Protein AF-A0A0V7ZLR7-F1 (afdb_monomer_lite)

Organism: NCBI:txid371196

Sequence (462 aa):
MISLLIEILEILDFVHQHKIIHRDIKPSNIIRRKKDNKLVLIDFGAAKLIGTQTSTPKSTVMIGTPGYIPPEQEQGNPDFSSDIYAVGIIGIQALTGLNPKELEKDENTGDIIWRNKAQVSPGLAQILDIMVCCNFNQRYSSAKVALQALKKLQQATGLTLVVSPGNKQKVISSGDRRLYTPSSEYTPSSDNRNENIFIGLFIIVSLLVGALITGEIYKLAQRIHFHERAVSLYEQGNVHHASNRKDKAIANYKEAIKFKPDFFDARNAMAKIFDEQNNNQAALEIYDKVLEKDQNNQDAWKGRAKILRKQGRYHDSTISLTQALKVAENQPDIWNAIGENFSSLNSDSQALPYYKRATELDKNFGLAWFNKGKTLRNLHSYEDAVKALKKATDLKPGNATAWYYLGDSLHQQKKYRQAIRAFEQAIKIKPDYQQAKNSHNKAQKDLNACGIWCNVDPYHWL

Radius of gyration: 34.79 Å; chains: 1; bounding box: 93×57×103 Å

InterPro domains:
  IPR000719 Protein kinase domain [PF00069] (4-145)
  IPR000719 Protein kinase domain [PS50011] (1-153)
  IPR000719 Protein kinase domain [SM00220] (1-151)
  IPR011009 Protein kinase-like domain superfamily [SSF56112] (3-151)
  IPR011990 Tetratricopeptide-like helical domain superfamily [G3DSA:1.25.40.10] (222-321)
  IPR011990 Tetratricopeptide-like helical domain superfamily [G3DSA:1.25.40.10] (322-451)
  IPR011990 Tetratricopeptide-like helical domain superfamily [SSF48452] (225-447)
  IPR019734 Tetratricopeptide repeat [PS50005] (230-263)
  IPR019734 Tetratricopeptide repeat [PS50005] (332-365)
  IPR019734 Tetratricopeptide repeat [PS50005] (366-399)
  IPR019734 Tetratricopeptide repeat [PS50005] (400-433)
  IPR019734 Tetratricopeptide repeat [SM00028] (230-263)
  IPR019734 Tetratricopeptide repeat [SM00028] (264-297)
  IPR019734 Tetratricopeptide repeat [SM00028] (298-331)
  IPR019734 Tetratricopeptide repeat [SM00028] (332-365)
  IPR019734 Tetratricopeptide repeat [SM00028] (366-399)
  IPR019734 Tetratricopeptide repeat [SM00028] (400-433)
  IPR051685 Ycf3/AcsC/BcsC/TPR Multifunctional [PTHR44943] (316-436)

Secondary structure (DSSP, 8-state):
-HHHHHHHHHHHHHHHHTTEE----SGGGEEE-TTT--EEE---TT-EETT------S-----S-TTT--HHHHTT---HHHHHHHHHHHHHHHHH---GGG--B-TTT--B--TTSS---HHHHHHHHHHT-SSTTTS-SSHHHHHHHHHHHHHHHHHTT------------------------------TTHHHHHHHHHHHHHHHHHHHHHHHHHHHHHHHHHHHHHHHHHHHHHHHHHTT-HHHHHHHHHHHHHH-TT-HHHHHHHHHHHHHTT-HHHHHHHHHHHHHH-TT-HHHHHHHHHHHHHTT-HHHHHHHHHHHHHH-S--HHHHHHHHHHHHHTT-HHHHHHHHHHHHHH-TT-HHHHHHHHHHHHHTT-HHHHHHHHHHHHHH-TT-HHHHHHHHHHHHHTT-HHHHHHHHHHHHHH-TT-HHHHHHHHHHHHHHHHTGGGG---TT---

pLDDT: mean 83.56, std 20.7, range [24.14, 98.81]

Foldseek 3Di:
DLVVLLLVLVQLQVCVVQQKDQQADDPVQWDQDPPPRGIDGHDSVLMDHPPDPPPDPDQLPLDYDPLLAAPCSVVSHDAQLSNLLSSLSNVLCVFQVDRSVPFDADPPQRFTDRPVRGDDDPQVVVLSSLSNGNPSVSHDRHSVRSSVSSVVVVVVVVVVPDDDDDDDDDDDDDDDDDDDDDDDDDDDDDDPPPVCVVVVVVVVVVVVVVVVVVVVVVVVVLLVVLLVQLVVLQVVLVVCVVVVVLVSSLVSLVVSCVSPVLPLVSLLSNLVSCVVVVVLVSSLVSLVVNCVPPLLPLSSLQSNLVSCVVVLVLVSSLVSLVSSCVNPVLDLVSLQSNLVSCVSVVNLVVSQVSLVSSCVSPVLPLSSLLSNLLSCVVVVVLVVSLVSLVSSCVSPVLPLVSLQSNLVSCVSVVVLVSSLVSLVSSCVSPVPPVSSVVSNVVSVVSVVVVPPVSPDDVPPDD

Structure (mmCIF, N/CA/C/O backbone):
data_AF-A0A0V7ZLR7-F1
#
_entry.id   AF-A0A0V7ZLR7-F1
#
loop_
_atom_site.group_PDB
_atom_site.id
_atom_site.type_symbol
_atom_site.label_atom_id
_atom_site.label_alt_id
_atom_site.label_comp_id
_atom_site.label_asym_id
_atom_site.label_entity_id
_atom_site.label_seq_id
_atom_site.pdbx_PDB_ins_code
_atom_site.Cartn_x
_atom_site.Cartn_y
_atom_site.Cartn_z
_atom_site.occupancy
_atom_site.B_iso_or_equiv
_atom_site.auth_seq_id
_atom_site.auth_comp_id
_atom_site.auth_asym_id
_atom_site.auth_atom_id
_atom_site.pdbx_PDB_model_num
ATOM 1 N N . MET A 1 1 ? 11.423 -12.661 37.281 1.00 84.12 1 MET A N 1
ATOM 2 C CA . MET A 1 1 ? 11.309 -12.404 35.828 1.00 84.12 1 MET A CA 1
ATOM 3 C C . MET A 1 1 ? 10.135 -11.493 35.479 1.00 84.12 1 MET A C 1
ATOM 5 O O . MET A 1 1 ? 10.381 -10.385 35.036 1.00 84.12 1 MET A O 1
ATOM 9 N N . ILE A 1 2 ? 8.878 -11.901 35.714 1.00 87.56 2 ILE A N 1
ATOM 10 C CA . ILE A 1 2 ? 7.685 -11.119 35.315 1.00 87.56 2 ILE A CA 1
ATOM 11 C C . ILE A 1 2 ? 7.727 -9.672 35.840 1.00 87.56 2 ILE A C 1
ATOM 13 O O . ILE A 1 2 ? 7.524 -8.746 35.062 1.00 87.56 2 ILE A O 1
ATOM 17 N N . SER A 1 3 ? 8.084 -9.462 37.113 1.00 90.12 3 SER A N 1
ATOM 18 C CA . SER A 1 3 ? 8.197 -8.115 37.696 1.00 90.12 3 SER A CA 1
ATOM 19 C C . SER A 1 3 ? 9.235 -7.232 36.994 1.00 90.12 3 SER A C 1
ATOM 21 O O . SER A 1 3 ? 8.971 -6.058 36.779 1.00 90.12 3 SER A O 1
ATOM 23 N N . LEU A 1 4 ? 10.374 -7.799 36.573 1.00 92.56 4 LEU A N 1
ATOM 24 C CA . LEU A 1 4 ? 11.415 -7.068 35.839 1.00 92.56 4 LEU A CA 1
ATOM 25 C C . LEU A 1 4 ? 10.870 -6.546 34.504 1.00 92.56 4 LEU A C 1
ATOM 27 O O . LEU A 1 4 ? 11.035 -5.373 34.189 1.00 92.56 4 LEU A O 1
ATOM 31 N N . LEU A 1 5 ? 10.194 -7.408 33.739 1.00 95.81 5 LEU A N 1
ATOM 32 C CA . LEU A 1 5 ? 9.609 -7.036 32.449 1.00 95.81 5 LEU A CA 1
ATOM 33 C C . LEU A 1 5 ? 8.497 -5.992 32.612 1.00 95.81 5 LEU A C 1
ATOM 35 O O . LEU A 1 5 ? 8.426 -5.057 31.820 1.00 95.81 5 LEU A O 1
ATOM 39 N N . ILE A 1 6 ? 7.667 -6.120 33.654 1.00 95.94 6 ILE A N 1
ATOM 40 C CA . ILE A 1 6 ? 6.628 -5.138 33.995 1.00 95.94 6 ILE A CA 1
ATOM 41 C C . ILE A 1 6 ? 7.250 -3.770 34.292 1.00 95.94 6 ILE A C 1
ATOM 43 O O . ILE A 1 6 ? 6.833 -2.792 33.680 1.00 95.94 6 ILE A O 1
ATOM 47 N N . GLU A 1 7 ? 8.265 -3.697 35.161 1.00 96.50 7 GLU A N 1
ATOM 48 C CA . GLU A 1 7 ? 8.929 -2.429 35.503 1.00 96.50 7 GLU A CA 1
ATOM 49 C C . GLU A 1 7 ? 9.543 -1.753 34.260 1.00 96.50 7 GLU A C 1
ATOM 51 O O . GLU A 1 7 ? 9.407 -0.544 34.081 1.00 96.50 7 GLU A O 1
ATOM 56 N N . ILE A 1 8 ? 10.186 -2.521 33.368 1.00 97.31 8 ILE A N 1
ATOM 57 C CA . ILE A 1 8 ? 10.767 -1.978 32.127 1.00 97.31 8 ILE A CA 1
ATOM 58 C C . ILE A 1 8 ? 9.667 -1.475 31.180 1.00 97.31 8 ILE A C 1
ATOM 60 O O . ILE A 1 8 ? 9.783 -0.386 30.615 1.00 97.31 8 ILE A O 1
ATOM 64 N N . LEU A 1 9 ? 8.586 -2.240 31.010 1.00 97.44 9 LEU A N 1
ATOM 65 C CA . LEU A 1 9 ? 7.482 -1.864 30.123 1.00 97.44 9 LEU A CA 1
ATOM 66 C C . LEU A 1 9 ? 6.664 -0.681 30.652 1.00 97.44 9 LEU A C 1
ATOM 68 O O . LEU A 1 9 ? 6.115 0.059 29.845 1.00 97.44 9 LEU A O 1
ATOM 72 N N . GLU A 1 10 ? 6.599 -0.463 31.967 1.00 97.12 10 GLU A N 1
ATOM 73 C CA . GLU A 1 10 ? 6.000 0.748 32.549 1.00 97.12 10 GLU A CA 1
ATOM 74 C C . GLU A 1 10 ? 6.793 2.006 32.181 1.00 97.12 10 GLU A C 1
ATOM 76 O O . GLU A 1 10 ? 6.202 3.025 31.816 1.00 97.12 10 GLU A O 1
ATOM 81 N N . ILE A 1 11 ? 8.128 1.923 32.204 1.00 95.81 11 ILE A N 1
ATOM 82 C CA . ILE A 1 11 ? 8.996 3.012 31.738 1.00 95.81 11 ILE A CA 1
ATOM 83 C C . ILE A 1 11 ? 8.781 3.243 30.239 1.00 95.81 11 ILE A C 1
ATOM 85 O O . ILE A 1 11 ? 8.614 4.383 29.807 1.00 95.81 11 ILE A O 1
ATOM 89 N N . LEU A 1 12 ? 8.753 2.173 29.441 1.00 96.44 12 LEU A N 1
ATOM 90 C CA . LEU A 1 12 ? 8.564 2.291 27.996 1.00 96.44 12 LEU A CA 1
ATOM 91 C C . LEU A 1 12 ? 7.175 2.792 27.604 1.00 96.44 12 LEU A C 1
ATOM 93 O O . LEU A 1 12 ? 7.086 3.579 26.672 1.00 96.44 12 LEU A O 1
ATOM 97 N N . ASP A 1 13 ? 6.105 2.409 28.304 1.00 96.81 13 ASP A N 1
ATOM 98 C CA . ASP A 1 13 ? 4.764 2.956 28.054 1.00 96.81 13 ASP A CA 1
ATOM 99 C C . ASP A 1 13 ? 4.768 4.481 28.225 1.00 96.81 13 ASP A C 1
ATOM 101 O O . ASP A 1 13 ? 4.288 5.208 27.355 1.00 96.81 13 ASP A O 1
ATOM 105 N N . PHE A 1 14 ? 5.419 4.985 29.278 1.00 94.56 14 PHE A N 1
ATOM 106 C CA . PHE A 1 14 ? 5.607 6.423 29.461 1.00 94.56 14 PHE A CA 1
ATOM 107 C C . PHE A 1 14 ? 6.412 7.064 28.313 1.00 94.56 14 PHE A C 1
ATOM 109 O O . PHE A 1 14 ? 6.004 8.095 27.775 1.00 94.56 14 PHE A O 1
ATOM 116 N N . VAL A 1 15 ? 7.528 6.459 27.893 1.00 91.81 15 VAL A N 1
ATOM 117 C CA . VAL A 1 15 ? 8.357 6.959 26.775 1.00 91.81 15 VAL A CA 1
ATOM 118 C C . VAL A 1 15 ? 7.572 6.967 25.452 1.00 91.81 15 VAL A C 1
ATOM 120 O O . VAL A 1 15 ? 7.584 7.956 24.714 1.00 91.81 15 VAL A O 1
ATOM 123 N N . HIS A 1 16 ? 6.822 5.900 25.170 1.00 92.94 16 HIS A N 1
ATOM 124 C CA . HIS A 1 16 ? 6.026 5.735 23.950 1.00 92.94 16 HIS A CA 1
ATOM 125 C C . HIS A 1 16 ? 4.830 6.697 23.903 1.00 92.94 16 HIS A C 1
ATOM 127 O O . HIS A 1 16 ? 4.477 7.185 22.824 1.00 92.94 16 HIS A O 1
ATOM 133 N N . GLN A 1 17 ? 4.238 7.051 25.051 1.00 91.62 17 GLN A N 1
ATOM 134 C CA . GLN A 1 17 ? 3.209 8.102 25.143 1.00 91.62 17 GLN A CA 1
ATOM 135 C C . GLN A 1 17 ? 3.732 9.470 24.682 1.00 91.62 17 GLN A C 1
ATOM 137 O O . GLN A 1 17 ? 2.988 10.226 24.056 1.00 91.62 17 GLN A O 1
ATOM 142 N N . HIS A 1 18 ? 5.026 9.736 24.879 1.00 89.12 18 HIS A N 1
ATOM 143 C CA . HIS A 1 18 ? 5.718 10.926 24.373 1.00 89.12 18 HIS A CA 1
ATOM 144 C C . HIS A 1 18 ? 6.206 10.775 22.925 1.00 89.12 18 HIS A C 1
ATOM 146 O O . HIS A 1 18 ? 6.966 11.607 22.437 1.00 89.12 18 HIS A O 1
ATOM 152 N N . LYS A 1 19 ? 5.759 9.728 22.220 1.00 89.19 19 LYS A N 1
ATOM 153 C CA . LYS A 1 19 ? 6.111 9.436 20.824 1.00 89.19 19 LYS A CA 1
ATOM 154 C C . LYS A 1 19 ? 7.605 9.201 20.598 1.00 89.19 19 LYS A C 1
ATOM 156 O O . LYS A 1 19 ? 8.094 9.415 19.495 1.00 89.19 19 LYS A O 1
ATOM 161 N N . ILE A 1 20 ? 8.331 8.742 21.613 1.00 89.31 20 ILE A N 1
ATOM 162 C CA . ILE A 1 20 ? 9.762 8.441 21.517 1.00 89.31 20 ILE A CA 1
ATOM 163 C C . ILE A 1 20 ? 9.949 6.930 21.347 1.00 89.31 20 ILE A C 1
ATOM 165 O O . ILE A 1 20 ? 9.337 6.153 22.074 1.00 89.31 20 ILE A O 1
ATOM 169 N N . ILE A 1 21 ? 10.807 6.519 20.412 1.00 91.69 21 ILE A N 1
ATOM 170 C CA . ILE A 1 21 ? 11.342 5.153 20.316 1.00 91.69 21 ILE A CA 1
ATOM 171 C C . ILE A 1 21 ? 12.761 5.186 20.869 1.00 91.69 21 ILE A C 1
ATOM 173 O O . ILE A 1 21 ? 13.570 5.999 20.415 1.00 91.69 21 ILE A O 1
ATOM 177 N N . HIS A 1 22 ? 13.083 4.328 21.830 1.00 93.69 22 HIS A N 1
ATOM 178 C CA . HIS A 1 22 ? 14.377 4.371 22.505 1.00 93.69 22 HIS A CA 1
ATOM 179 C C . HIS A 1 22 ? 15.521 3.808 21.651 1.00 93.69 22 HIS A C 1
ATOM 181 O O . HIS A 1 22 ? 16.610 4.380 21.631 1.00 93.69 22 HIS A O 1
ATOM 187 N N . ARG A 1 23 ? 15.278 2.710 20.922 1.00 92.81 23 ARG A N 1
ATOM 188 C CA . ARG A 1 23 ? 16.197 2.055 19.967 1.00 92.81 23 ARG A CA 1
ATOM 189 C C . ARG A 1 23 ? 17.448 1.392 20.554 1.00 92.81 23 ARG A C 1
ATOM 191 O O . ARG A 1 23 ? 18.033 0.550 19.883 1.00 92.81 23 ARG A O 1
ATOM 198 N N . ASP A 1 24 ? 17.864 1.704 21.778 1.00 94.38 24 ASP A N 1
ATOM 199 C CA . ASP A 1 24 ? 18.997 1.019 22.435 1.00 94.38 24 ASP A CA 1
ATOM 200 C C . ASP A 1 24 ? 18.628 0.454 23.816 1.00 94.38 24 ASP A C 1
ATOM 202 O O . ASP A 1 24 ? 19.264 0.738 24.830 1.00 94.38 24 ASP A O 1
ATOM 206 N N . ILE A 1 25 ? 17.531 -0.305 23.880 1.00 96.12 25 ILE A N 1
ATOM 207 C CA . ILE A 1 25 ? 17.117 -0.999 25.106 1.00 96.12 25 ILE A CA 1
ATOM 208 C C . ILE A 1 25 ? 18.013 -2.221 25.331 1.00 96.12 25 ILE A C 1
ATOM 210 O O . ILE A 1 25 ? 18.065 -3.133 24.511 1.00 96.12 25 ILE A O 1
ATOM 214 N N . LYS A 1 26 ? 18.730 -2.230 26.457 1.00 94.75 26 LYS A N 1
ATOM 215 C CA . LYS A 1 26 ? 19.646 -3.299 26.884 1.00 94.75 26 LYS A CA 1
ATOM 216 C C . LYS A 1 26 ? 19.916 -3.191 28.388 1.00 94.75 26 LYS A C 1
ATOM 218 O O . LYS A 1 26 ? 19.716 -2.111 28.952 1.00 94.75 26 LYS A O 1
ATOM 223 N N . PRO A 1 27 ? 20.446 -4.241 29.041 1.00 94.38 27 PRO A N 1
ATOM 224 C CA . PRO A 1 27 ? 20.703 -4.221 30.479 1.00 94.38 27 PRO A CA 1
ATOM 225 C C . PRO A 1 27 ? 21.591 -3.059 30.946 1.00 94.38 27 PRO A C 1
ATOM 227 O O . PRO A 1 27 ? 21.303 -2.462 31.974 1.00 94.38 27 PRO A O 1
ATOM 230 N N . SER A 1 28 ? 22.624 -2.674 30.184 1.00 92.25 28 SER A N 1
ATOM 231 C CA . SER A 1 28 ? 23.531 -1.582 30.579 1.00 92.25 28 SER A CA 1
ATOM 232 C C . SER A 1 28 ? 22.875 -0.197 30.597 1.00 92.25 28 SER A C 1
ATOM 234 O O . SER A 1 28 ? 23.401 0.705 31.239 1.00 92.25 28 SER A O 1
ATOM 236 N N . ASN A 1 29 ? 21.742 -0.026 29.907 1.00 94.00 29 ASN A N 1
ATOM 237 C CA . ASN A 1 29 ? 21.016 1.245 29.835 1.00 94.00 29 ASN A CA 1
ATOM 238 C C . ASN A 1 29 ? 19.882 1.322 30.870 1.00 94.00 29 ASN A C 1
ATOM 240 O O . ASN A 1 29 ? 19.182 2.331 30.938 1.00 94.00 29 ASN A O 1
ATOM 244 N N . ILE A 1 30 ? 19.705 0.279 31.688 1.00 93.81 30 ILE A N 1
ATOM 245 C CA . ILE A 1 30 ? 18.673 0.192 32.721 1.00 93.81 30 ILE A CA 1
ATOM 246 C C . ILE A 1 30 ? 19.366 0.062 34.076 1.00 93.81 30 ILE A C 1
ATOM 248 O O . ILE A 1 30 ? 20.019 -0.939 34.362 1.00 93.81 30 ILE A O 1
ATOM 252 N N . ILE A 1 31 ? 19.194 1.057 34.943 1.00 90.81 31 ILE A N 1
ATOM 253 C CA . ILE A 1 31 ? 19.755 1.036 36.299 1.00 90.81 31 ILE A CA 1
ATOM 254 C C . ILE A 1 31 ? 18.649 0.926 37.338 1.00 90.81 31 ILE A C 1
ATOM 256 O O . ILE A 1 31 ? 17.555 1.457 37.159 1.00 90.81 31 ILE A O 1
ATOM 260 N N . ARG A 1 32 ? 18.946 0.287 38.470 1.00 90.88 32 ARG A N 1
ATOM 261 C CA . ARG A 1 32 ? 18.066 0.307 39.641 1.00 90.88 32 ARG A CA 1
ATOM 262 C C . ARG A 1 32 ? 18.527 1.405 40.596 1.00 90.88 32 ARG A C 1
ATOM 264 O O . ARG A 1 32 ? 19.631 1.351 41.140 1.00 90.88 32 ARG A O 1
ATOM 271 N N . ARG A 1 33 ? 17.698 2.430 40.784 1.00 89.88 33 ARG A N 1
ATOM 272 C CA . ARG A 1 33 ? 18.004 3.568 41.656 1.00 89.88 33 ARG A CA 1
ATOM 273 C C . ARG A 1 33 ? 18.026 3.114 43.117 1.00 89.88 33 ARG A C 1
ATOM 275 O O . ARG A 1 33 ? 17.025 2.631 43.631 1.00 89.88 33 ARG A O 1
ATOM 282 N N . LYS A 1 34 ? 19.145 3.336 43.817 1.00 93.38 34 LYS A N 1
ATOM 283 C CA . LYS A 1 34 ? 19.332 2.885 45.214 1.00 93.38 34 LYS A CA 1
ATOM 284 C C . LYS A 1 34 ? 18.320 3.471 46.210 1.00 93.38 34 LYS A C 1
ATOM 286 O O . LYS A 1 34 ? 18.001 2.819 47.191 1.00 93.38 34 LYS A O 1
ATOM 291 N N . LYS A 1 35 ? 17.825 4.693 45.967 1.00 92.88 35 LYS A N 1
ATOM 292 C CA . LYS A 1 35 ? 16.947 5.425 46.900 1.00 92.88 35 LYS A CA 1
ATOM 293 C C . LYS A 1 35 ? 15.571 4.774 47.082 1.00 92.88 35 LYS A C 1
ATOM 295 O O . LYS A 1 35 ? 15.042 4.791 48.184 1.00 92.88 35 LYS A O 1
ATOM 300 N N . ASP A 1 36 ? 14.975 4.273 46.006 1.00 90.19 36 ASP A N 1
ATOM 301 C CA . ASP A 1 36 ? 13.591 3.775 45.993 1.00 90.19 36 ASP A CA 1
ATOM 302 C C . ASP A 1 36 ? 13.435 2.443 45.255 1.00 90.19 36 ASP A C 1
ATOM 304 O O . ASP A 1 36 ? 12.321 1.995 44.995 1.00 90.19 36 ASP A O 1
ATOM 308 N N . ASN A 1 37 ? 14.560 1.817 44.914 1.00 88.25 37 ASN A N 1
ATOM 309 C CA . ASN A 1 37 ? 14.644 0.534 44.237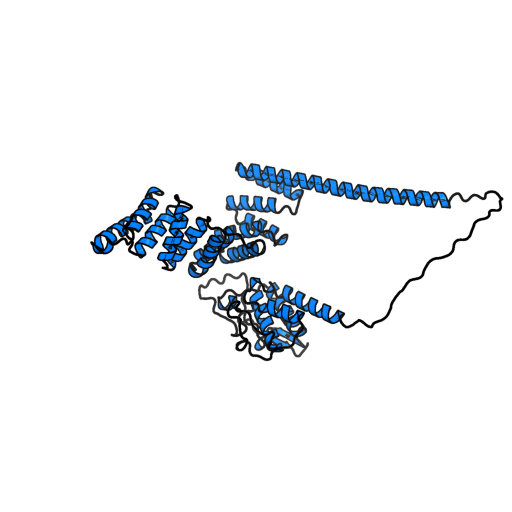 1.00 88.25 37 ASN A CA 1
ATOM 310 C C . ASN A 1 37 ? 13.931 0.482 42.874 1.00 88.25 37 ASN A C 1
ATOM 312 O O . ASN A 1 37 ? 13.693 -0.613 42.374 1.00 88.25 37 ASN A O 1
ATOM 316 N N . LYS A 1 38 ? 13.603 1.622 42.251 1.00 89.19 38 LYS A N 1
ATOM 317 C CA . LYS A 1 38 ? 12.932 1.663 40.942 1.00 89.19 38 LYS A CA 1
ATOM 318 C C . LYS A 1 38 ? 13.925 1.557 39.792 1.00 89.19 38 LYS A C 1
ATOM 320 O O . LYS A 1 38 ? 15.044 2.069 39.882 1.00 89.19 38 LYS A O 1
ATOM 325 N N . LEU A 1 39 ? 13.504 0.924 38.701 1.00 92.12 39 LEU A N 1
ATOM 326 C CA . LEU A 1 39 ? 14.249 0.965 37.446 1.00 92.12 39 LEU A CA 1
ATOM 327 C C . LEU A 1 39 ? 14.179 2.356 36.807 1.00 92.12 39 LEU A C 1
ATOM 329 O O . LEU A 1 39 ? 13.170 3.055 36.900 1.00 92.12 39 LEU A O 1
ATOM 333 N N . VAL A 1 40 ? 15.273 2.747 36.161 1.00 88.94 40 VAL A N 1
ATOM 334 C CA . VAL A 1 40 ? 15.412 3.997 35.415 1.00 88.94 40 VAL A CA 1
ATOM 335 C C . VAL A 1 40 ? 16.181 3.709 34.131 1.00 88.94 40 VAL A C 1
ATOM 337 O O . VAL A 1 40 ? 17.171 2.977 34.145 1.00 88.94 40 VAL A O 1
ATOM 340 N N . LEU A 1 41 ? 15.724 4.300 33.032 1.00 91.69 41 LEU A N 1
ATOM 341 C CA . LEU A 1 41 ? 16.376 4.257 31.728 1.00 91.69 41 LEU A CA 1
ATOM 342 C C . LEU A 1 41 ? 17.305 5.471 31.600 1.00 91.69 41 LEU A C 1
ATOM 344 O O . LEU A 1 41 ? 16.860 6.594 31.837 1.00 91.69 41 LEU A O 1
ATOM 348 N N . ILE A 1 42 ? 18.589 5.251 31.305 1.00 84.00 42 ILE A N 1
ATOM 349 C CA . ILE A 1 42 ? 19.633 6.285 31.476 1.00 84.00 42 ILE A CA 1
ATOM 350 C C . ILE A 1 42 ? 20.265 6.815 30.190 1.00 84.00 42 ILE A C 1
ATOM 352 O O . ILE A 1 42 ? 20.980 7.809 30.259 1.00 84.00 42 ILE A O 1
ATOM 356 N N . ASP A 1 43 ? 20.012 6.200 29.036 1.00 84.06 43 ASP A N 1
ATOM 357 C CA . ASP A 1 43 ? 20.698 6.559 27.792 1.00 84.06 43 ASP A CA 1
ATOM 358 C C . ASP A 1 43 ? 19.736 6.701 26.612 1.00 84.06 43 ASP A C 1
ATOM 360 O O . ASP A 1 43 ? 19.432 5.741 25.914 1.00 84.06 43 ASP A O 1
ATOM 364 N N . PHE A 1 44 ? 19.312 7.938 26.355 1.00 86.62 44 PHE A N 1
ATOM 365 C CA . PHE A 1 44 ? 18.470 8.294 25.212 1.00 86.62 44 PHE A CA 1
ATOM 366 C C . PHE A 1 44 ? 19.282 8.759 23.991 1.00 86.62 44 PHE A C 1
ATOM 368 O O . PHE A 1 44 ? 18.704 9.324 23.062 1.00 86.62 44 PHE A O 1
ATOM 375 N N . GLY A 1 45 ? 20.602 8.533 23.944 1.00 74.56 45 GLY A N 1
ATOM 376 C CA . GLY A 1 45 ? 21.451 8.972 22.826 1.00 74.56 45 GLY A CA 1
ATOM 377 C C . GLY A 1 45 ? 21.065 8.360 21.472 1.00 74.56 45 GLY A C 1
ATOM 378 O O . GLY A 1 45 ? 21.339 8.934 20.419 1.00 74.56 45 GLY A O 1
ATOM 379 N N . ALA A 1 46 ? 20.376 7.217 21.500 1.00 76.56 46 ALA A N 1
ATOM 380 C CA . ALA A 1 46 ? 19.843 6.519 20.334 1.00 76.56 46 ALA A CA 1
ATOM 381 C C . ALA A 1 46 ? 18.380 6.859 19.999 1.00 76.56 46 ALA A C 1
ATOM 383 O O . ALA A 1 46 ? 17.868 6.405 18.967 1.00 76.56 46 ALA A O 1
ATOM 384 N N . ALA A 1 47 ? 17.703 7.618 20.862 1.00 78.25 47 ALA A N 1
ATOM 385 C CA . ALA A 1 47 ? 16.261 7.777 20.816 1.00 78.25 47 ALA A CA 1
ATOM 386 C C . ALA A 1 47 ? 15.800 8.579 19.590 1.00 78.25 47 ALA A C 1
ATOM 388 O O . ALA A 1 47 ? 16.461 9.508 19.122 1.00 78.25 47 ALA A O 1
ATOM 389 N N . LYS A 1 48 ? 14.632 8.218 19.060 1.00 78.00 48 LYS A N 1
ATOM 390 C CA . LYS A 1 48 ? 14.012 8.851 17.893 1.00 78.00 48 LYS A CA 1
ATOM 391 C C . LYS A 1 48 ? 12.613 9.334 18.253 1.00 78.00 48 LYS A C 1
ATOM 393 O O . LYS A 1 48 ? 11.775 8.534 18.660 1.00 78.00 48 LYS A O 1
ATOM 398 N N . LEU A 1 49 ? 12.347 10.624 18.059 1.00 78.75 49 LEU A N 1
ATOM 399 C CA . LEU A 1 49 ? 11.004 11.186 18.181 1.00 78.75 49 LEU A CA 1
ATOM 400 C C . LEU A 1 49 ? 10.208 10.906 16.897 1.00 78.75 49 LEU A C 1
ATOM 402 O O . LEU A 1 49 ? 10.637 11.241 15.790 1.00 78.75 49 LEU A O 1
ATOM 406 N N . ILE A 1 50 ? 9.043 10.282 17.034 1.00 66.56 50 ILE A N 1
ATOM 407 C CA . ILE A 1 50 ? 8.103 10.073 15.935 1.00 66.56 50 ILE A CA 1
ATOM 408 C C . ILE A 1 50 ? 7.380 11.399 15.676 1.00 66.56 50 ILE A C 1
ATOM 410 O O . ILE A 1 50 ? 6.609 11.864 16.511 1.00 66.56 50 ILE A O 1
ATOM 414 N N . GLY A 1 51 ? 7.622 12.004 14.509 1.00 53.44 51 GLY A N 1
ATOM 415 C CA . GLY A 1 51 ? 6.940 13.225 14.056 1.00 53.44 51 GLY A CA 1
ATOM 416 C C . GLY A 1 51 ? 7.853 14.418 13.752 1.00 53.44 51 GLY A C 1
ATOM 417 O O . GLY A 1 51 ? 7.410 15.354 13.093 1.00 53.44 51 GLY A O 1
ATOM 418 N N . THR A 1 52 ? 9.131 14.392 14.143 1.00 41.09 52 THR A N 1
ATOM 419 C CA . THR A 1 52 ? 10.099 15.412 13.707 1.00 41.09 52 THR A CA 1
ATOM 420 C C . THR A 1 52 ? 10.668 15.063 12.339 1.00 41.09 52 THR A C 1
ATOM 422 O O . THR A 1 52 ? 11.453 14.124 12.203 1.00 41.09 52 THR A O 1
ATOM 425 N N . GLN A 1 53 ? 10.304 15.850 11.324 1.00 38.00 53 GLN A N 1
ATOM 426 C CA . GLN A 1 53 ? 11.094 15.968 10.102 1.00 38.00 53 GLN A CA 1
ATOM 427 C C . GLN A 1 53 ? 12.427 16.637 10.456 1.00 38.00 53 GLN A C 1
ATOM 429 O O . GLN A 1 53 ? 12.549 17.858 10.407 1.00 38.00 53 GLN A O 1
ATOM 434 N N . THR A 1 54 ? 13.445 15.864 10.827 1.00 32.81 54 THR A N 1
ATOM 435 C CA . THR A 1 54 ? 14.817 16.358 10.698 1.00 32.81 54 THR A CA 1
ATOM 436 C C . THR A 1 54 ? 15.206 16.232 9.236 1.00 32.81 54 THR A C 1
ATOM 438 O O . THR A 1 54 ? 15.519 15.158 8.725 1.00 32.81 54 THR A O 1
ATOM 441 N N . SER A 1 55 ? 15.113 17.366 8.553 1.00 31.88 55 SER A N 1
ATOM 442 C CA . SER A 1 55 ? 15.622 17.642 7.219 1.00 31.88 55 SER A CA 1
ATOM 443 C C . SER A 1 55 ? 17.146 17.494 7.176 1.00 31.88 55 SER A C 1
ATOM 445 O O . SER A 1 55 ? 17.869 18.484 7.158 1.00 31.88 55 SER A O 1
ATOM 447 N N . THR A 1 56 ? 17.643 16.258 7.155 1.00 28.08 56 THR A N 1
ATOM 448 C CA . THR A 1 56 ? 18.972 15.917 6.634 1.00 28.08 56 THR A CA 1
ATOM 449 C C . THR A 1 56 ? 18.930 14.527 5.983 1.00 28.08 56 THR A C 1
ATOM 451 O O . THR A 1 56 ? 18.621 13.537 6.644 1.00 28.08 56 THR A O 1
ATOM 454 N N . PRO A 1 57 ? 19.247 14.411 4.679 1.00 38.72 57 PRO A N 1
ATOM 455 C CA . PRO A 1 57 ? 19.374 13.132 4.001 1.00 38.72 57 PRO A CA 1
ATOM 456 C C . PRO A 1 57 ? 20.769 12.571 4.284 1.00 38.72 57 PRO A C 1
ATOM 458 O O . PRO A 1 57 ? 21.714 12.800 3.534 1.00 38.72 57 PRO A O 1
ATOM 461 N N . LYS A 1 58 ? 20.920 11.851 5.391 1.00 33.31 58 LYS A N 1
ATOM 462 C CA . LYS A 1 58 ? 22.021 10.903 5.587 1.00 33.31 58 LYS A CA 1
ATOM 463 C C . LYS A 1 58 ? 21.423 9.682 6.261 1.00 33.31 58 LYS A C 1
ATOM 465 O O . LYS A 1 58 ? 20.682 9.848 7.222 1.00 33.31 58 LYS A O 1
ATOM 470 N N . SER A 1 59 ? 21.687 8.507 5.688 1.00 36.72 59 SER A N 1
ATOM 471 C CA . SER A 1 59 ? 21.280 7.171 6.133 1.00 36.72 59 SER A CA 1
ATOM 472 C C . SER A 1 59 ? 20.845 7.130 7.593 1.00 36.72 59 SER A C 1
ATOM 474 O O . SER A 1 59 ? 21.618 7.554 8.449 1.00 36.72 59 SER A O 1
ATOM 476 N N . THR A 1 60 ? 19.652 6.601 7.891 1.00 51.56 60 THR A N 1
ATOM 477 C CA . THR A 1 60 ? 19.261 6.270 9.266 1.00 51.56 60 THR A CA 1
ATOM 478 C C . THR A 1 60 ? 20.327 5.323 9.806 1.00 51.56 60 THR A C 1
ATOM 480 O O . THR A 1 60 ? 20.301 4.132 9.511 1.00 51.56 60 THR A O 1
ATOM 483 N N . VAL A 1 61 ? 21.340 5.862 10.489 1.00 52.75 61 VAL A N 1
ATOM 484 C CA . VAL A 1 61 ? 22.470 5.076 10.974 1.00 52.75 61 VAL A CA 1
ATOM 485 C C . VAL A 1 61 ? 21.868 3.974 11.834 1.00 52.75 61 VAL A C 1
ATOM 487 O O . VAL A 1 61 ? 20.976 4.237 12.656 1.00 52.75 61 VAL A O 1
ATOM 490 N N . MET A 1 62 ? 22.293 2.736 11.581 1.00 61.22 62 MET A N 1
ATOM 491 C CA . MET A 1 62 ? 21.961 1.610 12.439 1.00 61.22 62 MET A CA 1
ATOM 492 C C . MET A 1 62 ? 22.507 1.949 13.825 1.00 61.22 62 MET A C 1
ATOM 494 O O . MET A 1 62 ? 23.713 1.964 14.047 1.00 61.22 62 MET A O 1
ATOM 498 N N . ILE A 1 63 ? 21.602 2.315 14.726 1.00 66.50 63 ILE A N 1
ATOM 499 C CA . ILE A 1 63 ? 21.891 2.653 16.115 1.00 66.50 63 ILE A CA 1
ATOM 500 C C . ILE A 1 63 ? 21.141 1.628 16.954 1.00 66.50 63 ILE A C 1
ATOM 502 O O . ILE A 1 63 ? 19.960 1.372 16.702 1.00 66.50 63 ILE A O 1
ATOM 506 N N . GLY A 1 64 ? 21.850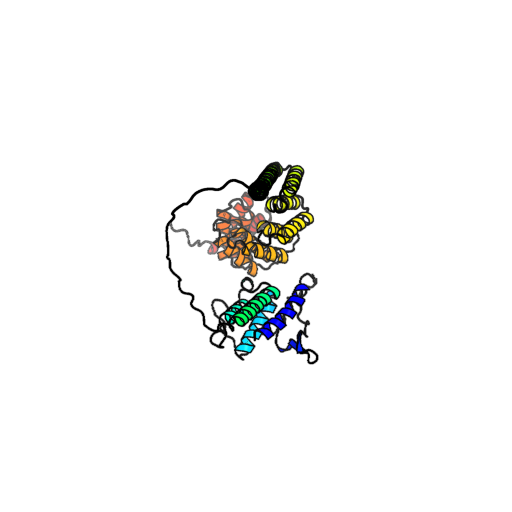 1.027 17.901 1.00 78.06 64 GLY A N 1
ATOM 507 C CA . GLY A 1 64 ? 21.385 -0.060 18.750 1.00 78.06 64 GLY A CA 1
ATOM 508 C C . GLY A 1 64 ? 22.529 -1.028 19.044 1.00 78.06 64 GLY A C 1
ATOM 509 O O . GLY A 1 64 ? 23.577 -0.992 18.396 1.00 78.06 64 GLY A O 1
ATOM 510 N N . THR A 1 65 ? 22.335 -1.901 20.024 1.00 83.69 65 THR A N 1
ATOM 511 C CA . THR A 1 65 ? 23.362 -2.857 20.450 1.00 83.69 65 THR A CA 1
ATOM 512 C C . THR A 1 65 ? 23.133 -4.232 19.830 1.00 83.69 65 THR A C 1
ATOM 514 O O . THR A 1 65 ? 22.087 -4.831 20.095 1.00 83.69 65 THR A O 1
ATOM 517 N N . PRO A 1 66 ? 24.093 -4.775 19.048 1.00 86.06 66 PRO A N 1
ATOM 518 C CA . PRO A 1 66 ? 23.943 -6.065 18.376 1.00 86.06 66 PRO A CA 1
ATOM 519 C C . PRO A 1 66 ? 23.497 -7.181 19.327 1.00 86.06 66 PRO A C 1
ATOM 521 O O . PRO A 1 66 ? 24.089 -7.361 20.393 1.00 86.06 66 PRO A O 1
ATOM 524 N N . GLY A 1 67 ? 22.467 -7.926 18.925 1.00 89.69 67 GLY A N 1
ATOM 525 C CA . GLY A 1 67 ? 21.790 -8.939 19.744 1.00 89.69 67 GLY A CA 1
ATOM 526 C C . GLY A 1 67 ? 20.440 -8.478 20.308 1.00 89.69 67 GLY A C 1
ATOM 527 O O . GLY A 1 67 ? 19.532 -9.292 20.419 1.00 89.69 67 GLY A O 1
ATOM 528 N N . TYR A 1 68 ? 20.268 -7.181 20.586 1.00 95.25 68 TYR A N 1
ATOM 529 C CA . TYR A 1 68 ? 18.978 -6.598 21.002 1.00 95.25 68 TYR A CA 1
ATOM 530 C C . TYR A 1 68 ? 18.253 -5.883 19.857 1.00 95.25 68 TYR A C 1
ATOM 532 O O . TYR A 1 68 ? 17.087 -5.526 20.001 1.00 95.25 68 TYR A O 1
ATOM 540 N N . ILE A 1 69 ? 18.940 -5.656 18.731 1.00 93.25 69 ILE A N 1
ATOM 541 C CA . ILE A 1 69 ? 18.383 -4.975 17.560 1.00 93.25 69 ILE A CA 1
ATOM 542 C C . ILE A 1 69 ? 17.409 -5.923 16.843 1.00 93.25 69 ILE A C 1
ATOM 544 O O . ILE A 1 69 ? 17.812 -7.028 16.477 1.00 93.25 69 ILE A O 1
ATOM 548 N N . PRO A 1 70 ? 16.148 -5.518 16.632 1.00 94.56 70 PRO A N 1
ATOM 549 C CA . PRO A 1 70 ? 15.210 -6.284 15.825 1.00 94.56 70 PRO A CA 1
ATOM 550 C C . PRO A 1 70 ? 15.405 -6.043 14.314 1.00 94.56 70 PRO A C 1
ATOM 552 O O . PRO A 1 70 ? 15.911 -4.982 13.927 1.00 94.56 70 PRO A O 1
ATOM 555 N N . PRO A 1 71 ? 14.941 -6.962 13.443 1.00 90.94 71 PRO A N 1
ATOM 556 C CA . PRO A 1 71 ? 15.172 -6.892 11.995 1.00 90.94 71 PRO A CA 1
ATOM 557 C C . PRO A 1 71 ? 14.717 -5.583 11.330 1.00 90.94 71 PRO A C 1
ATOM 559 O O . PRO A 1 71 ? 15.416 -5.034 10.480 1.00 90.94 71 PRO A O 1
ATOM 562 N N . GLU A 1 72 ? 13.569 -5.028 11.722 1.00 90.62 72 GLU A N 1
ATOM 563 C CA . GLU A 1 72 ? 13.062 -3.768 11.165 1.00 90.62 72 GLU A CA 1
ATOM 564 C C . GLU A 1 72 ? 13.933 -2.562 11.542 1.00 90.62 72 GLU A C 1
ATOM 566 O O . GLU A 1 72 ? 14.051 -1.613 10.765 1.00 90.62 72 GLU A O 1
ATOM 571 N N . GLN A 1 73 ? 14.600 -2.604 12.699 1.00 91.56 73 GLN A N 1
ATOM 572 C CA . GLN A 1 73 ? 15.528 -1.556 13.114 1.00 91.56 73 GLN A CA 1
ATOM 573 C C . GLN A 1 73 ? 16.893 -1.704 12.431 1.00 91.56 73 GLN A C 1
ATOM 575 O O . GLN A 1 73 ? 17.495 -0.684 12.088 1.00 91.56 73 GLN A O 1
ATOM 580 N N . GLU A 1 74 ? 17.354 -2.933 12.173 1.00 85.94 74 GLU A N 1
ATOM 581 C CA . GLU A 1 74 ? 18.525 -3.192 11.314 1.00 85.94 74 GLU A CA 1
ATOM 582 C C . GLU A 1 74 ? 18.297 -2.634 9.900 1.00 85.94 74 GLU A C 1
ATOM 584 O O . GLU A 1 74 ? 19.201 -2.064 9.291 1.00 85.94 74 GLU A O 1
ATOM 589 N N . GLN A 1 75 ? 17.053 -2.697 9.417 1.00 82.75 75 GLN A N 1
ATOM 590 C CA . GLN A 1 75 ? 16.614 -2.119 8.142 1.00 82.75 75 GLN A CA 1
ATOM 591 C C . GLN A 1 75 ? 16.351 -0.599 8.204 1.00 82.75 75 GLN A C 1
ATOM 593 O O . GLN A 1 75 ? 15.919 -0.004 7.215 1.00 82.75 75 GLN A O 1
ATOM 598 N N . GLY A 1 76 ? 16.601 0.047 9.349 1.00 81.38 76 GLY A N 1
ATOM 599 C CA . GLY A 1 76 ? 16.475 1.497 9.527 1.00 81.38 76 GLY A CA 1
ATOM 600 C C . GLY A 1 76 ? 15.055 2.008 9.804 1.00 81.38 76 GLY A C 1
ATOM 601 O O . GLY A 1 76 ? 14.848 3.226 9.809 1.00 81.38 76 GLY A O 1
ATOM 602 N N . ASN A 1 77 ? 14.096 1.118 10.076 1.00 85.38 77 ASN A N 1
ATOM 603 C CA . ASN A 1 77 ? 12.679 1.421 10.305 1.00 85.38 77 ASN A CA 1
ATOM 604 C C . ASN A 1 77 ? 12.211 0.986 11.711 1.00 85.38 77 ASN A C 1
ATOM 606 O O . ASN A 1 77 ? 11.336 0.130 11.821 1.00 85.38 77 ASN A O 1
ATOM 610 N N . PRO A 1 78 ? 12.776 1.553 12.795 1.00 88.69 78 PRO A N 1
ATOM 611 C CA . PRO A 1 78 ? 12.327 1.228 14.143 1.00 88.69 78 PRO A CA 1
ATOM 612 C C . PRO A 1 78 ? 10.882 1.694 14.380 1.00 88.69 78 PRO A C 1
ATOM 614 O O . PRO A 1 78 ? 10.500 2.780 13.931 1.00 88.69 78 PRO A O 1
ATOM 617 N N . ASP A 1 79 ? 10.129 0.904 15.141 1.00 90.75 79 ASP A N 1
ATOM 618 C CA . ASP A 1 79 ? 8.777 1.188 15.639 1.00 90.75 79 ASP A CA 1
ATOM 619 C C . ASP A 1 79 ? 8.744 1.017 17.174 1.00 90.75 79 ASP A C 1
ATOM 621 O O . ASP A 1 79 ? 9.707 0.546 17.781 1.00 90.75 79 ASP A O 1
ATOM 625 N N . PHE A 1 80 ? 7.644 1.361 17.842 1.00 93.31 80 PHE A N 1
ATOM 626 C CA . PHE A 1 80 ? 7.476 1.089 19.275 1.00 93.31 80 PHE A CA 1
ATOM 627 C C . PHE A 1 80 ? 7.636 -0.402 19.602 1.00 93.31 80 PHE A C 1
ATOM 629 O O . PHE A 1 80 ? 8.157 -0.755 20.662 1.00 93.31 80 PHE A O 1
ATOM 636 N N . SER A 1 81 ? 7.231 -1.283 18.681 1.00 95.38 81 SER A N 1
ATOM 637 C CA . SER A 1 81 ? 7.432 -2.728 18.807 1.00 95.38 81 SER A CA 1
ATOM 638 C C . SER A 1 81 ? 8.910 -3.131 18.790 1.00 95.38 81 SER A C 1
ATOM 640 O O . SER A 1 81 ? 9.244 -4.202 19.304 1.00 95.38 81 SER A O 1
ATOM 642 N N . SER A 1 82 ? 9.806 -2.289 18.265 1.00 95.62 82 SER A N 1
ATOM 643 C CA . SER A 1 82 ? 11.249 -2.538 18.266 1.00 95.62 82 SER A CA 1
ATOM 644 C C . SER A 1 82 ? 11.826 -2.518 19.679 1.00 95.62 82 SER A C 1
ATOM 646 O O . SER A 1 82 ? 12.579 -3.416 20.050 1.00 95.62 82 SER A O 1
ATOM 648 N N . ASP A 1 83 ? 11.397 -1.563 20.509 1.00 97.50 83 ASP A N 1
ATOM 649 C CA . ASP A 1 83 ? 11.786 -1.534 21.923 1.00 97.50 83 ASP A CA 1
ATOM 650 C C . ASP A 1 83 ? 11.235 -2.761 22.671 1.00 97.50 83 ASP A C 1
ATOM 652 O O . ASP A 1 83 ? 11.911 -3.320 23.530 1.00 97.50 83 ASP A O 1
ATOM 656 N N . ILE A 1 84 ? 10.030 -3.227 22.321 1.00 98.00 84 ILE A N 1
ATOM 657 C CA . ILE A 1 84 ? 9.406 -4.414 22.934 1.00 98.00 84 ILE A CA 1
ATOM 658 C C . ILE A 1 84 ? 10.204 -5.682 22.629 1.00 98.00 84 ILE A C 1
ATOM 660 O O . ILE A 1 84 ? 10.379 -6.508 23.526 1.00 98.00 84 ILE A O 1
ATOM 664 N N . TYR A 1 85 ? 10.721 -5.820 21.405 1.00 98.00 85 TYR A N 1
ATOM 665 C CA . TYR A 1 85 ? 11.610 -6.924 21.050 1.00 98.00 85 TYR A CA 1
ATOM 666 C C . TYR A 1 85 ? 12.836 -6.944 21.946 1.00 98.00 85 TYR A C 1
ATOM 668 O O . TYR A 1 85 ? 13.115 -7.962 22.572 1.00 98.00 85 TYR A O 1
ATOM 676 N N . ALA A 1 86 ? 13.508 -5.804 22.103 1.00 97.94 86 ALA A N 1
ATOM 677 C CA . ALA A 1 86 ? 14.667 -5.704 22.975 1.00 97.94 86 ALA A CA 1
ATOM 678 C C . ALA A 1 86 ? 14.337 -6.068 24.439 1.00 97.94 86 ALA A C 1
ATOM 680 O O . ALA A 1 86 ? 15.120 -6.763 25.087 1.00 97.94 86 ALA A O 1
ATOM 681 N N . VAL A 1 87 ? 13.155 -5.698 24.952 1.00 98.38 87 VAL A N 1
ATOM 682 C CA . V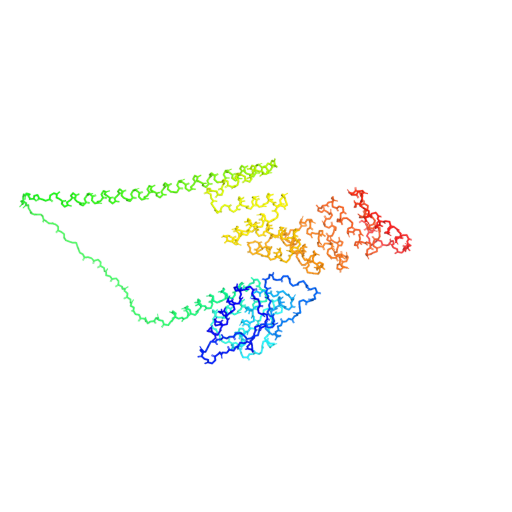AL A 1 87 ? 12.690 -6.160 26.277 1.00 98.38 87 VAL A CA 1
ATOM 683 C C . VAL A 1 87 ? 12.463 -7.675 26.311 1.00 98.38 87 VAL A C 1
ATOM 685 O O . VAL A 1 87 ? 12.817 -8.322 27.297 1.00 98.38 87 VAL A O 1
ATOM 688 N N . GLY A 1 88 ? 11.908 -8.257 25.247 1.00 97.88 88 GLY A N 1
ATOM 689 C CA . GLY A 1 88 ? 11.756 -9.706 25.110 1.00 97.88 88 GLY A CA 1
ATOM 690 C C . GLY A 1 88 ? 13.106 -10.427 25.144 1.00 97.88 88 GLY A C 1
ATOM 691 O O . GLY A 1 88 ? 13.265 -11.388 25.896 1.00 97.88 88 GLY A O 1
ATOM 692 N N . ILE A 1 89 ? 14.107 -9.898 24.432 1.00 98.19 89 ILE A N 1
ATOM 693 C CA . ILE A 1 89 ? 15.490 -10.394 24.458 1.00 98.19 89 ILE A CA 1
ATOM 694 C C . ILE A 1 89 ? 16.084 -10.319 25.864 1.00 98.19 89 ILE A C 1
ATOM 696 O O . ILE A 1 89 ? 16.676 -11.295 26.314 1.00 98.19 89 ILE A O 1
ATOM 700 N N . ILE A 1 90 ? 15.893 -9.210 26.589 1.00 97.81 90 ILE A N 1
ATOM 701 C CA . ILE A 1 90 ? 16.325 -9.093 27.994 1.00 97.81 90 ILE A CA 1
ATOM 702 C C . ILE A 1 90 ? 15.671 -10.186 28.850 1.00 97.81 90 ILE A C 1
ATOM 704 O O . ILE A 1 90 ? 16.340 -10.806 29.677 1.00 97.81 90 ILE A O 1
ATOM 708 N N . GLY A 1 91 ? 14.377 -10.447 28.645 1.00 96.88 91 GLY A N 1
ATOM 709 C CA . GLY A 1 91 ? 13.656 -11.516 29.332 1.00 96.88 91 GLY A CA 1
ATOM 710 C C . GLY A 1 91 ? 14.245 -12.897 29.054 1.00 96.88 91 GLY A C 1
ATOM 711 O O . GLY A 1 91 ? 14.522 -13.641 29.994 1.00 96.88 91 GLY A O 1
ATOM 712 N N . ILE A 1 92 ? 14.485 -13.222 27.783 1.00 96.81 92 ILE A N 1
ATOM 713 C CA . ILE A 1 92 ? 15.069 -14.504 27.363 1.00 96.81 92 ILE A CA 1
ATOM 714 C C . ILE A 1 92 ? 16.500 -14.651 27.881 1.00 96.81 92 ILE A C 1
ATOM 716 O O . ILE A 1 92 ? 16.840 -15.695 28.438 1.00 96.81 92 ILE A O 1
ATOM 720 N N . GLN A 1 93 ? 17.328 -13.612 27.773 1.00 97.12 93 GLN A N 1
ATOM 721 C CA . GLN A 1 93 ? 18.682 -13.605 28.327 1.00 97.12 93 GLN A CA 1
ATOM 722 C C . GLN A 1 93 ? 18.654 -13.874 29.833 1.00 97.12 93 GLN A C 1
ATOM 724 O O . GLN A 1 93 ? 19.392 -14.720 30.324 1.00 97.12 93 GLN A O 1
ATOM 729 N N . ALA A 1 94 ? 17.789 -13.191 30.581 1.00 94.75 94 ALA A N 1
ATOM 730 C CA . ALA A 1 94 ? 17.728 -13.360 32.027 1.00 94.75 94 ALA A CA 1
ATOM 731 C C . ALA A 1 94 ? 17.135 -14.722 32.456 1.00 94.75 94 ALA A C 1
ATOM 733 O O . ALA A 1 94 ? 17.303 -15.116 33.608 1.00 94.75 94 ALA A O 1
ATOM 734 N N . LEU A 1 95 ? 16.444 -15.437 31.559 1.00 94.62 95 LEU A N 1
ATOM 735 C CA . LEU A 1 95 ? 15.936 -16.797 31.788 1.00 94.62 95 LEU A CA 1
ATOM 736 C C . LEU A 1 95 ? 16.948 -17.885 31.421 1.00 94.62 95 LEU A C 1
ATOM 738 O O . LEU A 1 95 ? 17.027 -18.898 32.108 1.00 94.62 95 LEU A O 1
ATOM 742 N N . THR A 1 96 ? 17.675 -17.692 30.323 1.00 94.94 96 THR A N 1
ATOM 743 C CA . THR A 1 96 ? 18.594 -18.691 29.750 1.00 94.94 96 THR A CA 1
ATOM 744 C C . THR A 1 96 ? 20.033 -18.516 30.231 1.00 94.94 96 THR A C 1
ATOM 746 O O . THR A 1 96 ? 20.808 -19.464 30.196 1.00 94.94 96 THR A O 1
ATOM 749 N N . GLY A 1 97 ? 20.410 -17.308 30.658 1.00 94.12 97 GLY A N 1
ATOM 750 C CA . GLY A 1 97 ? 21.793 -16.929 30.948 1.00 94.12 97 GLY A CA 1
ATOM 751 C C . GLY A 1 97 ? 22.664 -16.715 29.704 1.00 94.12 97 GLY A C 1
ATOM 752 O O . GLY A 1 97 ? 23.826 -16.341 29.848 1.00 94.12 97 GLY A O 1
ATOM 753 N N . LEU A 1 98 ? 22.124 -16.923 28.499 1.00 92.62 98 LEU A N 1
ATOM 754 C CA . LEU A 1 98 ? 22.870 -16.849 27.242 1.00 92.62 98 LEU A CA 1
ATOM 755 C C . LEU A 1 98 ? 23.023 -15.407 26.761 1.00 92.62 98 LEU A C 1
ATOM 757 O O . LEU A 1 98 ? 22.125 -14.574 26.930 1.00 92.62 98 LEU A O 1
ATOM 761 N N . ASN A 1 99 ? 24.145 -15.103 26.111 1.00 93.88 99 ASN A N 1
ATOM 762 C CA . ASN A 1 99 ? 24.286 -13.832 25.414 1.00 93.88 99 ASN A CA 1
ATOM 763 C C . ASN A 1 99 ? 23.296 -13.793 24.233 1.00 93.88 99 ASN A C 1
ATOM 765 O O . ASN A 1 99 ? 23.205 -14.774 23.500 1.00 93.88 99 ASN A O 1
ATOM 769 N N . PRO A 1 100 ? 22.593 -12.67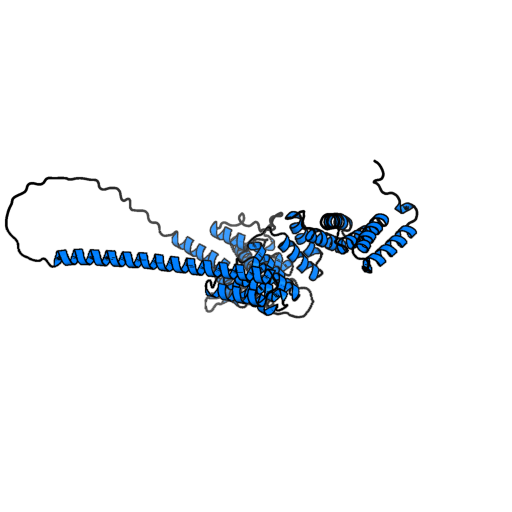6 23.964 1.00 94.06 100 PRO A N 1
ATOM 770 C CA . PRO A 1 100 ? 21.659 -12.602 22.839 1.00 94.06 100 PRO A CA 1
ATOM 771 C C . PRO A 1 100 ? 22.247 -12.965 21.470 1.00 94.06 100 PRO A C 1
ATOM 773 O O . PRO A 1 100 ? 21.510 -13.381 20.584 1.00 94.06 100 PRO A O 1
ATOM 776 N N . LYS A 1 101 ? 23.565 -12.824 21.283 1.00 91.88 101 LYS A N 1
ATOM 777 C CA . LYS A 1 101 ? 24.258 -13.236 20.051 1.00 91.88 101 LYS A CA 1
ATOM 778 C C . LYS A 1 101 ? 24.403 -14.754 19.893 1.00 91.88 101 LYS A C 1
ATOM 780 O O . LYS A 1 101 ? 24.681 -15.211 18.793 1.00 91.88 101 LYS A O 1
ATOM 785 N N . GLU A 1 102 ? 24.255 -15.507 20.978 1.00 92.19 102 GLU A N 1
ATOM 786 C CA . GLU A 1 102 ? 24.349 -16.973 21.022 1.00 92.19 102 GLU A CA 1
ATOM 787 C C . GLU A 1 102 ? 22.983 -17.643 20.819 1.00 92.19 102 GLU A C 1
ATOM 789 O O . GLU A 1 102 ? 22.901 -18.864 20.708 1.00 92.19 102 GLU A O 1
ATOM 794 N N . LEU A 1 103 ? 21.900 -16.859 20.791 1.00 91.88 103 LEU A N 1
ATOM 795 C CA . LEU A 1 103 ? 20.555 -17.368 20.568 1.00 91.88 103 LEU A CA 1
ATOM 796 C C . LEU A 1 103 ? 20.381 -17.755 19.095 1.00 91.88 103 LEU A C 1
ATOM 798 O O . LEU A 1 103 ? 20.443 -16.910 18.200 1.00 91.88 103 LEU A O 1
ATOM 802 N N . GLU A 1 104 ? 20.147 -19.044 18.863 1.00 92.75 104 GLU A N 1
ATOM 803 C CA . GLU A 1 104 ? 19.862 -19.607 17.544 1.00 92.75 104 GLU A CA 1
ATOM 804 C C . GLU A 1 104 ? 18.551 -19.031 16.980 1.00 92.75 104 GLU A C 1
ATOM 806 O O . GLU A 1 104 ? 17.604 -18.750 17.724 1.00 92.75 104 GLU A O 1
ATOM 811 N N . LYS A 1 105 ? 18.489 -18.865 15.655 1.00 90.94 105 LYS A N 1
ATOM 812 C CA . LYS A 1 105 ? 17.295 -18.407 14.935 1.00 90.94 105 LYS A CA 1
ATOM 813 C C . LYS A 1 105 ? 16.812 -19.494 13.985 1.00 90.94 105 LYS A C 1
ATOM 815 O O . LYS A 1 105 ? 17.630 -20.175 13.372 1.00 90.94 105 LYS A O 1
ATOM 820 N N . ASP A 1 106 ? 15.500 -19.623 13.849 1.00 88.12 106 ASP A N 1
ATOM 821 C CA . ASP A 1 106 ? 14.883 -20.477 12.839 1.00 88.12 106 ASP A CA 1
ATOM 822 C C . ASP A 1 106 ? 15.203 -19.942 11.435 1.00 88.12 106 ASP A C 1
ATOM 824 O O . ASP A 1 106 ? 15.037 -18.752 11.165 1.00 88.12 106 ASP A O 1
ATOM 828 N N . GLU A 1 107 ? 15.672 -20.805 10.535 1.00 83.94 107 GLU A N 1
ATOM 829 C CA . GLU A 1 107 ? 16.096 -20.398 9.189 1.00 83.94 107 GLU A CA 1
ATOM 830 C C . GLU A 1 107 ? 14.934 -19.927 8.304 1.00 83.94 107 GLU A C 1
ATOM 832 O O . GLU A 1 107 ? 15.138 -19.122 7.393 1.00 83.94 107 GLU A O 1
ATOM 837 N N . ASN A 1 108 ? 13.714 -20.401 8.566 1.00 77.69 108 ASN A N 1
ATOM 838 C CA . ASN A 1 108 ? 12.540 -20.088 7.757 1.00 77.69 108 ASN A CA 1
ATOM 839 C C . ASN A 1 108 ? 11.805 -18.852 8.279 1.00 77.69 108 ASN A C 1
ATOM 841 O O . ASN A 1 108 ? 11.333 -18.040 7.481 1.00 77.69 108 ASN A O 1
ATOM 845 N N . THR A 1 109 ? 11.679 -18.711 9.602 1.00 79.06 109 THR A N 1
ATOM 846 C CA . THR A 1 109 ? 10.910 -17.606 10.206 1.00 79.06 109 THR A CA 1
ATOM 847 C C . THR A 1 109 ? 11.788 -16.466 10.719 1.00 79.06 109 THR A C 1
ATOM 849 O O . THR A 1 109 ? 11.329 -15.326 10.819 1.00 79.06 109 THR A O 1
ATOM 852 N N . GLY A 1 110 ? 13.056 -16.742 11.026 1.00 86.81 110 GLY A N 1
ATOM 853 C CA . GLY A 1 110 ? 13.961 -15.810 11.698 1.00 86.81 110 GLY A CA 1
ATOM 854 C C . GLY A 1 110 ? 13.657 -15.614 13.187 1.00 86.81 110 GLY A C 1
ATOM 855 O O . GLY A 1 110 ? 14.296 -14.769 13.820 1.00 86.81 110 GLY A O 1
ATOM 856 N N . ASP A 1 111 ? 12.694 -16.354 13.747 1.00 88.12 111 ASP A N 1
ATOM 857 C CA . ASP A 1 111 ? 12.355 -16.290 15.169 1.00 88.12 111 ASP A CA 1
ATOM 858 C C . ASP A 1 111 ? 13.431 -16.957 16.024 1.00 88.12 111 ASP A C 1
ATOM 860 O O . ASP A 1 111 ? 14.125 -17.879 15.598 1.00 88.12 111 ASP A O 1
ATOM 864 N N . ILE A 1 112 ? 13.560 -16.502 17.265 1.00 91.62 112 ILE A N 1
ATOM 865 C CA . ILE A 1 112 ? 14.550 -17.036 18.197 1.00 91.62 112 ILE A CA 1
ATOM 866 C C . ILE A 1 112 ? 14.095 -18.380 18.766 1.00 91.62 112 ILE A C 1
ATOM 868 O O . ILE A 1 112 ? 13.004 -18.505 19.327 1.00 91.62 112 ILE A O 1
ATOM 872 N N . ILE A 1 113 ? 14.994 -19.359 18.736 1.00 92.00 113 ILE A N 1
ATOM 873 C CA . ILE A 1 113 ? 14.796 -20.681 19.327 1.00 92.00 113 ILE A CA 1
ATOM 874 C C . ILE A 1 113 ? 15.377 -20.675 20.748 1.00 92.00 113 ILE A C 1
ATOM 876 O O . ILE A 1 113 ? 16.577 -20.845 20.953 1.00 92.00 113 ILE A O 1
ATOM 880 N N . TRP A 1 114 ? 14.521 -20.468 21.754 1.00 95.38 114 TRP A N 1
ATOM 881 C CA . TRP A 1 114 ? 14.956 -20.361 23.159 1.00 95.38 114 TRP A CA 1
ATOM 882 C C . TRP A 1 114 ? 14.216 -21.280 24.140 1.00 95.38 114 TRP A C 1
ATOM 884 O O . TRP A 1 114 ? 14.721 -21.545 25.232 1.00 95.38 114 TRP A O 1
ATOM 894 N N . ARG A 1 115 ? 13.027 -21.787 23.783 1.00 93.00 115 ARG A N 1
ATOM 895 C CA . ARG A 1 115 ? 12.162 -22.567 24.694 1.00 93.00 115 ARG A CA 1
ATOM 896 C C . ARG A 1 115 ? 12.806 -23.853 25.221 1.00 93.00 115 ARG A C 1
ATOM 898 O O . ARG A 1 115 ? 12.437 -24.318 26.292 1.00 93.00 115 ARG A O 1
ATOM 905 N N . ASN A 1 116 ? 13.762 -24.424 24.491 1.00 91.44 116 ASN A N 1
ATOM 906 C CA . ASN A 1 116 ? 14.536 -25.597 24.908 1.00 91.44 116 ASN A CA 1
ATOM 907 C C . ASN A 1 116 ? 15.730 -25.255 25.821 1.00 91.44 116 ASN A C 1
ATOM 909 O O . ASN A 1 116 ? 16.387 -26.169 26.313 1.00 91.44 116 ASN A O 1
ATOM 913 N N . LYS A 1 117 ? 16.026 -23.968 26.048 1.00 92.75 117 LYS A N 1
ATOM 914 C CA . LYS A 1 117 ? 17.184 -23.500 26.827 1.00 92.75 117 LYS A CA 1
ATOM 915 C C . LYS A 1 117 ? 16.822 -23.031 28.248 1.00 92.75 117 LYS A C 1
ATOM 917 O O . LYS A 1 117 ? 17.723 -22.742 29.026 1.00 92.75 117 LYS A O 1
ATOM 922 N N . ALA A 1 118 ? 15.536 -22.939 28.609 1.00 92.00 118 ALA A N 1
ATOM 923 C CA . ALA A 1 118 ? 15.090 -22.549 29.954 1.00 92.00 118 ALA A CA 1
ATOM 924 C C . ALA A 1 118 ? 13.733 -23.167 30.328 1.00 92.00 118 ALA A C 1
ATOM 926 O O . ALA A 1 118 ? 12.857 -23.325 29.482 1.00 92.00 118 ALA A O 1
ATOM 927 N N . GLN A 1 119 ? 13.526 -23.454 31.617 1.00 90.12 119 GLN A N 1
ATOM 928 C CA . GLN A 1 119 ? 12.216 -23.856 32.140 1.00 90.12 119 GLN A CA 1
ATOM 929 C C . GLN A 1 119 ? 11.393 -22.624 32.524 1.00 90.12 119 GLN A C 1
ATOM 931 O O . GLN A 1 119 ? 11.801 -21.819 33.360 1.00 90.12 119 GLN A O 1
ATOM 936 N N . VAL A 1 120 ? 10.213 -22.483 31.925 1.00 91.50 120 VAL A N 1
ATOM 937 C CA . VAL A 1 120 ? 9.317 -21.335 32.111 1.00 91.50 120 VAL A CA 1
ATOM 938 C C . VAL A 1 120 ? 7.858 -21.753 32.014 1.00 91.50 120 VAL A C 1
ATOM 940 O O . VAL A 1 120 ? 7.526 -22.751 31.376 1.00 91.50 120 VAL A O 1
ATOM 943 N N . SER A 1 121 ? 6.961 -20.971 32.620 1.00 90.19 121 SER A N 1
ATOM 944 C CA . SER A 1 121 ? 5.527 -21.225 32.483 1.00 90.19 121 SER A CA 1
ATOM 945 C C . SER A 1 121 ? 5.072 -21.026 31.027 1.00 90.19 121 SER A C 1
ATOM 947 O O . SER A 1 121 ? 5.551 -20.100 30.362 1.00 90.19 121 SER A O 1
ATOM 949 N N . PRO A 1 122 ? 4.110 -21.828 30.526 1.00 85.81 122 PRO A N 1
ATOM 950 C CA . PRO A 1 122 ? 3.633 -21.711 29.146 1.00 85.81 122 PRO A CA 1
ATOM 951 C C . PRO A 1 122 ? 3.139 -20.306 28.788 1.00 85.81 122 PRO A C 1
ATOM 953 O O . PRO A 1 122 ? 3.420 -19.814 27.698 1.00 85.81 122 PRO A O 1
ATOM 956 N N . GLY A 1 123 ? 2.458 -19.639 29.727 1.00 87.75 123 GLY A N 1
ATOM 957 C CA . GLY A 1 123 ? 1.960 -18.278 29.536 1.00 87.75 123 GLY A CA 1
ATOM 958 C C . GLY A 1 123 ? 3.078 -17.243 29.402 1.00 87.75 123 GLY A C 1
ATOM 959 O O . GLY A 1 123 ? 3.017 -16.398 28.515 1.00 87.75 123 GLY A O 1
ATOM 960 N N . LEU A 1 124 ? 4.131 -17.321 30.228 1.00 90.75 124 LEU A N 1
ATOM 961 C CA . LEU A 1 124 ? 5.268 -16.403 30.101 1.00 90.75 124 LEU A CA 1
ATOM 962 C C . LEU A 1 124 ? 6.045 -16.668 28.809 1.00 90.75 124 LEU A C 1
ATOM 964 O O . LEU A 1 124 ? 6.441 -15.722 28.135 1.00 90.75 124 LEU A O 1
ATOM 968 N N . ALA A 1 125 ? 6.217 -17.941 28.449 1.00 91.00 125 ALA A N 1
ATOM 969 C CA . ALA A 1 125 ? 6.876 -18.324 27.209 1.00 91.00 125 ALA A CA 1
ATOM 970 C C . ALA A 1 125 ? 6.136 -17.786 25.980 1.00 91.00 125 ALA A C 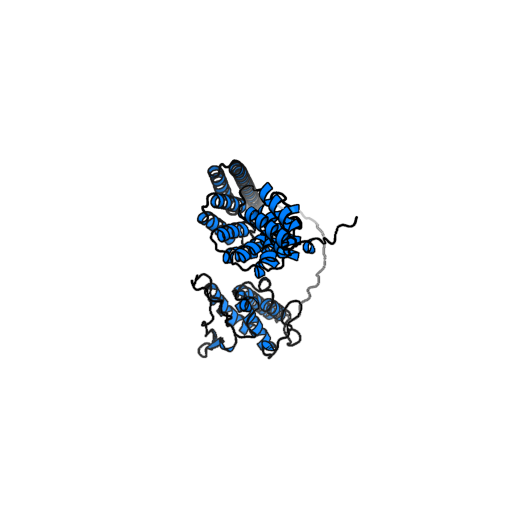1
ATOM 972 O O . ALA A 1 125 ? 6.754 -17.203 25.099 1.00 91.00 125 ALA A O 1
ATOM 973 N N . GLN A 1 126 ? 4.805 -17.896 25.956 1.00 89.62 126 GLN A N 1
ATOM 974 C CA . GLN A 1 126 ? 3.998 -17.360 24.861 1.00 89.62 126 GLN A CA 1
ATOM 975 C C . GLN A 1 126 ? 4.109 -15.836 24.753 1.00 89.62 126 GLN A C 1
ATOM 977 O O . GLN A 1 126 ? 4.212 -15.303 23.652 1.00 89.62 126 GLN A O 1
ATOM 982 N N . ILE A 1 127 ? 4.113 -15.123 25.883 1.00 91.94 127 ILE A N 1
ATOM 983 C CA . ILE A 1 127 ? 4.305 -13.669 25.873 1.00 91.94 127 ILE A CA 1
ATOM 984 C C . ILE A 1 127 ? 5.679 -13.312 25.305 1.00 91.94 127 ILE A C 1
ATOM 986 O O . ILE A 1 127 ? 5.758 -12.412 24.473 1.00 91.94 127 ILE A O 1
ATOM 990 N N . LEU A 1 128 ? 6.739 -14.002 25.731 1.00 94.50 128 LEU A N 1
ATOM 991 C CA . LEU A 1 128 ? 8.093 -13.738 25.250 1.00 94.50 128 LEU A CA 1
ATOM 992 C C . LEU A 1 128 ? 8.248 -14.051 23.760 1.00 94.50 128 LEU A C 1
ATOM 994 O O . LEU A 1 128 ? 8.825 -13.224 23.064 1.00 94.50 128 LEU A O 1
ATOM 998 N N . ASP A 1 129 ? 7.661 -15.139 23.253 1.00 93.06 129 ASP A N 1
ATOM 999 C CA . ASP A 1 129 ? 7.648 -15.437 21.811 1.00 93.06 129 ASP A CA 1
ATOM 1000 C C . ASP A 1 129 ? 7.005 -14.306 21.005 1.00 93.06 129 ASP A C 1
ATOM 1002 O O . ASP A 1 129 ? 7.558 -13.856 20.006 1.00 93.06 129 ASP A O 1
ATOM 1006 N N . ILE A 1 130 ? 5.861 -13.790 21.471 1.00 87.19 130 ILE A N 1
ATOM 1007 C CA . ILE A 1 130 ? 5.197 -12.652 20.827 1.00 87.19 130 ILE A CA 1
ATOM 1008 C C . ILE A 1 130 ? 6.080 -11.403 20.908 1.00 87.19 130 ILE A C 1
ATOM 1010 O O . ILE A 1 130 ? 6.135 -10.638 19.953 1.00 87.19 130 ILE A O 1
ATOM 1014 N N . MET A 1 131 ? 6.774 -11.165 22.026 1.00 97.38 131 MET A N 1
ATOM 1015 C CA . MET A 1 131 ? 7.671 -10.012 22.155 1.00 97.38 131 MET A CA 1
ATOM 1016 C C . MET A 1 131 ? 8.861 -10.099 21.196 1.00 97.38 131 MET A C 1
ATOM 1018 O O . MET A 1 131 ? 9.235 -9.068 20.650 1.00 97.38 131 MET A O 1
ATOM 1022 N N . VAL A 1 132 ? 9.434 -11.286 20.968 1.00 97.12 132 VAL A N 1
ATOM 1023 C CA . VAL A 1 132 ? 10.630 -11.464 20.120 1.00 97.12 132 VAL A CA 1
ATOM 1024 C C . VAL A 1 132 ? 10.338 -11.956 18.703 1.00 97.12 132 VAL A C 1
ATOM 1026 O O . VAL A 1 132 ? 11.263 -12.316 17.981 1.00 97.12 132 VAL A O 1
ATOM 1029 N N . CYS A 1 133 ? 9.073 -11.955 18.280 1.00 92.62 133 CYS A N 1
ATOM 1030 C CA . CYS A 1 133 ? 8.705 -12.378 16.934 1.00 92.62 133 CYS A CA 1
ATOM 1031 C C . CYS A 1 133 ? 9.414 -11.521 15.870 1.00 92.62 133 CYS A C 1
ATOM 1033 O O . CYS A 1 133 ? 9.390 -10.281 15.919 1.00 92.62 133 CYS A O 1
ATOM 1035 N N . CYS A 1 134 ? 10.035 -12.190 14.898 1.00 88.62 134 CYS A N 1
ATOM 1036 C CA . CYS A 1 134 ? 10.754 -11.581 13.783 1.00 88.62 134 CYS A CA 1
ATOM 1037 C C . CYS A 1 134 ? 9.824 -10.674 12.962 1.00 88.62 134 CYS A C 1
ATOM 1039 O O . CYS A 1 134 ? 10.167 -9.531 12.647 1.00 88.62 134 CYS A O 1
ATOM 1041 N N . ASN A 1 135 ? 8.592 -11.132 12.711 1.00 86.69 135 ASN A N 1
ATOM 1042 C CA . ASN A 1 135 ? 7.555 -10.312 12.098 1.00 86.69 135 ASN A CA 1
ATOM 1043 C C . ASN A 1 135 ? 7.006 -9.294 13.110 1.00 86.69 135 ASN A C 1
ATOM 1045 O O . ASN A 1 135 ? 6.104 -9.585 13.897 1.00 86.69 135 ASN A O 1
ATOM 1049 N N . PHE A 1 136 ? 7.509 -8.061 13.051 1.00 89.06 136 PHE A N 1
ATOM 1050 C CA . PHE A 1 136 ? 7.132 -6.984 13.972 1.00 89.06 136 PHE A CA 1
ATOM 1051 C C . PHE A 1 136 ? 5.623 -6.666 14.007 1.00 89.06 136 PHE A C 1
ATOM 1053 O O . PHE A 1 136 ? 5.155 -6.121 15.005 1.00 89.06 136 PHE A O 1
ATOM 1060 N N . ASN A 1 137 ? 4.848 -7.035 12.974 1.00 79.38 137 ASN A N 1
ATOM 1061 C CA . ASN A 1 137 ? 3.385 -6.878 12.957 1.00 79.38 137 ASN A CA 1
ATOM 1062 C C . ASN A 1 137 ? 2.644 -7.897 13.835 1.00 79.38 137 ASN A C 1
ATOM 1064 O O . ASN A 1 137 ? 1.486 -7.667 14.178 1.00 79.38 137 ASN A O 1
ATOM 1068 N N . GLN A 1 138 ? 3.291 -9.016 14.168 1.00 83.00 138 GLN A N 1
ATOM 1069 C CA . GLN A 1 138 ? 2.754 -10.055 15.048 1.00 83.00 138 GLN A CA 1
ATOM 1070 C C . GLN A 1 138 ? 3.155 -9.842 16.513 1.00 83.00 138 GLN A C 1
ATOM 1072 O O . GLN A 1 138 ? 2.623 -10.518 17.393 1.00 83.00 138 GLN A O 1
ATOM 1077 N N . ARG A 1 139 ? 4.047 -8.881 16.799 1.00 93.81 139 ARG A N 1
ATOM 1078 C CA . ARG A 1 139 ? 4.363 -8.478 18.173 1.00 93.81 139 ARG A CA 1
ATOM 1079 C C . ARG A 1 139 ? 3.240 -7.654 18.787 1.00 93.81 139 ARG A C 1
ATOM 1081 O O . ARG A 1 139 ? 2.377 -7.103 18.104 1.00 93.81 139 ARG A O 1
ATOM 1088 N N . TYR A 1 140 ? 3.319 -7.470 20.103 1.00 89.50 140 TYR A N 1
ATOM 1089 C CA . TYR A 1 140 ? 2.542 -6.437 20.777 1.00 89.50 140 TYR A CA 1
ATOM 1090 C C . TYR A 1 140 ? 2.793 -5.072 20.129 1.00 89.50 140 TYR A C 1
ATOM 1092 O O . TYR A 1 140 ? 3.932 -4.661 19.930 1.00 89.50 140 TYR A O 1
ATOM 1100 N N . SER A 1 141 ? 1.719 -4.353 19.817 1.00 85.88 141 SER A N 1
ATOM 1101 C CA . SER A 1 141 ? 1.791 -3.087 19.082 1.00 85.88 141 SER A CA 1
ATOM 1102 C C . SER A 1 141 ? 2.320 -1.910 19.908 1.00 85.88 141 SER A C 1
ATOM 1104 O O . SER A 1 141 ? 2.617 -0.857 19.354 1.00 85.88 141 SER A O 1
ATOM 1106 N N . SER A 1 142 ? 2.378 -2.039 21.236 1.00 91.50 142 SER A N 1
ATOM 1107 C CA . SER A 1 142 ? 2.941 -1.028 22.135 1.00 91.50 142 SER A CA 1
ATOM 1108 C C . SER A 1 142 ? 3.328 -1.630 23.484 1.00 91.50 142 SER A C 1
ATOM 1110 O O . SER A 1 142 ? 2.812 -2.685 23.878 1.00 91.50 142 SER A O 1
ATOM 1112 N N . ALA A 1 143 ? 4.203 -0.933 24.218 1.00 94.69 143 ALA A N 1
ATOM 1113 C CA . ALA A 1 143 ? 4.602 -1.338 25.564 1.00 94.69 143 ALA A CA 1
ATOM 1114 C C . ALA A 1 143 ? 3.388 -1.512 26.493 1.00 94.69 143 ALA A C 1
ATOM 1116 O O . ALA A 1 143 ? 3.340 -2.467 27.263 1.00 94.69 143 ALA A O 1
ATOM 1117 N N . LYS A 1 144 ? 2.350 -0.675 26.337 1.00 95.50 144 LYS A N 1
ATOM 1118 C CA . LYS A 1 144 ? 1.074 -0.792 27.059 1.00 95.50 144 LYS A CA 1
ATOM 1119 C C . LYS A 1 144 ? 0.394 -2.147 26.864 1.00 95.50 144 LYS A C 1
ATOM 1121 O O . LYS A 1 144 ? -0.096 -2.725 27.833 1.00 95.50 144 LYS A O 1
ATOM 1126 N N . VAL A 1 145 ? 0.346 -2.660 25.632 1.00 90.06 145 VAL A N 1
ATOM 1127 C CA . VAL A 1 145 ? -0.319 -3.942 25.337 1.00 90.06 145 VAL A CA 1
ATOM 1128 C C . VAL A 1 145 ? 0.490 -5.108 25.912 1.00 90.06 145 VAL A C 1
ATOM 1130 O O . VAL A 1 145 ? -0.079 -5.974 26.577 1.00 90.06 145 VAL A O 1
ATOM 1133 N N . ALA A 1 146 ? 1.817 -5.094 25.745 1.00 92.81 146 ALA A N 1
ATOM 1134 C CA . ALA A 1 146 ? 2.702 -6.099 26.342 1.00 92.81 146 ALA A CA 1
ATOM 1135 C C . ALA A 1 146 ? 2.617 -6.094 27.882 1.00 92.81 146 ALA A C 1
ATOM 1137 O O . ALA A 1 146 ? 2.512 -7.144 28.520 1.00 92.81 146 ALA A O 1
ATOM 1138 N N . LEU A 1 147 ? 2.577 -4.901 28.484 1.00 95.81 147 LEU A N 1
ATOM 1139 C CA . LEU A 1 147 ? 2.411 -4.701 29.922 1.00 95.81 147 LEU A CA 1
ATOM 1140 C C . LEU A 1 147 ? 1.086 -5.284 30.426 1.00 95.81 147 LEU A C 1
ATOM 1142 O O . LEU A 1 147 ? 1.057 -5.958 31.455 1.00 95.81 147 LEU A O 1
ATOM 1146 N N . GLN A 1 148 ? -0.013 -5.055 29.702 1.00 93.00 148 GLN A N 1
ATOM 1147 C CA . GLN A 1 148 ? -1.318 -5.628 30.038 1.00 93.00 148 GLN A CA 1
ATOM 1148 C C . GLN A 1 148 ? -1.308 -7.159 29.974 1.00 93.00 148 GLN A C 1
ATOM 1150 O O . GLN A 1 148 ? -1.895 -7.795 30.851 1.00 93.00 148 GLN A O 1
ATOM 1155 N N . ALA A 1 149 ? -0.632 -7.758 28.989 1.00 88.94 149 ALA A N 1
ATOM 1156 C CA . ALA A 1 149 ? -0.496 -9.212 28.891 1.00 88.94 149 ALA A CA 1
ATOM 1157 C C . ALA A 1 149 ? 0.252 -9.796 30.104 1.00 88.94 149 ALA A C 1
ATOM 1159 O O . ALA A 1 149 ? -0.229 -10.743 30.730 1.00 88.94 149 ALA A O 1
ATOM 1160 N N . LEU A 1 150 ? 1.372 -9.184 30.504 1.00 90.31 150 LEU A N 1
ATOM 1161 C CA . LEU A 1 150 ? 2.138 -9.614 31.681 1.00 90.31 150 LEU A CA 1
ATOM 1162 C C . LEU A 1 150 ? 1.378 -9.403 32.995 1.00 90.31 150 LEU A C 1
ATOM 1164 O O . LEU A 1 150 ? 1.402 -10.284 33.853 1.00 90.31 150 LEU A O 1
ATOM 1168 N N . LYS A 1 151 ? 0.660 -8.282 33.150 1.00 92.50 151 LYS A N 1
ATOM 1169 C CA . LYS A 1 151 ? -0.181 -8.026 34.335 1.00 92.50 151 LYS A CA 1
ATOM 1170 C C . LYS A 1 151 ? -1.317 -9.044 34.452 1.00 92.50 151 LYS A C 1
ATOM 1172 O O . LYS A 1 151 ? -1.555 -9.554 35.545 1.00 92.50 151 LYS A O 1
ATOM 1177 N N . LYS A 1 152 ? -1.971 -9.397 33.338 1.00 90.94 152 LYS A N 1
ATOM 1178 C CA . LYS A 1 152 ? -2.982 -10.470 33.306 1.00 90.94 152 LYS A CA 1
ATOM 1179 C C . LYS A 1 152 ? -2.385 -11.818 33.707 1.00 90.94 152 LYS A C 1
ATOM 1181 O O . LYS A 1 152 ? -2.982 -12.519 34.518 1.00 90.94 152 LYS A O 1
ATOM 1186 N N . LEU A 1 153 ? -1.201 -12.160 33.192 1.00 88.56 153 LEU A N 1
ATOM 1187 C CA . LEU A 1 153 ? -0.513 -13.396 33.570 1.00 88.56 153 LEU A CA 1
ATOM 1188 C C . LEU A 1 153 ? -0.184 -13.420 35.069 1.00 88.56 153 LEU A C 1
ATOM 1190 O O . LEU A 1 153 ? -0.453 -14.420 35.727 1.00 88.56 153 LEU A O 1
ATOM 1194 N N . GLN A 1 154 ? 0.329 -12.313 35.616 1.00 87.62 154 GLN A N 1
ATOM 1195 C CA . GLN A 1 154 ? 0.653 -12.185 37.038 1.00 87.62 154 GLN A CA 1
ATOM 1196 C C . GLN A 1 154 ? -0.586 -12.367 37.930 1.00 87.62 154 GLN A C 1
ATOM 1198 O O . GLN A 1 154 ? -0.524 -13.077 38.936 1.00 87.62 154 GLN A O 1
ATOM 1203 N N . GLN A 1 155 ? -1.721 -11.777 37.537 1.00 84.19 155 GLN A N 1
ATOM 1204 C CA . GLN A 1 155 ? -3.007 -11.940 38.225 1.00 84.19 155 GLN A CA 1
ATOM 1205 C C . GLN A 1 155 ? -3.509 -13.388 38.163 1.00 84.19 155 GLN A C 1
ATOM 1207 O O . GLN A 1 155 ? -3.924 -13.934 39.184 1.00 84.19 155 GLN A O 1
ATOM 1212 N N . ALA A 1 156 ? -3.411 -14.037 36.999 1.00 77.75 156 ALA A N 1
ATOM 1213 C CA . ALA A 1 156 ? -3.812 -15.432 36.828 1.00 77.75 156 ALA A CA 1
ATOM 1214 C C . ALA A 1 156 ? -2.975 -16.388 37.696 1.00 77.75 156 ALA A C 1
ATOM 1216 O O . ALA A 1 156 ? -3.539 -17.283 38.322 1.00 77.75 156 ALA A O 1
ATOM 1217 N N . THR A 1 157 ? -1.659 -16.160 37.803 1.00 68.44 157 THR A N 1
ATOM 1218 C CA . THR A 1 157 ? -0.775 -16.930 38.699 1.00 68.44 157 THR A CA 1
ATOM 1219 C C . THR A 1 157 ? -1.014 -16.648 40.185 1.00 68.44 157 THR A C 1
ATOM 1221 O O . THR A 1 157 ? -0.767 -17.518 41.013 1.00 68.44 157 THR A O 1
ATOM 1224 N N . GLY A 1 158 ? -1.513 -15.458 40.539 1.00 59.81 158 GLY A N 1
ATOM 1225 C CA . GLY A 1 158 ? -1.897 -15.124 41.916 1.00 59.81 158 GLY A CA 1
ATOM 1226 C C . GLY A 1 158 ? -3.202 -15.795 42.360 1.00 59.81 158 GLY A C 1
ATOM 1227 O O . GLY A 1 158 ? -3.345 -16.148 43.527 1.00 59.81 158 GLY A O 1
ATOM 1228 N N . LEU A 1 159 ? -4.128 -16.032 41.425 1.00 48.12 159 LEU A N 1
ATOM 1229 C CA . LEU A 1 159 ? -5.402 -16.720 41.676 1.00 48.12 159 LEU A CA 1
ATOM 1230 C C . LEU A 1 159 ? -5.256 -18.248 41.809 1.00 48.12 159 LEU A C 1
ATOM 1232 O O . LEU A 1 159 ? -6.159 -18.901 42.322 1.00 48.12 159 LEU A O 1
ATOM 1236 N N . THR A 1 160 ? -4.131 -18.836 41.384 1.00 43.88 160 THR A N 1
ATOM 1237 C CA . THR A 1 160 ? -3.926 -20.300 41.404 1.00 43.88 160 THR A CA 1
ATOM 1238 C C . THR A 1 160 ? -3.460 -20.856 42.760 1.00 43.88 160 THR A C 1
ATOM 1240 O O . THR A 1 160 ? -3.298 -22.066 42.886 1.00 43.88 160 THR A O 1
ATOM 1243 N N . LEU A 1 161 ? -3.263 -20.014 43.785 1.00 38.19 161 LEU A N 1
ATOM 1244 C CA . LEU A 1 161 ? -2.781 -20.429 45.116 1.00 38.19 161 LEU A CA 1
ATOM 1245 C C . LEU A 1 161 ? -3.878 -20.599 46.186 1.00 38.19 161 LEU A C 1
ATOM 1247 O O . LEU A 1 161 ? -3.552 -20.857 47.342 1.00 38.19 161 LEU A O 1
ATOM 1251 N N . VAL A 1 162 ? -5.167 -20.514 45.836 1.00 42.53 162 VAL A N 1
ATOM 1252 C CA . VAL A 1 162 ? -6.263 -20.778 46.788 1.00 42.53 162 VAL A CA 1
ATOM 1253 C C . VAL A 1 162 ? -7.237 -21.807 46.221 1.00 42.53 162 VAL A C 1
ATOM 1255 O O . VAL A 1 162 ? -8.301 -21.471 45.713 1.00 42.53 162 VAL A O 1
ATOM 1258 N N . VAL A 1 163 ? -6.881 -23.086 46.345 1.00 32.16 163 VAL A N 1
ATOM 1259 C CA . VAL A 1 163 ? -7.859 -24.181 46.389 1.00 32.16 163 VAL A CA 1
ATOM 1260 C C . VAL A 1 163 ? -7.442 -25.133 47.509 1.00 32.16 163 VAL A C 1
ATOM 1262 O O . VAL A 1 163 ? -6.603 -26.008 47.316 1.00 32.16 163 VAL A O 1
ATOM 1265 N N . SER A 1 164 ? -8.043 -24.959 48.687 1.00 29.59 164 SER A N 1
ATOM 1266 C CA . SER A 1 164 ? -8.198 -26.055 49.649 1.00 29.59 164 SER A CA 1
ATOM 1267 C C . SER A 1 164 ? -9.460 -26.846 49.286 1.00 29.59 164 SER A C 1
ATOM 1269 O O . SER A 1 164 ? -10.472 -26.233 48.932 1.00 29.59 164 SER A O 1
ATOM 1271 N N . PRO A 1 165 ? -9.446 -28.187 49.358 1.00 36.44 165 PRO A N 1
ATOM 1272 C CA . PRO A 1 165 ? -10.581 -29.005 48.963 1.00 36.44 165 PRO A CA 1
ATOM 1273 C C . PRO A 1 165 ? -11.578 -29.157 50.116 1.00 36.44 165 PRO A C 1
ATOM 1275 O O . PRO A 1 165 ? -11.198 -29.499 51.232 1.00 36.44 165 PRO A O 1
ATOM 1278 N N . GLY A 1 166 ? -12.870 -28.990 49.825 1.00 28.88 166 GLY A N 1
ATOM 1279 C CA . GLY A 1 166 ? -13.932 -29.491 50.697 1.00 28.88 166 GLY A CA 1
ATOM 1280 C C . GLY A 1 166 ? -15.213 -28.666 50.685 1.00 28.88 166 GLY A C 1
ATOM 1281 O O . GLY A 1 166 ? -15.376 -27.776 51.505 1.00 28.88 166 GLY A O 1
ATOM 1282 N N . ASN A 1 167 ? -16.169 -29.022 49.825 1.00 29.20 167 ASN A N 1
ATOM 1283 C CA . ASN A 1 167 ? -17.416 -29.598 50.333 1.00 29.20 167 ASN A CA 1
ATOM 1284 C C . ASN A 1 167 ? -18.295 -30.139 49.204 1.00 29.20 167 ASN A C 1
ATOM 1286 O O . ASN A 1 167 ? -18.620 -29.453 48.239 1.00 29.20 167 ASN A O 1
ATOM 1290 N N . LYS A 1 168 ? -18.693 -31.402 49.366 1.00 31.59 168 LYS A N 1
ATOM 1291 C CA . LYS A 1 168 ? -19.744 -32.059 48.591 1.00 31.59 168 LYS A CA 1
ATOM 1292 C C . LYS A 1 168 ? -21.087 -31.634 49.184 1.00 31.59 168 LYS A C 1
ATOM 1294 O O . LYS A 1 168 ? -21.296 -31.829 50.377 1.00 31.59 168 LYS A O 1
ATOM 1299 N N . GLN A 1 169 ? -22.015 -31.149 48.367 1.00 26.23 169 GLN A N 1
ATOM 1300 C CA . GLN A 1 169 ? -23.436 -31.153 48.716 1.00 26.23 169 GLN A CA 1
ATOM 1301 C C . GLN A 1 169 ? -24.155 -32.190 47.858 1.00 26.23 169 GLN A C 1
ATOM 1303 O O . GLN A 1 169 ? -24.110 -32.153 46.630 1.00 26.23 169 GLN A O 1
ATOM 1308 N N . LYS A 1 170 ? -24.794 -33.142 48.542 1.00 26.83 170 LYS A N 1
ATOM 1309 C CA . LYS A 1 170 ? -25.673 -34.158 47.973 1.00 26.83 170 LYS A CA 1
ATOM 1310 C C . LYS A 1 170 ? -27.014 -34.064 48.708 1.00 26.83 170 LYS A C 1
ATOM 1312 O O . LYS A 1 170 ? -27.048 -34.245 49.915 1.00 26.83 170 LYS A O 1
ATOM 1317 N N . VAL A 1 171 ? -28.050 -33.754 47.928 1.00 26.81 171 VAL A N 1
ATOM 1318 C CA . VAL A 1 171 ? -29.422 -34.298 47.932 1.00 26.81 171 VAL A CA 1
ATOM 1319 C C . VAL A 1 171 ? -30.136 -34.439 49.285 1.00 26.81 171 VAL A C 1
ATOM 1321 O O . VAL A 1 171 ? -29.778 -35.287 50.094 1.00 26.81 171 VAL A O 1
ATOM 1324 N N . ILE A 1 172 ? -31.265 -33.735 49.433 1.00 27.59 172 ILE A N 1
ATOM 1325 C CA . ILE A 1 172 ? -32.361 -34.150 50.320 1.00 27.59 172 ILE A CA 1
ATOM 1326 C C . ILE A 1 172 ? -33.625 -34.336 49.477 1.00 27.59 172 ILE A C 1
ATOM 1328 O O . ILE A 1 172 ? -33.979 -33.497 48.649 1.00 27.59 172 ILE A O 1
ATOM 1332 N N . SER A 1 173 ? -34.241 -35.496 49.678 1.00 26.02 173 SER A N 1
ATOM 1333 C CA . SER A 1 173 ? -35.422 -36.033 49.020 1.00 26.02 173 SER A CA 1
ATOM 1334 C C . SER A 1 173 ? -36.724 -35.656 49.733 1.00 26.02 173 SER A C 1
ATOM 1336 O O . SER A 1 173 ? -36.766 -35.574 50.954 1.00 26.02 173 SER A O 1
ATOM 1338 N N . SER A 1 174 ? -37.772 -35.512 48.921 1.00 26.84 174 SER A N 1
ATOM 1339 C CA . SER A 1 174 ? -39.188 -35.880 49.106 1.00 26.84 174 SER A CA 1
ATOM 1340 C C . SER A 1 174 ? -39.738 -36.314 50.477 1.00 26.84 174 SER A C 1
ATOM 1342 O O . SER A 1 174 ? -39.245 -37.269 51.072 1.00 26.84 174 SER A O 1
ATOM 1344 N N . GLY A 1 175 ? -40.943 -35.801 50.767 1.00 26.50 175 GLY A N 1
ATOM 1345 C CA . GLY A 1 175 ? -42.052 -36.574 51.345 1.00 26.50 175 GLY A CA 1
ATOM 1346 C C . GLY A 1 175 ? -42.648 -35.986 52.624 1.00 26.50 175 GLY A C 1
ATOM 1347 O O . GLY A 1 175 ? -42.056 -36.124 53.679 1.00 26.50 175 GLY A O 1
ATOM 1348 N N . ASP A 1 176 ? -43.831 -35.366 52.555 1.00 28.38 176 ASP A N 1
ATOM 1349 C CA . ASP A 1 176 ? -45.049 -36.061 52.992 1.00 28.38 176 ASP A CA 1
ATOM 1350 C C . ASP A 1 176 ? -46.331 -35.247 52.773 1.00 28.38 176 ASP A C 1
ATOM 1352 O O . ASP A 1 176 ? -46.378 -34.022 52.874 1.00 28.38 176 ASP A O 1
ATOM 1356 N N . ARG A 1 177 ? -47.387 -35.988 52.433 1.00 29.88 177 ARG A N 1
ATOM 1357 C CA . ARG A 1 177 ? -48.732 -35.544 52.062 1.00 29.88 177 ARG A CA 1
ATOM 1358 C C . ARG A 1 177 ? -49.710 -36.158 53.071 1.00 29.88 177 ARG A C 1
ATOM 1360 O O . ARG A 1 177 ? -49.867 -37.373 53.058 1.00 29.88 177 ARG A O 1
ATOM 1367 N N . ARG A 1 178 ? -50.409 -35.355 53.883 1.00 28.28 178 ARG A N 1
ATOM 1368 C CA . ARG A 1 178 ? -51.652 -35.728 54.607 1.00 28.28 178 ARG A CA 1
ATOM 1369 C C . ARG A 1 178 ? -52.519 -34.472 54.750 1.00 28.28 178 ARG A C 1
ATOM 1371 O O . ARG A 1 178 ? -52.033 -33.456 55.220 1.00 28.28 178 ARG A O 1
ATOM 1378 N N . LEU A 1 179 ? -53.639 -34.403 54.031 1.00 24.91 179 LEU A N 1
ATOM 1379 C CA . LEU A 1 179 ? -54.988 -34.920 54.334 1.00 24.91 179 LEU A CA 1
ATOM 1380 C C . LEU A 1 179 ? -55.814 -33.903 55.131 1.00 24.91 179 LEU A C 1
ATOM 1382 O O . LEU A 1 179 ? -55.514 -33.558 56.265 1.00 24.91 179 LEU A O 1
ATOM 1386 N N . TYR A 1 180 ? -56.845 -33.434 54.441 1.00 24.14 180 TYR A N 1
ATOM 1387 C CA . TYR A 1 180 ? -57.849 -32.461 54.834 1.00 24.14 180 TYR A CA 1
ATOM 1388 C C . TYR A 1 180 ? -59.002 -33.181 55.544 1.00 24.14 180 TYR A C 1
ATOM 1390 O O . TYR A 1 180 ? -59.449 -34.215 55.050 1.00 24.14 180 TYR A O 1
ATOM 1398 N N . THR A 1 181 ? -59.547 -32.591 56.607 1.00 26.58 181 THR A N 1
ATOM 1399 C CA . THR A 1 181 ? -60.967 -32.719 56.982 1.00 26.58 181 THR A CA 1
ATOM 1400 C C . THR A 1 181 ? -61.440 -31.392 57.588 1.00 26.58 181 THR A C 1
ATOM 1402 O O . THR A 1 181 ? -60.693 -30.819 58.383 1.00 26.58 181 THR A O 1
ATOM 1405 N N . PRO A 1 182 ? -62.636 -30.888 57.228 1.00 35.47 182 PRO A N 1
ATOM 1406 C CA . PRO A 1 182 ? -63.112 -29.568 57.629 1.00 35.47 182 PRO A CA 1
ATOM 1407 C C . PRO A 1 182 ? -64.016 -29.631 58.867 1.00 35.47 182 PRO A C 1
ATOM 1409 O O . PRO A 1 182 ? -64.753 -30.597 59.061 1.00 35.47 182 PRO A O 1
ATOM 1412 N N . SER A 1 183 ? -64.046 -28.551 59.641 1.00 26.36 183 SER A N 1
ATOM 1413 C CA . SER A 1 183 ? -65.179 -28.231 60.510 1.00 26.36 183 SER A CA 1
ATOM 1414 C C . SER A 1 183 ? -65.447 -26.731 60.482 1.00 26.36 183 SER A C 1
ATOM 1416 O O . SER A 1 183 ? -64.533 -25.912 60.404 1.00 26.36 183 SER A O 1
ATOM 1418 N N . SER A 1 184 ? -66.738 -26.440 60.447 1.00 30.11 184 SER A N 1
ATOM 1419 C CA . SER A 1 184 ? -67.426 -25.220 60.063 1.00 30.11 184 SER A CA 1
ATOM 1420 C C . SER A 1 184 ? -67.447 -24.118 61.127 1.00 30.11 184 SER A C 1
ATOM 1422 O O . SER A 1 184 ? -67.272 -24.380 62.309 1.00 30.11 184 SER A O 1
ATOM 1424 N N . GLU A 1 185 ? -67.797 -22.922 60.635 1.00 29.11 185 GLU A N 1
ATOM 1425 C CA . GLU A 1 185 ? -68.477 -21.806 61.319 1.00 29.11 185 GLU A CA 1
ATOM 1426 C C . GLU A 1 185 ? -67.709 -21.011 62.390 1.00 29.11 185 GLU A C 1
ATOM 1428 O O . GLU A 1 185 ? -67.540 -21.454 63.517 1.00 29.11 185 GLU A O 1
ATOM 1433 N N . TYR A 1 186 ? -67.364 -19.749 62.080 1.00 26.78 186 TYR A N 1
ATOM 1434 C CA . TYR A 1 186 ? -68.154 -18.578 62.509 1.00 26.78 186 TYR A CA 1
ATOM 1435 C C . TYR A 1 186 ? -67.633 -17.261 61.873 1.00 26.78 186 TYR A C 1
ATOM 1437 O O . TYR A 1 186 ? -66.448 -16.964 61.911 1.00 26.78 186 TYR A O 1
ATOM 1445 N N . THR A 1 187 ? -68.591 -16.553 61.264 1.00 28.80 187 THR A N 1
ATOM 1446 C CA . THR A 1 187 ? -68.815 -15.140 60.852 1.00 28.80 187 THR A CA 1
ATOM 1447 C C . THR A 1 187 ? -67.738 -14.021 60.961 1.00 28.80 187 THR A C 1
ATOM 1449 O O . THR A 1 187 ? -66.748 -14.132 61.677 1.00 28.80 187 THR A O 1
ATOM 1452 N N . PRO A 1 188 ? -67.914 -12.914 60.196 1.00 36.50 188 PRO A N 1
ATOM 1453 C CA . PRO A 1 188 ? -66.838 -12.095 59.652 1.00 36.50 188 PRO A CA 1
ATOM 1454 C C . PRO A 1 188 ? -66.466 -10.908 60.545 1.00 36.50 188 PRO A C 1
ATOM 1456 O O . PRO A 1 188 ? -67.327 -10.161 61.008 1.00 36.50 188 PRO A O 1
ATOM 1459 N N . SER A 1 189 ? -65.166 -10.648 60.669 1.00 31.95 189 SER A N 1
ATOM 1460 C CA . SER A 1 189 ? -64.654 -9.344 61.086 1.00 31.95 189 SER A CA 1
ATOM 1461 C C . SER A 1 189 ? -63.824 -8.746 59.959 1.00 31.95 189 SER A C 1
ATOM 1463 O O . SER A 1 189 ? -62.786 -9.273 59.566 1.00 31.95 189 SER A O 1
ATOM 1465 N N . SER A 1 190 ? -64.334 -7.637 59.441 1.00 44.34 190 SER A N 1
ATOM 1466 C CA . SER A 1 190 ? -63.715 -6.748 58.473 1.00 44.34 190 SER A CA 1
ATOM 1467 C C . SER A 1 190 ? -62.249 -6.431 58.787 1.00 44.34 190 SER A C 1
ATOM 1469 O O . SER A 1 190 ? -61.967 -5.725 59.753 1.00 44.34 190 SER A O 1
ATOM 1471 N N . ASP A 1 191 ? -61.340 -6.799 57.888 1.00 44.56 191 ASP A N 1
ATOM 1472 C CA . ASP A 1 191 ? -60.248 -5.891 57.532 1.00 44.56 191 ASP A CA 1
ATOM 1473 C C . ASP A 1 191 ? -59.933 -6.018 56.038 1.00 44.56 191 ASP A C 1
ATOM 1475 O O . ASP A 1 191 ? -58.926 -6.565 55.594 1.00 44.56 191 ASP A O 1
ATOM 1479 N N . ASN A 1 192 ? -60.853 -5.474 55.239 1.00 43.62 192 ASN A N 1
ATOM 1480 C CA . ASN A 1 192 ? -60.806 -5.383 53.776 1.00 43.62 192 ASN A CA 1
ATOM 1481 C C . ASN A 1 192 ? -59.685 -4.446 53.263 1.00 43.62 192 ASN A C 1
ATOM 1483 O O . ASN A 1 192 ? -59.724 -3.966 52.130 1.00 43.62 192 ASN A O 1
ATOM 1487 N N . ARG A 1 193 ? -58.703 -4.114 54.109 1.00 48.09 193 ARG A N 1
ATOM 1488 C CA . ARG A 1 193 ? -57.581 -3.241 53.761 1.00 48.09 193 ARG A CA 1
ATOM 1489 C C . ARG A 1 193 ? -56.405 -4.023 53.188 1.00 48.09 193 ARG A C 1
ATOM 1491 O O . ARG A 1 193 ? -55.832 -3.567 52.209 1.00 48.09 193 ARG A O 1
ATOM 1498 N N . ASN A 1 194 ? -56.094 -5.216 53.693 1.00 42.16 194 ASN A N 1
ATOM 1499 C CA . ASN A 1 194 ? -54.855 -5.907 53.309 1.00 42.16 194 ASN A CA 1
ATOM 1500 C C . ASN A 1 194 ? -54.938 -6.648 51.957 1.00 42.16 194 ASN A C 1
ATOM 1502 O O . ASN A 1 194 ? -53.978 -6.591 51.193 1.00 42.16 194 ASN A O 1
ATOM 1506 N N . GLU A 1 195 ? -56.074 -7.254 51.587 1.00 46.62 195 GLU A N 1
ATOM 1507 C CA . GLU A 1 195 ? -56.244 -7.872 50.251 1.00 46.62 195 GLU A CA 1
ATOM 1508 C C . GLU A 1 195 ? -56.301 -6.829 49.125 1.00 46.62 195 GLU A C 1
ATOM 1510 O O . GLU A 1 195 ? -55.672 -7.000 48.079 1.00 46.62 195 GLU A O 1
ATOM 1515 N N . ASN A 1 196 ? -56.961 -5.693 49.367 1.00 47.06 196 ASN A N 1
ATOM 1516 C CA . ASN A 1 196 ? -56.993 -4.573 48.424 1.00 47.06 196 ASN A CA 1
ATOM 1517 C C . ASN A 1 196 ? -55.611 -3.919 48.250 1.00 47.06 196 ASN A C 1
ATOM 1519 O O . ASN A 1 196 ? -55.282 -3.472 47.151 1.00 47.06 196 ASN A O 1
ATOM 1523 N N . ILE A 1 197 ? -54.774 -3.915 49.296 1.00 55.38 197 ILE A N 1
ATOM 1524 C CA . ILE A 1 197 ? -53.378 -3.467 49.204 1.00 55.38 197 ILE A CA 1
ATOM 1525 C C . ILE A 1 197 ? -52.554 -4.429 48.337 1.00 55.38 197 ILE A C 1
ATOM 1527 O O . ILE A 1 197 ? -51.821 -3.958 47.472 1.00 55.38 197 ILE A O 1
ATOM 1531 N N . PHE A 1 198 ? -52.688 -5.752 48.495 1.00 43.91 198 PHE A N 1
ATOM 1532 C CA . PHE A 1 198 ? -51.936 -6.729 47.688 1.00 43.91 198 PHE A CA 1
ATOM 1533 C C . PHE A 1 198 ? -52.358 -6.753 46.211 1.00 43.91 198 PHE A C 1
ATOM 1535 O O . PHE A 1 198 ? -51.494 -6.773 45.333 1.00 43.91 198 PHE A O 1
ATOM 1542 N N . ILE A 1 199 ? -53.663 -6.693 45.922 1.00 55.00 199 ILE A N 1
ATOM 1543 C CA . ILE A 1 199 ? -54.182 -6.603 44.545 1.00 55.00 199 ILE A CA 1
ATOM 1544 C C . ILE A 1 199 ? -53.773 -5.266 43.913 1.00 55.00 199 ILE A C 1
ATOM 1546 O O . ILE A 1 199 ? -53.296 -5.238 42.777 1.00 55.00 199 ILE A O 1
ATOM 1550 N N . GLY A 1 200 ? -53.875 -4.167 44.669 1.00 49.97 200 GLY A N 1
ATOM 1551 C CA . GLY A 1 200 ? -53.393 -2.853 44.247 1.00 49.97 200 GLY A CA 1
ATOM 1552 C C . GLY A 1 200 ? -51.895 -2.855 43.930 1.00 49.97 200 GLY A C 1
ATOM 1553 O O . GLY A 1 200 ? -51.495 -2.363 42.876 1.00 49.97 200 GLY A O 1
ATOM 1554 N N . LEU A 1 201 ? -51.068 -3.479 44.777 1.00 51.69 201 LEU A N 1
ATOM 1555 C CA . LEU A 1 201 ? -49.623 -3.602 44.562 1.00 51.69 201 LEU A CA 1
ATOM 1556 C C . LEU A 1 201 ? -49.303 -4.440 43.313 1.00 51.69 201 LEU A C 1
ATOM 1558 O O . LEU A 1 201 ? -48.423 -4.071 42.540 1.00 51.69 201 LEU A O 1
ATOM 1562 N N . PHE A 1 202 ? -50.040 -5.528 43.067 1.00 49.81 202 PHE A N 1
ATOM 1563 C CA . PHE A 1 202 ? -49.851 -6.388 41.894 1.00 49.81 202 PHE A CA 1
ATOM 1564 C C . PHE A 1 202 ? -50.244 -5.690 40.581 1.00 49.81 202 PHE A C 1
ATOM 1566 O O . PHE A 1 202 ? -49.532 -5.809 39.580 1.00 49.81 202 PHE A O 1
ATOM 1573 N N . ILE A 1 203 ? -51.331 -4.909 40.583 1.00 61.53 203 ILE A N 1
ATOM 1574 C CA . ILE A 1 203 ? -51.751 -4.085 39.436 1.00 61.53 203 ILE A CA 1
ATOM 1575 C C . ILE A 1 203 ? -50.722 -2.982 39.166 1.00 61.53 203 ILE A C 1
ATOM 1577 O O . ILE A 1 203 ? -50.326 -2.789 38.017 1.00 61.53 203 ILE A O 1
ATOM 1581 N N . ILE A 1 204 ? -50.233 -2.303 40.209 1.00 60.09 204 ILE A N 1
ATOM 1582 C CA . ILE A 1 204 ? -49.202 -1.262 40.086 1.00 60.09 204 ILE A CA 1
ATOM 1583 C C . ILE A 1 204 ? -47.901 -1.851 39.524 1.00 60.09 204 ILE A C 1
ATOM 1585 O O . ILE A 1 204 ? -47.340 -1.292 38.583 1.00 60.09 204 ILE A O 1
ATOM 1589 N N . VAL A 1 205 ? -47.442 -3.000 40.031 1.00 57.53 205 VAL A N 1
ATOM 1590 C CA . VAL A 1 205 ? -46.239 -3.681 39.521 1.00 57.53 205 VAL A CA 1
ATOM 1591 C C . VAL A 1 205 ? -46.433 -4.140 38.071 1.00 57.53 205 VAL A C 1
ATOM 1593 O O . VAL A 1 205 ? -45.542 -3.937 37.250 1.00 57.53 205 VAL A O 1
ATOM 1596 N N . SER A 1 206 ? -47.602 -4.677 37.713 1.00 54.69 206 SER A N 1
ATOM 1597 C CA . SER A 1 206 ? -47.905 -5.109 36.339 1.00 54.69 206 SER A CA 1
ATOM 1598 C C . SER A 1 206 ? -47.974 -3.935 35.353 1.00 54.69 206 SER A C 1
ATOM 1600 O O . SER A 1 206 ? -47.451 -4.031 34.243 1.00 54.69 206 SER A O 1
ATOM 1602 N N . LEU A 1 207 ? -48.552 -2.800 35.763 1.00 62.88 207 LEU A N 1
ATOM 1603 C CA . LEU A 1 207 ? -48.572 -1.561 34.977 1.00 62.88 207 LEU A CA 1
ATOM 1604 C C . LEU A 1 207 ? -47.173 -0.947 34.839 1.00 62.88 207 LEU A C 1
ATOM 1606 O O . LEU A 1 207 ? -46.828 -0.473 33.760 1.00 62.88 207 LEU A O 1
ATOM 1610 N N . LEU A 1 208 ? -46.345 -0.996 35.888 1.00 52.81 208 LEU A N 1
ATOM 1611 C CA . LEU A 1 208 ? -44.954 -0.530 35.846 1.00 52.81 208 LEU A CA 1
ATOM 1612 C C . LEU A 1 208 ? -44.090 -1.395 34.919 1.00 52.81 208 LEU A C 1
ATOM 1614 O O . LEU A 1 208 ? -43.329 -0.855 34.117 1.00 52.81 208 LEU A O 1
ATOM 1618 N N . VAL A 1 209 ? -44.239 -2.723 34.968 1.00 53.44 209 VAL A N 1
ATOM 1619 C CA . VAL A 1 209 ? -43.570 -3.649 34.038 1.00 53.44 209 VAL A CA 1
ATOM 1620 C C . VAL A 1 209 ? -44.070 -3.430 32.605 1.00 53.44 209 VAL A C 1
ATOM 1622 O O . VAL A 1 209 ? -43.262 -3.357 31.680 1.00 53.44 209 VAL A O 1
ATOM 1625 N N . GLY A 1 210 ? -45.377 -3.227 32.409 1.00 53.25 210 GLY A N 1
ATOM 1626 C CA . GLY A 1 210 ? -45.959 -2.866 31.113 1.00 53.25 210 GLY A CA 1
ATOM 1627 C C . GLY A 1 210 ? -45.446 -1.526 30.565 1.00 53.25 210 GLY A C 1
ATOM 1628 O O . GLY A 1 210 ? -45.143 -1.422 29.376 1.00 53.25 210 GLY A O 1
ATOM 1629 N N . ALA A 1 211 ? -45.266 -0.516 31.420 1.00 59.72 211 ALA A N 1
ATOM 1630 C CA . ALA A 1 211 ? -44.696 0.785 31.058 1.00 59.72 211 ALA A CA 1
ATOM 1631 C C . ALA A 1 211 ? -43.194 0.699 30.721 1.00 59.72 211 ALA A C 1
ATOM 1633 O O . ALA A 1 211 ? -42.722 1.357 29.795 1.00 59.72 211 ALA A O 1
ATOM 1634 N N . LEU A 1 212 ? -42.442 -0.152 31.426 1.00 56.38 212 LEU A N 1
ATOM 1635 C CA . LEU A 1 212 ? -41.034 -0.437 31.126 1.00 56.38 212 LEU A CA 1
ATOM 1636 C C . LEU A 1 212 ? -40.877 -1.140 29.770 1.00 56.38 212 LEU A C 1
ATOM 1638 O O . LEU A 1 212 ? -40.055 -0.723 28.955 1.00 56.38 212 LEU A O 1
ATOM 1642 N N . ILE A 1 213 ? -41.700 -2.158 29.496 1.00 58.03 213 ILE A N 1
ATOM 1643 C CA . ILE A 1 213 ? -41.687 -2.888 28.218 1.00 58.03 213 ILE A CA 1
ATOM 1644 C C . ILE A 1 213 ? -42.121 -1.974 27.063 1.00 58.03 213 ILE A C 1
ATOM 1646 O O . ILE A 1 213 ? -41.451 -1.931 26.032 1.00 58.03 213 ILE A O 1
ATOM 1650 N N . THR A 1 214 ? -43.195 -1.194 27.227 1.00 60.59 214 THR A N 1
ATOM 1651 C CA . THR A 1 214 ? -43.638 -0.235 26.195 1.00 60.59 214 THR A CA 1
ATOM 1652 C C . THR A 1 214 ? -42.615 0.881 25.967 1.00 60.59 214 THR A C 1
ATOM 1654 O O . THR A 1 214 ? -42.380 1.261 24.820 1.00 60.59 214 THR A O 1
ATOM 1657 N N . GLY A 1 215 ? -41.932 1.346 27.018 1.00 65.94 215 GLY A N 1
ATOM 1658 C CA . GLY A 1 215 ? -40.832 2.305 26.918 1.00 65.94 215 GLY A CA 1
ATOM 1659 C C . GLY A 1 215 ? -39.635 1.782 26.119 1.00 65.94 215 GLY A C 1
ATOM 1660 O O . GLY A 1 215 ? -39.105 2.504 25.272 1.00 65.94 215 GLY A O 1
ATOM 1661 N N . GLU A 1 216 ? -39.216 0.532 26.330 1.00 63.31 216 GLU A N 1
ATOM 1662 C CA . GLU A 1 216 ? -38.119 -0.074 25.558 1.00 63.31 216 GLU A CA 1
ATOM 1663 C C . GLU A 1 216 ? -38.513 -0.364 24.100 1.00 63.31 216 GLU A C 1
ATOM 1665 O O . GLU A 1 216 ? -37.724 -0.093 23.192 1.00 63.31 216 GLU A O 1
ATOM 1670 N N . ILE A 1 217 ? -39.751 -0.804 23.844 1.00 63.16 217 ILE A N 1
ATOM 1671 C CA . ILE A 1 217 ? -40.278 -0.964 22.476 1.00 63.16 217 ILE A CA 1
ATOM 1672 C C . ILE A 1 217 ? -40.317 0.387 21.748 1.00 63.16 217 ILE A C 1
ATOM 1674 O O . ILE A 1 217 ? -39.905 0.477 20.591 1.00 63.16 217 ILE A O 1
ATOM 1678 N N . TYR A 1 218 ? -40.744 1.457 22.421 1.00 66.62 218 TYR A N 1
ATOM 1679 C CA . TYR A 1 218 ? -40.769 2.804 21.849 1.00 66.62 218 TYR A CA 1
ATOM 1680 C C . TYR A 1 218 ? -39.360 3.333 21.539 1.00 66.62 218 TYR A C 1
ATOM 1682 O O . TYR A 1 218 ? -39.118 3.852 20.447 1.00 66.62 218 TYR A O 1
ATOM 1690 N N . LYS A 1 219 ? -38.394 3.149 22.452 1.00 67.38 219 LYS A N 1
ATOM 1691 C CA . LYS A 1 219 ? -36.981 3.496 22.203 1.00 67.38 219 LYS A CA 1
ATOM 1692 C C . LYS A 1 219 ? -36.404 2.711 21.026 1.00 67.38 219 LYS A C 1
ATOM 1694 O O . LYS A 1 219 ? -35.655 3.276 20.228 1.00 67.38 219 LYS A O 1
ATOM 1699 N N . LEU A 1 220 ? -36.740 1.427 20.907 1.00 64.06 220 LEU A N 1
ATOM 1700 C CA . LEU A 1 220 ? -36.308 0.593 19.788 1.00 64.06 220 LEU A CA 1
ATOM 1701 C C . LEU A 1 220 ? -36.919 1.077 18.466 1.00 64.06 220 LEU A C 1
ATOM 1703 O O . LEU A 1 220 ? -36.183 1.258 17.499 1.00 64.06 220 LEU A O 1
ATOM 1707 N N . ALA A 1 221 ? -38.220 1.377 18.440 1.00 64.62 221 ALA A N 1
ATOM 1708 C CA . ALA A 1 221 ? -38.904 1.924 17.268 1.00 64.62 221 ALA A CA 1
ATOM 1709 C C . ALA A 1 221 ? -38.305 3.270 16.823 1.00 64.62 221 ALA A C 1
ATOM 1711 O O . ALA A 1 221 ? -38.062 3.478 15.635 1.00 64.62 221 ALA A O 1
ATOM 1712 N N . GLN A 1 222 ? -37.973 4.157 17.769 1.00 73.31 222 GLN A N 1
ATOM 1713 C CA . GLN A 1 222 ? -37.268 5.403 17.461 1.00 73.31 222 GLN A CA 1
ATOM 1714 C C . GLN A 1 222 ? -35.867 5.152 16.890 1.00 73.31 222 GLN A C 1
ATOM 1716 O O . GLN A 1 222 ? -35.500 5.774 15.893 1.00 73.31 222 GLN A O 1
ATOM 1721 N N . ARG A 1 223 ? -35.082 4.234 17.475 1.00 73.81 223 ARG A N 1
ATOM 1722 C CA . ARG A 1 223 ? -33.751 3.871 16.951 1.00 73.81 223 ARG A CA 1
ATOM 1723 C C . ARG A 1 223 ? -33.831 3.328 15.525 1.00 73.81 223 ARG A C 1
ATOM 1725 O O . ARG A 1 223 ? -33.002 3.717 14.707 1.00 73.81 223 ARG A O 1
ATOM 1732 N N . ILE A 1 224 ? -34.819 2.483 15.229 1.00 71.12 224 ILE A N 1
ATOM 1733 C CA . ILE A 1 224 ? -35.057 1.941 13.882 1.00 71.12 224 ILE A CA 1
ATOM 1734 C C . ILE A 1 224 ? -35.420 3.072 12.915 1.00 71.12 224 ILE A C 1
ATOM 1736 O O . ILE A 1 224 ? -34.742 3.246 11.908 1.00 71.12 224 ILE A O 1
ATOM 1740 N N . HIS A 1 225 ? -36.397 3.911 13.262 1.00 77.12 225 HIS A N 1
ATOM 1741 C CA . HIS A 1 225 ? -36.813 5.032 12.416 1.00 77.12 225 HIS A CA 1
ATOM 1742 C C . HIS A 1 225 ? -35.663 6.022 12.133 1.00 77.12 225 HIS A C 1
ATOM 1744 O O . HIS A 1 225 ? -35.467 6.457 10.997 1.00 77.12 225 HIS A O 1
ATOM 1750 N N . PHE A 1 226 ? -34.858 6.375 13.143 1.00 81.94 226 PHE A N 1
ATOM 1751 C CA . PHE A 1 226 ? -33.687 7.236 12.943 1.00 81.94 226 PHE A CA 1
ATOM 1752 C C . PHE A 1 226 ? -32.599 6.562 12.104 1.00 81.94 226 PHE A C 1
ATOM 1754 O O . PHE A 1 226 ? -31.957 7.233 11.294 1.00 81.94 226 PHE A O 1
ATOM 1761 N N . HIS A 1 227 ? -32.407 5.251 12.265 1.00 80.88 227 HIS A N 1
ATOM 1762 C CA . HIS A 1 227 ? -31.472 4.483 11.453 1.00 80.88 227 HIS A CA 1
ATOM 1763 C C . HIS A 1 227 ? -31.885 4.474 9.977 1.00 80.88 227 HIS A C 1
ATOM 1765 O O . HIS A 1 227 ? -31.074 4.836 9.126 1.00 80.88 227 HIS A O 1
ATOM 1771 N N . GLU A 1 228 ? -33.141 4.138 9.673 1.00 80.38 228 GLU A N 1
ATOM 1772 C CA . GLU A 1 228 ? -33.675 4.137 8.303 1.00 80.38 228 GLU A CA 1
ATOM 1773 C C . GLU A 1 228 ? -33.564 5.517 7.656 1.00 80.38 228 GLU A C 1
ATOM 1775 O O . GLU A 1 228 ? -33.107 5.651 6.519 1.00 80.38 228 GLU A O 1
ATOM 1780 N N . ARG A 1 229 ? -33.893 6.573 8.409 1.00 88.06 229 ARG A N 1
ATOM 1781 C CA . ARG A 1 229 ? -33.759 7.948 7.925 1.00 88.06 229 ARG A CA 1
ATOM 1782 C C . ARG A 1 229 ? -32.308 8.316 7.620 1.00 88.06 229 ARG A C 1
ATOM 1784 O O . ARG A 1 229 ? -32.052 8.958 6.602 1.00 88.06 229 ARG A O 1
ATOM 1791 N N . ALA A 1 230 ? -31.361 7.917 8.471 1.00 87.44 230 ALA A N 1
ATOM 1792 C CA . ALA A 1 230 ? -29.941 8.144 8.226 1.00 87.44 230 ALA A CA 1
ATOM 1793 C C . ALA A 1 230 ? -29.478 7.439 6.942 1.00 87.44 230 ALA A C 1
ATOM 1795 O O . ALA A 1 230 ? -28.827 8.067 6.107 1.00 87.44 230 ALA A O 1
ATOM 1796 N N . VAL A 1 231 ? -29.840 6.163 6.769 1.00 88.94 231 VAL A N 1
ATOM 1797 C CA . VAL A 1 231 ? -29.484 5.360 5.585 1.00 88.94 231 VAL A CA 1
ATOM 1798 C C . VAL A 1 231 ? -30.077 5.965 4.312 1.00 88.94 231 VAL A C 1
ATOM 1800 O O . VAL A 1 231 ? -29.340 6.186 3.355 1.00 88.94 231 VAL A O 1
ATOM 1803 N N . SER A 1 232 ? -31.356 6.348 4.323 1.00 85.81 232 SER A N 1
ATOM 1804 C CA . SER A 1 232 ? -31.997 6.992 3.168 1.00 85.81 232 SER A CA 1
ATOM 1805 C C . SER A 1 232 ? -31.313 8.308 2.776 1.00 85.81 232 SER A C 1
ATOM 1807 O O . SER A 1 232 ? -31.049 8.552 1.598 1.00 85.81 232 SER A O 1
ATOM 1809 N N . LEU A 1 233 ? -30.966 9.156 3.752 1.00 93.88 233 LEU A N 1
ATOM 1810 C CA . LEU A 1 233 ? -30.223 10.394 3.492 1.00 93.88 233 LEU A CA 1
ATOM 1811 C C . LEU A 1 233 ? -28.837 10.109 2.901 1.00 93.88 233 LEU A C 1
ATOM 1813 O O . LEU A 1 233 ? -28.415 10.785 1.964 1.00 93.88 233 LEU A O 1
ATOM 1817 N N . TYR A 1 234 ? -28.141 9.093 3.409 1.00 95.31 234 TYR A N 1
ATOM 1818 C CA . TYR A 1 234 ? -26.863 8.653 2.857 1.00 95.31 234 TYR A CA 1
ATOM 1819 C C . TYR A 1 234 ? -26.992 8.196 1.395 1.00 95.31 234 TYR A C 1
ATOM 1821 O O . TYR A 1 234 ? -26.227 8.650 0.544 1.00 95.31 234 TYR A O 1
ATOM 1829 N N . GLU A 1 235 ? -27.999 7.390 1.063 1.00 90.94 235 GLU A N 1
ATOM 1830 C CA . GLU A 1 235 ? -28.255 6.948 -0.314 1.00 90.94 235 GLU A CA 1
ATOM 1831 C C . GLU A 1 235 ? -28.575 8.117 -1.252 1.00 90.94 235 GLU A C 1
ATOM 1833 O O . GLU A 1 235 ? -28.007 8.219 -2.342 1.00 90.94 235 GLU A O 1
ATOM 1838 N N . GLN A 1 236 ? -29.413 9.062 -0.818 1.00 89.44 236 GLN A N 1
ATOM 1839 C CA . GLN A 1 236 ? -29.675 10.287 -1.580 1.00 89.44 236 GLN A CA 1
ATOM 1840 C C . GLN A 1 236 ? -28.393 11.106 -1.787 1.00 89.44 236 GLN A C 1
ATOM 1842 O O . GLN A 1 236 ? -28.182 11.692 -2.853 1.00 89.44 236 GLN A O 1
ATOM 1847 N N . GLY A 1 237 ? -27.520 11.149 -0.777 1.00 96.12 237 GLY A N 1
ATOM 1848 C CA . GLY A 1 237 ? -26.191 11.742 -0.883 1.00 96.12 237 GLY A CA 1
ATOM 1849 C C . GLY A 1 237 ? -25.340 11.072 -1.966 1.00 96.12 237 GLY A C 1
ATOM 1850 O O . GLY A 1 237 ? -24.793 11.774 -2.821 1.00 96.12 237 GLY A O 1
ATOM 1851 N N . ASN A 1 238 ? -25.315 9.736 -2.008 1.00 93.06 238 ASN A N 1
ATOM 1852 C CA . ASN A 1 238 ? -24.600 8.965 -3.031 1.00 93.06 238 ASN A CA 1
ATOM 1853 C C . ASN A 1 238 ? -25.129 9.268 -4.444 1.00 93.06 238 ASN A C 1
ATOM 1855 O O . ASN A 1 238 ? -24.341 9.495 -5.365 1.00 93.06 238 ASN A O 1
ATOM 1859 N N . VAL A 1 239 ? -26.453 9.354 -4.615 1.00 94.19 239 VAL A N 1
ATOM 1860 C CA . VAL A 1 239 ? -27.086 9.726 -5.896 1.00 94.19 239 VAL A CA 1
ATOM 1861 C C . VAL A 1 239 ? -26.685 11.141 -6.326 1.00 94.19 239 VAL A C 1
ATOM 1863 O O . VAL A 1 239 ? -26.362 11.382 -7.495 1.00 94.19 239 VAL A O 1
ATOM 1866 N N . HIS A 1 240 ? -26.661 12.096 -5.393 1.00 95.62 240 HIS A N 1
ATOM 1867 C CA . HIS A 1 240 ? -26.190 13.450 -5.679 1.00 95.62 240 HIS A CA 1
ATOM 1868 C C . HIS A 1 240 ? -24.704 13.495 -6.034 1.00 95.62 240 HIS A C 1
ATOM 1870 O O . HIS A 1 240 ? -24.343 14.219 -6.965 1.00 95.62 240 HIS A O 1
ATOM 1876 N N . HIS A 1 241 ? -23.856 12.710 -5.365 1.00 94.75 241 HIS A N 1
ATOM 1877 C CA . HIS A 1 241 ? -22.431 12.619 -5.691 1.00 94.75 241 HIS A CA 1
ATOM 1878 C C . HIS A 1 241 ? -22.217 12.051 -7.096 1.00 94.75 241 HIS A C 1
ATOM 1880 O O . HIS A 1 241 ? -21.500 12.663 -7.886 1.00 94.75 241 HIS A O 1
ATOM 1886 N N . ALA A 1 242 ? -22.917 10.968 -7.446 1.00 92.94 242 ALA A N 1
ATOM 1887 C CA . ALA A 1 242 ? -22.892 10.383 -8.789 1.00 92.94 242 ALA A CA 1
ATOM 1888 C C . ALA A 1 242 ? -23.381 11.365 -9.871 1.00 92.94 242 ALA A C 1
ATOM 1890 O O . ALA A 1 242 ? -22.864 11.377 -10.984 1.00 92.94 242 ALA A O 1
ATOM 1891 N N . SER A 1 243 ? -24.320 12.250 -9.522 1.00 94.38 243 SER A N 1
ATOM 1892 C CA . SER A 1 243 ? -24.809 13.332 -10.393 1.00 94.38 243 SER A CA 1
ATOM 1893 C C . SER A 1 243 ? -23.904 14.578 -10.401 1.00 94.38 243 SER A C 1
ATOM 1895 O O . SER A 1 243 ? -24.329 15.638 -10.861 1.00 94.38 243 SER A O 1
ATOM 1897 N N . ASN A 1 244 ? -22.695 14.493 -9.832 1.00 93.38 244 ASN A N 1
ATOM 1898 C CA . ASN A 1 244 ? -21.738 15.591 -9.650 1.00 93.38 244 ASN A CA 1
ATOM 1899 C C . ASN A 1 244 ? -22.284 16.807 -8.858 1.00 93.38 244 ASN A C 1
ATOM 1901 O O . ASN A 1 244 ? -21.730 17.905 -8.911 1.00 93.38 244 ASN A O 1
ATOM 1905 N N . ARG A 1 245 ? -23.357 16.632 -8.075 1.00 95.75 245 ARG A N 1
ATOM 1906 C CA . ARG A 1 245 ? -23.946 17.659 -7.193 1.00 95.75 245 ARG A CA 1
ATOM 1907 C C . ARG A 1 245 ? -23.333 17.567 -5.793 1.00 95.75 245 ARG A C 1
ATOM 1909 O O . ARG A 1 245 ? -24.004 17.198 -4.828 1.00 95.75 245 ARG A O 1
ATOM 1916 N N . LYS A 1 246 ? -22.042 17.889 -5.698 1.00 94.69 246 LYS A N 1
ATOM 1917 C CA . LYS A 1 246 ? -21.208 17.683 -4.497 1.00 94.69 246 LYS A CA 1
ATOM 1918 C C . LYS A 1 246 ? -21.750 18.370 -3.239 1.00 94.69 246 LYS A C 1
ATOM 1920 O O . LYS A 1 246 ? -21.805 17.735 -2.191 1.00 94.69 246 LYS A O 1
ATOM 1925 N N . ASP A 1 247 ? -22.241 19.603 -3.345 1.00 95.69 247 ASP A N 1
ATOM 1926 C CA . ASP A 1 247 ? -22.754 20.346 -2.181 1.00 95.69 247 ASP A CA 1
ATOM 1927 C C . ASP A 1 247 ? -24.006 19.698 -1.580 1.00 95.69 247 ASP A C 1
ATOM 1929 O O . ASP A 1 247 ? -24.118 19.552 -0.362 1.00 95.69 247 ASP A O 1
ATOM 1933 N N . LYS A 1 248 ? -24.925 19.229 -2.439 1.00 95.81 248 LYS A N 1
ATOM 1934 C CA . LYS A 1 248 ? -26.127 18.506 -1.999 1.00 95.81 248 LYS A CA 1
ATOM 1935 C C . LYS A 1 248 ? -25.775 17.153 -1.385 1.00 95.81 248 LYS A C 1
ATOM 1937 O O . LYS A 1 248 ? -26.386 16.761 -0.396 1.00 95.81 248 LYS A O 1
ATOM 1942 N N . ALA A 1 249 ? -24.777 16.461 -1.937 1.00 96.88 249 ALA A N 1
ATOM 1943 C CA . ALA A 1 249 ? -24.287 15.210 -1.368 1.00 96.88 249 ALA A CA 1
ATOM 1944 C C . ALA A 1 249 ? -23.734 15.416 0.051 1.00 96.88 249 ALA A C 1
ATOM 1946 O O . ALA A 1 249 ? -24.156 14.732 0.980 1.00 96.88 249 ALA A O 1
ATOM 1947 N N . ILE A 1 250 ? -22.868 16.420 0.240 1.00 96.94 250 ILE A N 1
ATOM 1948 C CA . ILE A 1 250 ? -22.321 16.777 1.558 1.00 96.94 250 ILE A CA 1
ATOM 1949 C C . ILE A 1 250 ? -23.440 17.154 2.538 1.00 96.94 250 ILE A C 1
ATOM 1951 O O . ILE A 1 250 ? -23.399 16.725 3.691 1.00 96.94 250 ILE A O 1
ATOM 1955 N N . ALA A 1 251 ? -24.435 17.937 2.107 1.00 97.06 251 ALA A N 1
ATOM 1956 C CA . ALA A 1 251 ? -25.572 18.308 2.951 1.00 97.06 251 ALA A CA 1
ATOM 1957 C C . ALA A 1 251 ? -26.347 17.070 3.435 1.00 97.06 251 ALA A C 1
ATOM 1959 O O . ALA A 1 251 ? -26.572 16.921 4.635 1.00 97.06 251 ALA A O 1
ATOM 1960 N N . ASN A 1 252 ? -26.657 16.141 2.529 1.00 97.00 252 ASN A N 1
ATOM 1961 C CA . ASN A 1 252 ? -27.340 14.894 2.870 1.00 97.00 252 ASN A CA 1
ATOM 1962 C C . ASN A 1 252 ? -26.519 14.014 3.822 1.00 97.00 252 ASN A C 1
ATOM 1964 O O . ASN A 1 252 ? -27.064 13.507 4.802 1.00 97.00 252 ASN A O 1
ATOM 1968 N N . TYR A 1 253 ? -25.206 13.881 3.606 1.00 97.12 253 TYR A N 1
ATOM 1969 C CA . TYR A 1 253 ? -24.341 13.143 4.532 1.00 97.12 253 TYR A CA 1
ATOM 1970 C C . TYR A 1 253 ? -24.293 13.791 5.919 1.00 97.12 253 TYR A C 1
ATOM 1972 O O . TYR A 1 253 ? -24.364 13.089 6.927 1.00 97.12 253 TYR A O 1
ATOM 1980 N N . LYS A 1 254 ? -24.218 15.126 5.995 1.00 97.06 254 LYS A N 1
ATOM 1981 C CA . LYS A 1 254 ? -24.258 15.853 7.272 1.00 97.06 254 LYS A CA 1
ATOM 1982 C C . LYS A 1 254 ? -25.567 15.608 8.018 1.00 97.06 254 LYS A C 1
ATOM 1984 O O . LYS A 1 254 ? -25.522 15.353 9.218 1.00 97.06 254 LYS A O 1
ATOM 1989 N N . GLU A 1 255 ? -26.705 15.649 7.326 1.00 96.00 255 GLU A N 1
ATOM 1990 C CA . GLU A 1 255 ? -28.001 15.321 7.931 1.00 96.00 255 GLU A CA 1
ATOM 1991 C C . GLU A 1 255 ? -28.064 13.855 8.383 1.00 96.00 255 GLU A C 1
ATOM 1993 O O . GLU A 1 255 ? -28.501 13.585 9.500 1.00 96.00 255 GLU A O 1
ATOM 1998 N N . ALA A 1 256 ? -27.556 12.908 7.588 1.00 92.69 256 ALA A N 1
ATOM 1999 C CA . ALA A 1 256 ? -27.512 11.492 7.965 1.00 92.69 256 ALA A CA 1
ATOM 2000 C C . ALA A 1 256 ? -26.747 11.264 9.283 1.00 92.69 256 ALA A C 1
ATOM 2002 O O . ALA A 1 256 ? -27.202 10.528 10.162 1.00 92.69 256 ALA A O 1
ATOM 2003 N N . ILE A 1 257 ? -25.610 11.946 9.455 1.00 95.12 257 ILE A N 1
ATOM 2004 C CA . ILE A 1 257 ? -24.759 11.823 10.647 1.00 95.12 257 ILE A CA 1
ATOM 2005 C C . ILE A 1 257 ? -25.422 12.436 11.896 1.00 95.12 257 ILE A C 1
ATOM 2007 O O . ILE A 1 257 ? -25.119 12.007 13.008 1.00 95.12 257 ILE A O 1
ATOM 2011 N N . LYS A 1 258 ? -26.363 13.384 11.756 1.00 93.81 258 LYS A N 1
ATOM 2012 C CA . LYS A 1 258 ? -27.138 13.891 12.909 1.00 93.81 258 LYS A CA 1
ATOM 2013 C C . LYS A 1 258 ? -28.022 12.808 13.526 1.00 93.81 258 LYS A C 1
ATOM 2015 O O . LYS A 1 258 ? -28.143 12.748 14.744 1.00 93.81 258 LYS A O 1
ATOM 2020 N N . PHE A 1 259 ? -28.623 11.956 12.694 1.00 88.06 259 PHE A N 1
ATOM 2021 C CA . PHE A 1 259 ? -29.466 10.846 13.148 1.00 88.06 259 PHE A CA 1
ATOM 2022 C C . PHE A 1 259 ? -28.646 9.637 13.604 1.00 88.06 259 PHE A C 1
ATOM 2024 O O . PHE A 1 259 ? -29.034 8.951 14.548 1.00 88.06 259 PHE A O 1
ATOM 2031 N N . LYS A 1 260 ? -27.498 9.392 12.960 1.00 89.25 260 LYS A N 1
ATOM 2032 C CA . LYS A 1 260 ? -26.564 8.318 13.312 1.00 89.25 260 LYS A CA 1
ATOM 2033 C C . LYS A 1 260 ? -25.142 8.882 13.458 1.00 89.25 260 LYS A C 1
ATOM 2035 O O . LYS A 1 260 ? -24.377 8.873 12.489 1.00 89.25 260 LYS A O 1
ATOM 2040 N N . PRO A 1 261 ? -24.749 9.331 14.667 1.00 88.94 261 PRO A N 1
ATOM 2041 C CA . PRO A 1 261 ? -23.429 9.908 14.903 1.00 88.94 261 PRO A CA 1
ATOM 2042 C C . PRO A 1 261 ? -22.254 8.975 14.635 1.00 88.94 261 PRO A C 1
ATOM 2044 O O . PRO A 1 261 ? -21.165 9.486 14.454 1.00 88.94 261 PRO A O 1
ATOM 2047 N N . ASP A 1 262 ? -22.430 7.658 14.539 1.00 89.56 262 ASP A N 1
ATOM 2048 C CA . ASP A 1 262 ? -21.366 6.704 14.170 1.00 89.56 262 ASP A CA 1
ATOM 2049 C C . ASP A 1 262 ? -21.532 6.175 12.734 1.00 89.56 262 ASP A C 1
ATOM 2051 O O . ASP A 1 262 ? -21.136 5.061 12.399 1.00 89.56 262 ASP A O 1
ATOM 2055 N N . PHE A 1 263 ? -22.152 6.962 11.846 1.00 93.00 263 PHE A N 1
ATOM 2056 C CA . PHE A 1 263 ? -22.290 6.588 10.439 1.00 93.00 263 PHE A CA 1
ATOM 2057 C C . PHE A 1 263 ? -21.000 6.871 9.654 1.00 93.00 263 PHE A C 1
ATOM 2059 O O . PHE A 1 263 ? -20.868 7.888 8.967 1.00 93.00 263 PHE A O 1
ATOM 2066 N N . PHE A 1 264 ? -20.016 5.983 9.796 1.00 94.50 264 PHE A N 1
ATOM 2067 C CA . PHE A 1 264 ? -18.695 6.159 9.187 1.00 94.50 264 PHE A CA 1
ATOM 2068 C C . PHE A 1 264 ? -18.724 6.135 7.656 1.00 94.50 264 PHE A C 1
ATOM 2070 O O . PHE A 1 264 ? -17.999 6.919 7.052 1.00 94.50 264 PHE A O 1
ATOM 2077 N N . ASP A 1 265 ? -19.622 5.375 7.024 1.00 92.12 265 ASP A N 1
ATOM 2078 C CA . ASP A 1 265 ? -19.752 5.356 5.556 1.00 92.12 265 ASP A CA 1
ATOM 2079 C C . ASP A 1 265 ? -20.108 6.738 4.991 1.00 92.12 265 ASP A C 1
ATOM 2081 O O . ASP A 1 265 ? -19.499 7.199 4.024 1.00 92.12 265 ASP A O 1
ATOM 2085 N N . ALA A 1 266 ? -21.034 7.453 5.642 1.00 93.94 266 ALA A N 1
ATOM 2086 C CA . ALA A 1 266 ? -21.402 8.819 5.270 1.00 93.94 266 ALA A CA 1
ATOM 2087 C C . ALA A 1 266 ? -20.236 9.803 5.461 1.00 93.94 266 ALA A C 1
ATOM 2089 O O . ALA A 1 266 ? -20.020 10.690 4.631 1.00 93.94 266 ALA A O 1
ATOM 2090 N N . ARG A 1 267 ? -19.438 9.631 6.525 1.00 97.12 267 ARG A N 1
ATOM 2091 C CA . ARG A 1 267 ? -18.221 10.431 6.745 1.00 97.12 267 ARG A CA 1
ATOM 2092 C C . ARG A 1 267 ? -17.154 10.155 5.692 1.00 97.12 267 ARG A C 1
ATOM 2094 O O . ARG A 1 267 ? -16.624 11.103 5.121 1.00 97.12 267 ARG A O 1
ATOM 2101 N N . ASN A 1 268 ? -16.874 8.889 5.402 1.00 95.12 268 ASN A N 1
ATOM 2102 C CA . ASN A 1 268 ? -15.901 8.479 4.392 1.00 95.12 268 ASN A CA 1
ATOM 2103 C C . ASN A 1 268 ? -16.307 8.986 3.000 1.00 95.12 268 ASN A C 1
ATOM 2105 O O . ASN A 1 268 ? -15.476 9.537 2.275 1.00 95.12 268 ASN A O 1
ATOM 2109 N N . ALA A 1 269 ? -17.593 8.889 2.649 1.00 95.75 269 ALA A N 1
ATOM 2110 C CA . ALA A 1 269 ? -18.125 9.443 1.405 1.00 95.75 269 ALA A CA 1
ATOM 2111 C C . ALA A 1 269 ? -17.937 10.968 1.331 1.00 95.75 269 ALA A C 1
ATOM 2113 O O . ALA A 1 269 ? -17.479 11.491 0.314 1.00 95.75 269 ALA A O 1
ATOM 2114 N N . MET A 1 270 ? -18.206 11.687 2.423 1.00 97.00 270 MET A N 1
ATOM 2115 C CA . MET A 1 270 ? -17.953 13.126 2.509 1.00 97.00 270 MET A CA 1
ATOM 2116 C C . MET A 1 270 ? -16.457 13.466 2.364 1.00 97.00 270 MET A C 1
ATOM 2118 O O . MET A 1 270 ? -16.106 14.373 1.610 1.00 97.00 270 MET A O 1
ATOM 2122 N N . ALA A 1 271 ? -15.565 12.722 3.024 1.00 97.06 271 ALA A N 1
ATOM 2123 C CA . ALA A 1 271 ? -14.115 12.903 2.916 1.00 97.06 271 ALA A CA 1
ATOM 2124 C C . ALA A 1 271 ? -13.604 12.680 1.484 1.00 97.06 271 ALA A C 1
ATOM 2126 O O . ALA A 1 271 ? -12.748 13.424 1.003 1.00 97.06 271 ALA A O 1
ATOM 2127 N N . LYS A 1 272 ? -14.168 11.703 0.765 1.00 96.00 272 LYS A N 1
ATOM 2128 C CA . LYS A 1 272 ? -13.877 11.470 -0.655 1.00 96.00 272 LYS A CA 1
ATOM 2129 C C . LYS A 1 272 ? -14.269 12.666 -1.528 1.00 96.00 272 LYS A C 1
ATOM 2131 O O . LYS A 1 272 ? -13.512 13.025 -2.425 1.00 96.00 272 LYS A O 1
ATOM 2136 N N . ILE A 1 273 ? -15.400 13.319 -1.254 1.00 96.31 273 ILE A N 1
ATOM 2137 C CA . ILE A 1 273 ? -15.785 14.538 -1.983 1.00 96.31 273 ILE A CA 1
ATOM 2138 C C . ILE A 1 273 ? -14.783 15.670 -1.721 1.00 96.31 273 ILE A C 1
ATOM 2140 O O . ILE A 1 273 ? -14.372 16.341 -2.668 1.00 96.31 273 ILE A O 1
ATOM 2144 N N . PHE A 1 274 ? -14.341 15.855 -0.473 1.00 96.25 274 PHE A N 1
ATOM 2145 C CA . PHE A 1 274 ? -13.317 16.855 -0.150 1.00 96.25 274 PHE A CA 1
ATOM 2146 C C . PHE A 1 274 ? -11.974 16.566 -0.842 1.00 96.25 274 PHE A C 1
ATOM 2148 O O . PHE A 1 274 ? -11.357 17.489 -1.373 1.00 96.25 274 PHE A O 1
ATOM 2155 N N . ASP A 1 275 ? -11.561 15.297 -0.930 1.00 93.56 275 ASP A N 1
ATOM 2156 C CA . ASP A 1 275 ? -10.393 14.866 -1.720 1.00 93.56 275 ASP A CA 1
ATOM 2157 C C . ASP A 1 275 ? -10.527 15.238 -3.207 1.00 93.56 275 ASP A C 1
ATOM 2159 O O . ASP A 1 275 ? -9.595 15.756 -3.822 1.00 93.56 275 ASP A O 1
ATOM 2163 N N . GLU A 1 276 ? -11.701 15.013 -3.802 1.00 93.44 276 GLU A N 1
ATOM 2164 C CA . GLU A 1 276 ? -11.976 15.388 -5.195 1.00 93.44 276 GLU A CA 1
ATOM 2165 C C . GLU A 1 276 ? -11.981 16.907 -5.422 1.00 93.44 276 GLU A C 1
ATOM 2167 O O . GLU A 1 276 ? -11.795 17.359 -6.550 1.00 93.44 276 GLU A O 1
ATOM 2172 N N . GLN A 1 277 ? -12.215 17.694 -4.372 1.00 93.56 277 GLN A N 1
ATOM 2173 C CA . GLN A 1 277 ? -12.121 19.156 -4.388 1.00 93.56 277 GLN A CA 1
ATOM 2174 C C . GLN A 1 277 ? -10.696 19.656 -4.093 1.00 93.56 277 GLN A C 1
ATOM 2176 O O . GLN A 1 277 ? -10.490 20.860 -3.969 1.00 93.56 277 GLN A O 1
ATOM 2181 N N . ASN A 1 278 ? -9.712 18.755 -3.964 1.00 92.56 278 ASN A N 1
ATOM 2182 C CA . ASN A 1 278 ? -8.354 19.039 -3.483 1.00 92.56 278 ASN A CA 1
ATOM 2183 C C . ASN A 1 278 ? -8.304 19.661 -2.075 1.00 92.56 278 ASN A C 1
ATOM 2185 O O . ASN A 1 278 ? -7.256 20.150 -1.648 1.00 92.56 278 ASN A O 1
ATOM 2189 N N . ASN A 1 279 ? -9.400 19.597 -1.314 1.00 94.62 279 ASN A N 1
ATOM 2190 C CA . ASN A 1 279 ? -9.426 19.979 0.092 1.00 94.62 279 ASN A CA 1
ATOM 2191 C C . ASN A 1 279 ? -8.915 18.812 0.952 1.00 94.62 279 ASN A C 1
ATOM 2193 O O . ASN A 1 279 ? -9.643 18.173 1.716 1.00 94.62 279 ASN A O 1
ATOM 2197 N N . ASN A 1 280 ? -7.626 18.523 0.781 1.00 93.25 280 ASN A N 1
ATOM 2198 C CA . ASN A 1 280 ? -6.935 17.395 1.400 1.00 93.25 280 ASN A CA 1
ATOM 2199 C C . ASN A 1 280 ? -6.963 17.460 2.935 1.00 93.25 280 ASN A C 1
ATOM 2201 O O . ASN A 1 280 ? -7.026 16.424 3.591 1.00 93.25 280 ASN A O 1
ATOM 2205 N N . GLN A 1 281 ? -6.932 18.669 3.502 1.00 94.25 281 GLN A N 1
ATOM 2206 C CA . GLN A 1 281 ? -6.930 18.875 4.948 1.00 94.25 281 GLN A CA 1
ATOM 2207 C C . GLN A 1 281 ? -8.270 18.470 5.572 1.00 94.25 281 GLN A C 1
ATOM 2209 O O . GLN A 1 281 ? -8.290 17.653 6.490 1.00 94.25 281 GLN A O 1
ATOM 2214 N N . ALA A 1 282 ? -9.391 18.948 5.019 1.00 94.62 282 ALA A N 1
ATOM 2215 C CA . ALA A 1 282 ? -10.718 18.566 5.502 1.00 94.62 282 ALA A CA 1
ATOM 2216 C C . ALA A 1 282 ? -10.972 17.057 5.351 1.00 94.62 282 ALA A C 1
ATOM 2218 O O . ALA A 1 282 ? -11.555 16.433 6.236 1.00 94.62 282 ALA A O 1
ATOM 2219 N N . ALA A 1 283 ? -10.506 16.452 4.250 1.00 97.06 283 ALA A N 1
ATOM 2220 C CA . ALA A 1 283 ? -10.608 15.009 4.048 1.00 97.06 283 ALA A CA 1
ATOM 2221 C C . ALA A 1 283 ? -9.842 14.220 5.126 1.00 97.06 283 ALA A C 1
ATOM 2223 O O . ALA A 1 283 ? -10.396 13.285 5.703 1.00 97.06 283 ALA A O 1
ATOM 2224 N N . LEU A 1 284 ? -8.596 14.611 5.426 1.00 96.00 284 LEU A N 1
ATOM 2225 C CA . LEU A 1 284 ? -7.781 13.974 6.468 1.00 96.00 284 LEU A CA 1
ATOM 2226 C C . LEU A 1 284 ? -8.422 14.083 7.849 1.00 96.00 284 LEU A C 1
ATOM 2228 O O . LEU A 1 284 ? -8.530 13.070 8.529 1.00 96.00 284 LEU A O 1
ATOM 2232 N N . GLU A 1 285 ? -8.914 15.263 8.228 1.00 96.38 285 GLU A N 1
ATOM 2233 C CA . GLU A 1 285 ? -9.578 15.464 9.523 1.00 96.38 285 GLU A CA 1
ATOM 2234 C C . GLU A 1 285 ? -10.806 14.566 9.700 1.00 96.38 285 GLU A C 1
ATOM 2236 O O . GLU A 1 285 ? -11.075 14.080 10.799 1.00 96.38 285 GLU A O 1
ATOM 2241 N N . ILE A 1 286 ? -11.566 14.335 8.626 1.00 96.75 286 ILE A N 1
ATOM 2242 C CA . ILE A 1 286 ? -12.711 13.424 8.674 1.00 96.75 286 ILE A CA 1
ATOM 2243 C C . ILE A 1 286 ? -12.239 11.982 8.856 1.00 96.75 286 ILE A C 1
ATOM 2245 O O . ILE A 1 286 ? -12.786 11.289 9.714 1.00 96.75 286 ILE A O 1
ATOM 2249 N N . TYR A 1 287 ? -11.238 11.533 8.092 1.00 97.62 287 TYR A N 1
ATOM 2250 C CA . TYR A 1 287 ? -10.704 10.178 8.244 1.00 97.62 287 TYR A CA 1
ATOM 2251 C C . TYR A 1 287 ? -10.096 9.956 9.630 1.00 97.62 287 TYR A C 1
ATOM 2253 O O . TYR A 1 287 ? -10.387 8.940 10.252 1.00 97.62 287 TYR A O 1
ATOM 2261 N N . ASP A 1 288 ? -9.326 10.910 10.154 1.00 95.88 288 ASP A N 1
ATOM 2262 C CA . ASP A 1 288 ? -8.742 10.818 11.494 1.00 95.88 288 ASP A CA 1
ATOM 2263 C C . ASP A 1 288 ? -9.846 10.698 12.565 1.00 95.88 288 ASP A C 1
ATOM 2265 O O . ASP A 1 288 ? -9.785 9.800 13.402 1.00 95.88 288 ASP A O 1
ATOM 2269 N N . LYS A 1 289 ? -10.930 11.486 12.473 1.00 94.94 289 LYS A N 1
ATOM 2270 C CA . LYS A 1 289 ? -12.097 11.367 13.376 1.00 94.94 289 LYS A CA 1
ATOM 2271 C C . LYS A 1 289 ? -12.830 10.029 13.269 1.00 94.94 289 LYS A C 1
ATOM 2273 O O . LYS A 1 289 ? -13.363 9.548 14.267 1.00 94.94 289 LYS A O 1
ATOM 2278 N N . VAL A 1 290 ? -12.911 9.442 12.072 1.00 96.00 290 VAL A N 1
ATOM 2279 C CA . VAL A 1 290 ? -13.466 8.088 11.900 1.00 96.00 290 VAL A CA 1
ATOM 2280 C C . VAL A 1 290 ? -12.576 7.079 12.625 1.00 96.00 290 VAL A C 1
ATOM 2282 O O . VAL A 1 290 ? -13.073 6.280 13.413 1.00 96.00 290 VAL A O 1
ATOM 2285 N N . LEU A 1 291 ? -11.261 7.171 12.432 1.00 94.94 291 LEU A N 1
ATOM 2286 C CA . LEU A 1 291 ? -10.274 6.237 12.979 1.00 94.94 291 LEU A CA 1
ATOM 2287 C C . LEU A 1 291 ? -10.066 6.369 14.495 1.00 94.94 291 LEU A C 1
ATOM 2289 O O . LEU A 1 291 ? -9.677 5.401 15.147 1.00 94.94 291 LEU A O 1
ATOM 2293 N N . GLU A 1 292 ? -10.368 7.529 15.081 1.00 94.56 292 GLU A N 1
ATOM 2294 C CA . GLU A 1 292 ? -10.458 7.705 16.538 1.00 94.56 292 GLU A CA 1
ATOM 2295 C C . GLU A 1 292 ? -11.556 6.837 17.171 1.00 94.56 292 GLU A C 1
ATOM 2297 O O . GLU A 1 292 ? -11.437 6.440 18.332 1.00 94.56 292 GLU A O 1
ATOM 2302 N N . LYS A 1 293 ? -12.634 6.558 16.428 1.00 93.31 293 LYS A N 1
ATOM 2303 C CA . LYS A 1 293 ? -13.794 5.789 16.904 1.00 93.31 293 LYS A CA 1
ATOM 2304 C C . LYS A 1 293 ? -13.777 4.340 16.438 1.00 93.31 293 LYS A C 1
ATOM 2306 O O . LYS A 1 293 ? -14.177 3.461 17.195 1.00 93.31 293 LYS A O 1
ATOM 2311 N N . ASP A 1 294 ? -13.304 4.103 15.223 1.00 91.19 294 ASP A N 1
ATOM 2312 C CA . ASP A 1 294 ? -13.251 2.791 14.594 1.00 91.19 294 ASP A CA 1
ATOM 2313 C C . ASP A 1 294 ? -11.895 2.583 13.911 1.00 91.19 294 ASP A C 1
ATOM 2315 O O . ASP A 1 294 ? -11.685 2.917 12.745 1.00 91.19 294 ASP A O 1
ATOM 2319 N N . GLN A 1 295 ? -10.958 1.993 14.655 1.00 90.62 295 GLN A N 1
ATOM 2320 C CA . GLN A 1 295 ? -9.631 1.647 14.138 1.00 90.62 295 GLN A CA 1
ATOM 2321 C C . GLN A 1 295 ? -9.663 0.509 13.112 1.00 90.62 295 GLN A C 1
ATOM 2323 O O . GLN A 1 295 ? -8.670 0.307 12.412 1.00 90.62 295 GLN A O 1
ATOM 2328 N N . ASN A 1 296 ? -10.783 -0.207 12.991 1.00 91.62 296 ASN A N 1
ATOM 2329 C CA . ASN A 1 296 ? -10.959 -1.271 12.010 1.00 91.62 296 ASN A CA 1
ATOM 2330 C C . ASN A 1 296 ? -11.601 -0.750 10.714 1.00 91.62 296 ASN A C 1
ATOM 2332 O O . ASN A 1 296 ? -11.864 -1.533 9.801 1.00 91.62 296 ASN A O 1
ATOM 2336 N N . ASN A 1 297 ? -11.821 0.564 10.588 1.00 92.62 297 ASN A N 1
ATOM 2337 C CA . ASN A 1 297 ? -12.394 1.152 9.386 1.00 92.62 297 ASN A CA 1
ATOM 2338 C C . ASN A 1 297 ? -11.384 1.153 8.226 1.00 92.62 297 ASN A C 1
ATOM 2340 O O . ASN A 1 297 ? -10.578 2.075 8.060 1.00 92.62 297 ASN A O 1
ATOM 2344 N N . GLN A 1 298 ? -11.423 0.104 7.404 1.00 92.69 298 GLN A N 1
ATOM 2345 C CA . GLN A 1 298 ? -10.488 -0.061 6.291 1.00 92.69 298 GLN A CA 1
ATOM 2346 C C . GLN A 1 298 ? -10.580 1.089 5.275 1.00 92.69 298 GLN A C 1
ATOM 2348 O O . GLN A 1 298 ? -9.548 1.583 4.812 1.00 92.69 298 GLN A O 1
ATOM 2353 N N . ASP A 1 299 ? -11.789 1.539 4.939 1.00 92.12 299 ASP A N 1
ATOM 2354 C CA . ASP A 1 299 ? -11.992 2.607 3.957 1.00 92.12 299 ASP A CA 1
ATOM 2355 C C . ASP A 1 299 ? -11.402 3.937 4.423 1.00 92.12 299 ASP A C 1
ATOM 2357 O O . ASP A 1 299 ? -10.781 4.643 3.622 1.00 92.12 299 ASP A O 1
ATOM 2361 N N . ALA A 1 300 ? -11.508 4.250 5.716 1.00 95.56 300 ALA A N 1
ATOM 2362 C CA . ALA A 1 300 ? -10.881 5.437 6.281 1.00 95.56 300 ALA A CA 1
ATOM 2363 C C . ALA A 1 300 ? -9.350 5.356 6.221 1.00 95.56 300 ALA A C 1
ATOM 2365 O O . ALA A 1 300 ? -8.705 6.318 5.799 1.00 95.56 300 ALA A O 1
ATOM 2366 N N . TRP A 1 301 ? -8.750 4.204 6.548 1.00 96.56 301 TRP A N 1
ATOM 2367 C CA . TRP A 1 301 ? -7.301 4.007 6.412 1.00 96.56 301 TRP A CA 1
ATOM 2368 C C . TRP A 1 301 ? -6.818 4.142 4.961 1.00 96.56 301 TRP A C 1
ATOM 2370 O O . TRP A 1 301 ? -5.823 4.829 4.704 1.00 96.56 301 TRP A O 1
ATOM 2380 N N . LYS A 1 302 ? -7.531 3.541 3.998 1.00 95.94 302 LYS A N 1
ATOM 2381 C CA . LYS A 1 302 ? -7.225 3.648 2.557 1.00 95.94 302 LYS A CA 1
ATOM 2382 C C . LYS A 1 302 ? -7.374 5.084 2.057 1.00 95.94 302 LYS A C 1
ATOM 2384 O O . LYS A 1 302 ? -6.505 5.590 1.341 1.00 95.94 302 LYS A O 1
ATOM 2389 N N . GLY A 1 303 ? -8.463 5.744 2.445 1.00 95.88 303 GLY A N 1
ATOM 2390 C CA . GLY A 1 303 ? -8.742 7.139 2.127 1.00 95.88 303 GLY A CA 1
ATOM 2391 C C . GLY A 1 303 ? -7.637 8.055 2.641 1.00 95.88 303 GLY A C 1
ATOM 2392 O O . GLY A 1 303 ? -7.019 8.771 1.852 1.00 95.88 303 GLY A O 1
ATOM 2393 N N . ARG A 1 304 ? -7.300 7.946 3.929 1.00 97.38 304 ARG A N 1
ATOM 2394 C CA . ARG A 1 304 ? -6.196 8.672 4.569 1.00 97.38 304 ARG A CA 1
ATOM 2395 C C . ARG A 1 304 ? -4.868 8.445 3.847 1.00 97.38 304 ARG A C 1
ATOM 2397 O O . ARG A 1 304 ? -4.187 9.409 3.495 1.00 97.38 304 ARG A O 1
ATOM 2404 N N . ALA A 1 305 ? -4.523 7.189 3.557 1.00 96.50 305 ALA A N 1
ATOM 2405 C CA . ALA A 1 305 ? -3.298 6.838 2.844 1.00 96.50 305 ALA A CA 1
ATOM 2406 C C . ALA A 1 305 ? -3.188 7.511 1.473 1.00 96.50 305 ALA A C 1
ATOM 2408 O O . ALA A 1 305 ? -2.112 7.989 1.101 1.00 96.50 305 ALA A O 1
ATOM 2409 N N . LYS A 1 306 ? -4.295 7.555 0.722 1.00 96.38 306 LYS A N 1
ATOM 2410 C CA . LYS A 1 306 ? -4.364 8.205 -0.589 1.00 96.38 306 LYS A CA 1
ATOM 2411 C C . LYS A 1 306 ? -4.054 9.699 -0.485 1.00 96.38 306 LYS A C 1
ATOM 2413 O O . LYS A 1 306 ? -3.278 10.198 -1.300 1.00 96.38 306 LYS A O 1
ATOM 2418 N N . ILE A 1 307 ? -4.612 10.397 0.508 1.00 96.50 307 ILE A N 1
ATOM 2419 C CA . ILE A 1 307 ? -4.342 11.831 0.703 1.00 96.50 307 ILE A CA 1
ATOM 2420 C C . ILE A 1 307 ? -2.884 12.067 1.087 1.00 96.50 307 ILE A C 1
ATOM 2422 O O . ILE A 1 307 ? -2.217 12.909 0.488 1.00 96.50 307 ILE A O 1
ATOM 2426 N N . LEU A 1 308 ? -2.362 11.281 2.030 1.00 95.50 308 LEU A N 1
ATOM 2427 C CA . LEU A 1 308 ? -0.967 11.378 2.466 1.00 95.50 308 LEU A CA 1
ATOM 2428 C C . LEU A 1 308 ? 0.002 11.178 1.296 1.00 95.50 308 LEU A C 1
ATOM 2430 O O . LEU A 1 308 ? 0.958 11.935 1.143 1.00 95.50 308 LEU A O 1
ATOM 2434 N N . ARG A 1 309 ? -0.291 10.225 0.406 1.00 95.12 309 ARG A N 1
ATOM 2435 C CA . ARG A 1 309 ? 0.493 9.996 -0.811 1.00 95.12 309 ARG A CA 1
ATOM 2436 C C . ARG A 1 309 ? 0.459 11.192 -1.765 1.00 95.12 309 ARG A C 1
ATOM 2438 O O . ARG A 1 309 ? 1.508 11.580 -2.266 1.00 95.12 309 ARG A O 1
ATOM 2445 N N . LYS A 1 310 ? -0.709 11.817 -1.979 1.00 92.88 310 LYS A N 1
ATOM 2446 C CA . LYS A 1 310 ? -0.823 13.059 -2.776 1.00 92.88 310 LYS A CA 1
ATOM 2447 C C . LYS A 1 310 ? 0.004 14.210 -2.191 1.00 92.88 310 LYS A C 1
ATOM 2449 O O . LYS A 1 310 ? 0.488 15.046 -2.942 1.00 92.88 310 LYS A O 1
ATOM 2454 N N . GLN A 1 311 ? 0.178 14.239 -0.870 1.00 92.56 311 GLN A N 1
ATOM 2455 C CA . GLN A 1 311 ? 1.024 15.208 -0.164 1.00 92.56 311 GLN A CA 1
ATOM 2456 C C . GLN A 1 311 ? 2.520 14.834 -0.168 1.00 92.56 311 GLN A C 1
ATOM 2458 O O . GLN A 1 311 ? 3.317 15.521 0.464 1.00 92.56 311 GLN A O 1
ATOM 2463 N N . GLY A 1 312 ? 2.919 13.731 -0.813 1.00 92.50 312 GLY A N 1
ATOM 2464 C CA . GLY A 1 312 ? 4.295 13.222 -0.780 1.00 92.50 312 GLY A CA 1
ATOM 2465 C C . GLY A 1 312 ? 4.695 12.564 0.547 1.00 92.50 312 GLY A C 1
ATOM 2466 O O . GLY A 1 312 ? 5.847 12.172 0.727 1.00 92.50 312 GLY A O 1
ATOM 2467 N N . ARG A 1 313 ? 3.756 12.391 1.485 1.00 93.00 313 ARG A N 1
ATOM 2468 C CA . ARG A 1 313 ? 3.969 11.727 2.781 1.00 93.00 313 ARG A CA 1
ATOM 2469 C C . ARG A 1 313 ? 3.868 10.208 2.627 1.00 93.00 313 ARG A C 1
ATOM 2471 O O . ARG A 1 313 ? 2.983 9.558 3.187 1.00 93.00 313 ARG A O 1
ATOM 2478 N N . TYR A 1 314 ? 4.776 9.635 1.839 1.00 92.00 314 TYR A N 1
ATOM 2479 C CA . TYR A 1 314 ? 4.762 8.214 1.472 1.00 92.00 314 TYR A CA 1
ATOM 2480 C C . TYR A 1 314 ? 4.904 7.276 2.678 1.00 92.00 314 TYR A C 1
ATOM 2482 O O . TYR A 1 314 ? 4.245 6.243 2.722 1.00 92.00 314 TYR A O 1
ATOM 2490 N N . HIS A 1 315 ? 5.698 7.649 3.687 1.00 87.31 315 HIS A N 1
ATOM 2491 C CA . HIS A 1 315 ? 5.864 6.845 4.902 1.00 87.31 315 HIS A CA 1
ATOM 2492 C C . HIS A 1 315 ? 4.559 6.736 5.710 1.00 87.31 315 HIS A C 1
ATOM 2494 O O . HIS A 1 315 ? 4.092 5.633 5.989 1.00 87.31 315 HIS A O 1
ATOM 2500 N N . ASP A 1 316 ? 3.911 7.869 6.000 1.00 90.75 316 ASP A N 1
ATOM 2501 C CA . ASP A 1 316 ? 2.632 7.901 6.723 1.00 90.75 316 ASP A CA 1
ATOM 2502 C C . ASP A 1 316 ? 1.511 7.209 5.931 1.00 90.75 316 ASP A C 1
ATOM 2504 O O . ASP A 1 316 ? 0.608 6.584 6.501 1.00 90.75 316 ASP A O 1
ATOM 2508 N N . SER A 1 317 ? 1.573 7.314 4.599 1.00 95.44 317 SER A N 1
ATOM 2509 C CA . SER A 1 317 ? 0.691 6.580 3.696 1.00 95.44 317 SER A CA 1
ATOM 2510 C C . SER A 1 317 ? 0.876 5.071 3.854 1.00 95.44 317 SER A C 1
ATOM 2512 O O . SER A 1 317 ? -0.108 4.365 4.063 1.00 95.44 317 SER A O 1
ATOM 2514 N N . THR A 1 318 ? 2.118 4.579 3.849 1.00 91.88 318 THR A N 1
ATOM 2515 C CA . THR A 1 318 ? 2.418 3.157 4.063 1.00 91.88 318 THR A CA 1
ATOM 2516 C C . THR A 1 318 ? 1.933 2.680 5.427 1.00 91.88 318 THR A C 1
ATOM 2518 O O . THR A 1 318 ? 1.270 1.652 5.481 1.00 91.88 318 THR A O 1
ATOM 2521 N N . ILE A 1 319 ? 2.147 3.446 6.505 1.00 91.44 319 ILE A N 1
ATOM 2522 C CA . ILE A 1 319 ? 1.610 3.109 7.838 1.00 91.44 319 ILE A CA 1
ATOM 2523 C C . ILE A 1 319 ? 0.087 2.936 7.778 1.00 91.44 319 ILE A C 1
ATOM 2525 O O . ILE A 1 319 ? -0.446 1.952 8.288 1.00 91.44 319 ILE A O 1
ATOM 2529 N N . SER A 1 320 ? -0.612 3.866 7.123 1.00 92.31 320 SER A N 1
ATOM 2530 C CA . SER A 1 320 ? -2.072 3.814 6.983 1.00 92.31 320 SER A CA 1
ATOM 2531 C C . SER A 1 320 ? -2.529 2.583 6.189 1.00 92.31 320 SER A C 1
ATOM 2533 O O . SER A 1 320 ? -3.461 1.897 6.600 1.00 92.31 320 SER A O 1
ATOM 2535 N N . LEU A 1 321 ? -1.850 2.253 5.085 1.00 94.88 321 LEU A N 1
ATOM 2536 C CA . LEU A 1 321 ? -2.142 1.058 4.283 1.00 94.88 321 LEU A CA 1
ATOM 2537 C C . LEU A 1 321 ? -1.847 -0.241 5.043 1.00 94.88 321 LEU A C 1
ATOM 2539 O O . LEU A 1 321 ? -2.609 -1.196 4.926 1.00 94.88 321 LEU A O 1
ATOM 2543 N N . THR A 1 322 ? -0.799 -0.275 5.867 1.00 92.12 322 THR A N 1
ATOM 2544 C CA . THR A 1 322 ? -0.503 -1.428 6.727 1.00 92.12 322 THR A CA 1
ATOM 2545 C C . THR A 1 322 ? -1.607 -1.646 7.762 1.00 92.12 322 THR A C 1
ATOM 2547 O O . THR A 1 322 ? -2.002 -2.787 7.985 1.00 92.12 322 THR A O 1
ATOM 2550 N N . GLN A 1 323 ? -2.168 -0.584 8.357 1.00 92.62 323 GLN A N 1
ATOM 2551 C CA . GLN A 1 323 ? -3.341 -0.737 9.234 1.00 92.62 323 GLN A CA 1
ATOM 2552 C C . GLN A 1 323 ? -4.566 -1.237 8.456 1.00 92.62 323 GLN A C 1
ATOM 2554 O O . GLN A 1 323 ? -5.268 -2.122 8.935 1.00 92.62 323 GLN A O 1
ATOM 2559 N N . ALA A 1 324 ? -4.781 -0.752 7.229 1.00 92.94 324 ALA A N 1
ATOM 2560 C CA . ALA A 1 324 ? -5.850 -1.254 6.368 1.00 92.94 324 ALA A CA 1
ATOM 2561 C C . ALA A 1 324 ? -5.712 -2.764 6.074 1.00 92.94 324 ALA A C 1
ATOM 2563 O O . ALA A 1 324 ? -6.719 -3.475 6.068 1.00 92.94 324 ALA A O 1
ATOM 2564 N N . LEU A 1 325 ? -4.486 -3.268 5.874 1.00 90.25 325 LEU A N 1
ATOM 2565 C CA . LEU A 1 325 ? -4.215 -4.696 5.642 1.00 90.25 325 LEU A CA 1
ATOM 2566 C C . LEU A 1 325 ? -4.457 -5.573 6.874 1.00 90.25 325 LEU A C 1
ATOM 2568 O O . LEU A 1 325 ? -4.822 -6.733 6.709 1.00 90.25 325 LEU A O 1
ATOM 2572 N N . LYS A 1 326 ? -4.310 -5.043 8.096 1.00 88.50 326 LYS A N 1
ATOM 2573 C CA . LYS A 1 326 ? -4.648 -5.800 9.318 1.00 88.50 326 LYS A CA 1
ATOM 2574 C C . LYS A 1 326 ? -6.131 -6.154 9.394 1.00 88.50 326 LYS A C 1
ATOM 2576 O O . LYS A 1 326 ? -6.484 -7.155 10.004 1.00 88.50 326 LYS A O 1
ATOM 2581 N N . VAL A 1 327 ? -6.985 -5.328 8.789 1.00 82.38 327 VAL A N 1
ATOM 2582 C CA . VAL A 1 327 ? -8.433 -5.559 8.736 1.00 82.38 327 VAL A CA 1
ATOM 2583 C C . VAL A 1 327 ? -8.779 -6.574 7.645 1.00 82.38 327 VAL A C 1
ATOM 2585 O O . VAL A 1 327 ? -9.552 -7.495 7.892 1.00 82.38 327 VAL A O 1
ATOM 2588 N N . ALA A 1 328 ? -8.197 -6.431 6.449 1.00 82.69 328 ALA A N 1
ATOM 2589 C CA . ALA A 1 328 ? -8.310 -7.433 5.391 1.00 82.69 328 ALA A CA 1
ATOM 2590 C C . ALA A 1 328 ? -7.013 -7.529 4.576 1.00 82.69 328 ALA A C 1
ATOM 2592 O O . ALA A 1 328 ? -6.653 -6.612 3.835 1.00 82.69 328 ALA A O 1
ATOM 2593 N N . GLU A 1 329 ? -6.340 -8.671 4.701 1.00 80.69 329 GLU A N 1
ATOM 2594 C CA . GLU A 1 329 ? -4.978 -8.895 4.202 1.00 80.69 329 GLU A CA 1
ATOM 2595 C C . GLU A 1 329 ? -4.910 -9.133 2.679 1.00 80.69 329 GLU A C 1
ATOM 2597 O O . GLU A 1 329 ? -3.909 -8.833 2.021 1.00 80.69 329 GLU A O 1
ATOM 2602 N N . ASN A 1 330 ? -6.000 -9.625 2.087 1.00 89.44 330 ASN A N 1
ATOM 2603 C CA . ASN A 1 330 ? -6.058 -10.066 0.689 1.00 89.44 330 ASN A CA 1
ATOM 2604 C C . ASN A 1 330 ? -6.550 -8.969 -0.272 1.00 89.44 330 ASN A C 1
ATOM 2606 O O . ASN A 1 330 ? -7.387 -9.224 -1.132 1.00 89.44 330 ASN A O 1
ATOM 2610 N N . GLN A 1 331 ? -6.029 -7.747 -0.131 1.00 92.81 331 GLN A N 1
ATOM 2611 C CA . GLN A 1 331 ? -6.437 -6.581 -0.927 1.00 92.81 331 GLN A CA 1
ATOM 2612 C C . GLN A 1 331 ? -5.330 -6.172 -1.920 1.00 92.81 331 GLN A C 1
ATOM 2614 O O . GLN A 1 331 ? -4.401 -5.446 -1.544 1.00 92.81 331 GLN A O 1
ATOM 2619 N N . PRO A 1 332 ? -5.368 -6.636 -3.187 1.00 95.50 332 PRO A N 1
ATOM 2620 C CA . PRO A 1 332 ? -4.285 -6.416 -4.153 1.00 95.50 332 PRO A CA 1
ATOM 2621 C C . PRO A 1 332 ? -4.032 -4.930 -4.452 1.00 95.50 332 PRO A C 1
ATOM 2623 O O . PRO A 1 332 ? -2.888 -4.533 -4.684 1.00 95.50 332 PRO A O 1
ATOM 2626 N N . ASP A 1 333 ? -5.071 -4.094 -4.403 1.00 95.12 333 ASP A N 1
ATOM 2627 C CA . ASP A 1 333 ? -4.985 -2.642 -4.574 1.00 95.12 333 ASP A CA 1
ATOM 2628 C C . ASP A 1 333 ? -4.136 -1.974 -3.484 1.00 95.12 333 ASP A C 1
ATOM 2630 O O . ASP A 1 333 ? -3.339 -1.083 -3.792 1.00 95.12 333 ASP A O 1
ATOM 2634 N N . ILE A 1 334 ? -4.243 -2.443 -2.237 1.00 95.81 334 ILE A N 1
ATOM 2635 C CA . ILE A 1 334 ? -3.452 -1.934 -1.112 1.00 95.81 334 ILE A CA 1
ATOM 2636 C C . ILE A 1 334 ? -1.981 -2.335 -1.256 1.00 95.81 334 ILE A C 1
ATOM 2638 O O . ILE A 1 334 ? -1.105 -1.477 -1.137 1.00 95.81 334 ILE A O 1
ATOM 2642 N N . TRP A 1 335 ? -1.702 -3.601 -1.584 1.00 97.12 335 TRP A N 1
ATOM 2643 C CA . TRP A 1 335 ? -0.336 -4.068 -1.856 1.00 97.12 335 TRP A CA 1
ATOM 2644 C C . TRP A 1 335 ? 0.316 -3.259 -2.986 1.00 97.12 335 TRP A C 1
ATOM 2646 O O . TRP A 1 335 ? 1.436 -2.771 -2.835 1.00 97.12 335 TRP A O 1
ATOM 2656 N N . ASN A 1 336 ? -0.405 -3.019 -4.087 1.00 97.56 336 ASN A N 1
ATOM 2657 C CA . ASN A 1 336 ? 0.088 -2.156 -5.160 1.00 97.56 336 ASN A CA 1
ATOM 2658 C C . ASN A 1 336 ? 0.355 -0.719 -4.676 1.00 97.56 336 ASN A C 1
ATOM 2660 O O . ASN A 1 336 ? 1.393 -0.153 -5.008 1.00 97.56 336 ASN A O 1
ATOM 2664 N N . ALA A 1 337 ? -0.536 -0.133 -3.873 1.00 96.88 337 ALA A N 1
ATOM 2665 C CA . ALA A 1 337 ? -0.357 1.224 -3.353 1.00 96.88 337 ALA A CA 1
ATOM 2666 C C . ALA A 1 337 ? 0.861 1.355 -2.416 1.00 96.88 337 ALA A C 1
ATOM 2668 O O . ALA A 1 337 ? 1.564 2.365 -2.472 1.00 96.88 337 ALA A O 1
ATOM 2669 N N . ILE A 1 338 ? 1.165 0.334 -1.604 1.00 96.25 338 ILE A N 1
ATOM 2670 C CA . ILE A 1 338 ? 2.399 0.305 -0.799 1.00 96.25 338 ILE A CA 1
ATOM 2671 C C . ILE A 1 338 ? 3.630 0.254 -1.715 1.00 96.25 338 ILE A C 1
ATOM 2673 O O . ILE A 1 338 ? 4.580 1.013 -1.513 1.00 96.25 338 ILE A O 1
ATOM 2677 N N . GLY A 1 339 ? 3.600 -0.578 -2.761 1.00 96.56 339 GLY A N 1
ATOM 2678 C CA . GLY A 1 339 ? 4.657 -0.605 -3.776 1.00 96.56 339 GLY A CA 1
ATOM 2679 C C . GLY A 1 339 ? 4.873 0.762 -4.437 1.00 96.56 339 GLY A C 1
ATOM 2680 O O . GLY A 1 339 ? 6.015 1.196 -4.597 1.00 96.56 339 GLY A O 1
ATOM 2681 N N . GLU A 1 340 ? 3.793 1.485 -4.754 1.00 96.31 340 GLU A N 1
ATOM 2682 C CA . GLU A 1 340 ? 3.864 2.840 -5.320 1.00 96.31 340 GLU A CA 1
ATOM 2683 C C . GLU A 1 340 ? 4.531 3.831 -4.360 1.00 96.31 340 GLU A C 1
ATOM 2685 O O . GLU A 1 340 ? 5.330 4.660 -4.804 1.00 96.31 340 GLU A O 1
ATOM 2690 N N . ASN A 1 341 ? 4.259 3.727 -3.055 1.00 94.94 341 ASN A N 1
ATOM 2691 C CA . ASN A 1 341 ? 4.917 4.549 -2.040 1.00 94.94 341 ASN A CA 1
ATOM 2692 C C . ASN A 1 341 ? 6.433 4.306 -2.022 1.00 94.94 341 ASN A C 1
ATOM 2694 O O . ASN A 1 341 ? 7.198 5.268 -2.050 1.00 94.94 341 ASN A O 1
ATOM 2698 N N . PHE A 1 342 ? 6.877 3.044 -2.038 1.00 93.50 342 PHE A N 1
ATOM 2699 C CA . PHE A 1 342 ? 8.309 2.714 -2.073 1.00 93.50 342 PHE A CA 1
ATOM 2700 C C . PHE A 1 342 ? 8.982 3.134 -3.383 1.00 93.50 342 PHE A C 1
ATOM 2702 O O . PHE A 1 342 ? 10.073 3.705 -3.359 1.00 93.50 342 PHE A O 1
ATOM 2709 N N . SER A 1 343 ? 8.326 2.921 -4.526 1.00 91.38 343 SER A N 1
ATOM 2710 C CA . SER A 1 343 ? 8.855 3.356 -5.824 1.00 91.38 343 SER A CA 1
ATOM 2711 C C . SER A 1 343 ? 8.967 4.885 -5.905 1.00 91.38 343 SER A C 1
ATOM 2713 O O . SER A 1 343 ? 9.949 5.401 -6.431 1.00 91.38 343 SER A O 1
ATOM 2715 N N . SER A 1 344 ? 8.033 5.630 -5.297 1.00 90.50 344 SER A N 1
ATOM 2716 C CA . SER A 1 344 ? 8.103 7.102 -5.214 1.00 90.50 344 SER A CA 1
ATOM 2717 C C . SER A 1 344 ? 9.256 7.613 -4.340 1.00 90.50 344 SER A C 1
ATOM 2719 O O . SER A 1 344 ? 9.682 8.755 -4.490 1.00 90.50 344 SER A O 1
ATOM 2721 N N . LEU A 1 345 ? 9.794 6.767 -3.457 1.00 87.75 345 LEU A N 1
ATOM 2722 C CA . LEU A 1 345 ? 11.005 7.033 -2.675 1.00 87.75 345 LEU A CA 1
ATOM 2723 C C . LEU A 1 345 ? 12.290 6.593 -3.407 1.00 87.75 345 LEU A C 1
ATOM 2725 O O . LEU A 1 345 ? 13.359 6.578 -2.805 1.00 87.75 345 LEU A O 1
ATOM 2729 N N . ASN A 1 346 ? 12.197 6.248 -4.698 1.00 86.44 346 ASN A N 1
ATOM 2730 C CA . ASN A 1 346 ? 13.265 5.663 -5.522 1.00 86.44 346 ASN A CA 1
ATOM 2731 C C . ASN A 1 346 ? 13.803 4.317 -4.995 1.00 86.44 346 ASN A C 1
ATOM 2733 O O . ASN A 1 346 ? 14.895 3.890 -5.369 1.00 86.44 346 ASN A O 1
ATOM 2737 N N . SER A 1 347 ? 13.026 3.615 -4.166 1.00 88.06 347 SER A N 1
ATOM 2738 C CA . SER A 1 347 ? 13.384 2.309 -3.603 1.00 88.06 347 SER A CA 1
ATOM 2739 C C . SER A 1 347 ? 12.742 1.171 -4.402 1.00 88.06 347 SER A C 1
ATOM 2741 O O . SER A 1 347 ? 11.898 0.432 -3.894 1.00 88.06 347 SER A O 1
ATOM 2743 N N . ASP A 1 348 ? 13.133 1.009 -5.669 1.00 88.12 348 ASP A N 1
ATOM 2744 C CA . ASP A 1 348 ? 12.553 -0.008 -6.564 1.00 88.12 348 ASP A CA 1
ATOM 2745 C C . ASP A 1 348 ? 12.755 -1.450 -6.051 1.00 88.12 348 ASP A C 1
ATOM 2747 O O . ASP A 1 348 ? 11.867 -2.293 -6.194 1.00 88.12 348 ASP A O 1
ATOM 2751 N N . SER A 1 349 ? 13.872 -1.733 -5.372 1.00 90.62 349 SER A N 1
ATOM 2752 C CA . SER A 1 349 ? 14.128 -3.039 -4.745 1.00 90.62 349 SER A CA 1
ATOM 2753 C C . SER A 1 349 ? 13.126 -3.359 -3.632 1.00 90.62 349 SER A C 1
ATOM 2755 O O . SER A 1 349 ? 12.671 -4.497 -3.524 1.00 90.62 349 SER A O 1
ATOM 2757 N N . GLN A 1 350 ? 12.731 -2.353 -2.848 1.00 91.19 350 GLN A N 1
ATOM 2758 C CA . GLN A 1 350 ? 11.738 -2.491 -1.782 1.00 91.19 350 GLN A CA 1
ATOM 2759 C C . GLN A 1 350 ? 10.309 -2.520 -2.326 1.00 91.19 350 GLN A C 1
ATOM 2761 O O . GLN A 1 350 ? 9.448 -3.136 -1.713 1.00 91.19 350 GLN A O 1
ATOM 2766 N N . ALA A 1 351 ? 10.040 -1.894 -3.475 1.00 94.56 351 ALA A N 1
ATOM 2767 C CA . ALA A 1 351 ? 8.713 -1.884 -4.089 1.00 94.56 351 ALA A CA 1
ATOM 2768 C C . ALA A 1 351 ? 8.331 -3.238 -4.716 1.00 94.56 351 ALA A C 1
ATOM 2770 O O . ALA A 1 351 ? 7.165 -3.642 -4.680 1.00 94.56 351 ALA A O 1
ATOM 2771 N N . LEU A 1 352 ? 9.309 -3.954 -5.284 1.00 96.94 352 LEU A N 1
ATOM 2772 C CA . LEU A 1 352 ? 9.075 -5.174 -6.062 1.00 96.94 352 LEU A CA 1
ATOM 2773 C C . LEU A 1 352 ? 8.289 -6.278 -5.316 1.00 96.94 352 LEU A C 1
ATOM 2775 O O . LEU A 1 352 ? 7.371 -6.834 -5.930 1.00 96.94 352 LEU A O 1
ATOM 2779 N N . PRO A 1 353 ? 8.580 -6.617 -4.042 1.00 97.12 353 PRO A N 1
ATOM 2780 C CA . PRO A 1 353 ? 7.821 -7.628 -3.302 1.00 97.12 353 PRO A CA 1
ATOM 2781 C C . PRO A 1 353 ? 6.324 -7.309 -3.203 1.00 97.12 353 PRO A C 1
ATOM 2783 O O . PRO A 1 353 ? 5.493 -8.199 -3.376 1.00 97.12 353 PRO A O 1
ATOM 2786 N N . TYR A 1 354 ? 5.965 -6.037 -3.015 1.00 96.62 354 TYR A N 1
ATOM 2787 C CA . TYR A 1 354 ? 4.568 -5.617 -2.890 1.00 96.62 354 TYR A CA 1
ATOM 2788 C C . TYR A 1 354 ? 3.811 -5.750 -4.214 1.00 96.62 354 TYR A C 1
ATOM 2790 O O . TYR A 1 354 ? 2.685 -6.249 -4.241 1.00 96.62 354 TYR A O 1
ATOM 2798 N N . TYR A 1 355 ? 4.443 -5.397 -5.338 1.00 98.19 355 TYR A N 1
ATOM 2799 C CA . TYR A 1 355 ? 3.837 -5.625 -6.651 1.00 98.19 355 TYR A CA 1
ATOM 2800 C C . TYR A 1 355 ? 3.728 -7.114 -6.994 1.00 98.19 355 TYR A C 1
ATOM 2802 O O . TYR A 1 355 ? 2.732 -7.524 -7.591 1.00 98.19 355 TYR A O 1
ATOM 2810 N N . LYS A 1 356 ? 4.709 -7.943 -6.600 1.00 98.00 356 LYS A N 1
ATOM 2811 C CA . LYS A 1 356 ? 4.612 -9.408 -6.736 1.00 98.00 356 LYS A CA 1
ATOM 2812 C C . LYS A 1 356 ? 3.383 -9.931 -5.995 1.00 98.00 356 LYS A C 1
ATOM 2814 O O . LYS A 1 356 ? 2.528 -10.538 -6.641 1.00 98.00 356 LYS A O 1
ATOM 2819 N N . ARG A 1 357 ? 3.234 -9.574 -4.715 1.00 97.19 357 ARG A N 1
ATOM 2820 C CA . ARG A 1 357 ? 2.082 -9.965 -3.895 1.00 97.19 357 ARG A CA 1
ATOM 2821 C C . ARG A 1 357 ? 0.752 -9.510 -4.498 1.00 97.19 357 ARG A C 1
ATOM 2823 O O . ARG A 1 357 ? -0.176 -10.306 -4.589 1.00 97.19 357 ARG A O 1
ATOM 2830 N N . ALA A 1 358 ? 0.670 -8.271 -4.989 1.00 97.81 358 ALA A N 1
ATOM 2831 C CA . ALA A 1 358 ? -0.529 -7.768 -5.664 1.00 97.81 358 ALA A CA 1
ATOM 2832 C C . ALA A 1 358 ? -0.903 -8.605 -6.904 1.00 97.81 358 ALA A C 1
ATOM 2834 O O . ALA A 1 358 ? -2.070 -8.944 -7.083 1.00 97.81 358 ALA A O 1
ATOM 2835 N N . THR A 1 359 ? 0.079 -8.985 -7.734 1.00 97.88 359 THR A N 1
ATOM 2836 C CA . THR A 1 359 ? -0.152 -9.825 -8.929 1.00 97.88 359 THR A CA 1
ATOM 2837 C C . THR A 1 359 ? -0.449 -11.295 -8.620 1.00 97.88 359 THR A C 1
ATOM 2839 O O . THR A 1 359 ? -1.039 -11.987 -9.448 1.00 97.88 359 THR A O 1
ATOM 2842 N N . GLU A 1 360 ? -0.020 -11.788 -7.457 1.00 97.12 360 GLU A N 1
ATOM 2843 C CA . GLU A 1 360 ? -0.337 -13.137 -6.973 1.00 97.12 360 GLU A CA 1
ATOM 2844 C C . GLU A 1 360 ? -1.773 -13.219 -6.453 1.00 97.12 360 GLU A C 1
ATOM 2846 O O . GLU A 1 360 ? -2.467 -14.193 -6.741 1.00 97.12 360 GLU A O 1
ATOM 2851 N N . LEU A 1 361 ? -2.216 -12.183 -5.730 1.00 96.50 361 LEU A N 1
ATOM 2852 C CA . LEU A 1 361 ? -3.582 -12.061 -5.221 1.00 96.50 361 LEU A CA 1
ATOM 2853 C C . LEU A 1 361 ? -4.597 -11.843 -6.350 1.00 96.50 361 LEU A C 1
ATOM 2855 O O . LEU A 1 361 ? -5.654 -12.468 -6.346 1.00 96.50 361 LEU A O 1
ATOM 2859 N N . ASP A 1 362 ? -4.272 -10.995 -7.330 1.00 97.25 362 ASP A N 1
ATOM 2860 C CA . ASP A 1 362 ? -5.101 -10.788 -8.518 1.00 97.25 362 ASP A CA 1
ATOM 2861 C C . ASP A 1 362 ? -4.269 -10.845 -9.806 1.00 97.25 362 ASP A C 1
ATOM 2863 O O . ASP A 1 362 ? -3.573 -9.904 -10.207 1.00 97.25 362 ASP A O 1
ATOM 2867 N N . LYS A 1 363 ? -4.411 -11.971 -10.513 1.00 97.12 363 LYS A N 1
ATOM 2868 C CA . LYS A 1 363 ? -3.731 -12.239 -11.787 1.00 97.12 363 LYS A CA 1
ATOM 2869 C C . LYS A 1 363 ? -4.186 -11.313 -12.919 1.00 97.12 363 LYS A C 1
ATOM 2871 O O . LYS A 1 363 ? -3.450 -11.180 -13.903 1.00 97.12 363 LYS A O 1
ATOM 2876 N N . ASN A 1 364 ? -5.347 -10.672 -12.790 1.00 97.56 364 ASN A N 1
ATOM 2877 C CA . ASN A 1 364 ? -5.921 -9.750 -13.768 1.00 97.56 364 ASN A CA 1
ATOM 2878 C C . ASN A 1 364 ? -5.680 -8.276 -13.406 1.00 97.56 364 ASN A C 1
ATOM 2880 O O . ASN A 1 364 ? -6.128 -7.379 -14.128 1.00 97.56 364 ASN A O 1
ATOM 2884 N N . PHE A 1 365 ? -4.905 -7.995 -12.351 1.00 97.50 365 PHE A N 1
ATOM 2885 C CA . PHE A 1 365 ? -4.631 -6.626 -11.938 1.00 97.50 365 PHE A CA 1
ATOM 2886 C C . PHE A 1 365 ? -3.582 -5.945 -12.832 1.00 97.50 365 PHE A C 1
ATOM 2888 O O . PHE A 1 365 ? -2.394 -5.855 -12.511 1.00 97.50 365 PHE A O 1
ATOM 2895 N N . GLY A 1 366 ? -4.023 -5.429 -13.983 1.00 97.25 366 GLY A N 1
ATOM 2896 C CA . GLY A 1 366 ? -3.128 -4.872 -15.006 1.00 97.25 366 GLY A CA 1
ATOM 2897 C C . GLY A 1 366 ? -2.227 -3.723 -14.527 1.00 97.25 366 GLY A C 1
ATOM 2898 O O . GLY A 1 366 ? -1.108 -3.588 -15.017 1.00 97.25 366 GLY A O 1
ATOM 2899 N N . LEU A 1 367 ? -2.671 -2.918 -13.550 1.00 97.62 367 LEU A N 1
ATOM 2900 C CA . LEU A 1 367 ? -1.844 -1.846 -12.976 1.00 97.62 367 LEU A CA 1
ATOM 2901 C C . LEU A 1 367 ? -0.663 -2.408 -12.169 1.00 97.62 367 LEU A C 1
ATOM 2903 O O . LEU A 1 367 ? 0.461 -1.948 -12.353 1.00 97.62 367 LEU A O 1
ATOM 2907 N N . ALA A 1 368 ? -0.891 -3.435 -11.346 1.00 98.00 368 ALA A N 1
ATOM 2908 C CA . ALA A 1 368 ? 0.175 -4.079 -10.583 1.00 98.00 368 ALA A CA 1
ATOM 2909 C C . ALA A 1 368 ? 1.188 -4.784 -11.495 1.00 98.00 368 ALA A C 1
ATOM 2911 O O . ALA A 1 368 ? 2.391 -4.681 -11.265 1.00 98.00 368 ALA A O 1
ATOM 2912 N N . TRP A 1 369 ? 0.730 -5.431 -12.574 1.00 98.69 369 TRP A N 1
ATOM 2913 C CA . TRP A 1 369 ? 1.626 -6.006 -13.587 1.00 98.69 369 TRP A CA 1
ATOM 2914 C C . TRP A 1 369 ? 2.490 -4.949 -14.276 1.00 98.69 369 TRP A C 1
ATOM 2916 O O . TRP A 1 369 ? 3.694 -5.153 -14.444 1.00 98.69 369 TRP A O 1
ATOM 2926 N N . PHE A 1 370 ? 1.898 -3.806 -14.630 1.00 98.69 370 PHE A N 1
ATOM 2927 C CA . PHE A 1 370 ? 2.634 -2.680 -15.199 1.00 98.69 370 PHE A CA 1
ATOM 2928 C C . PHE A 1 370 ? 3.695 -2.153 -14.225 1.00 98.69 370 PHE A C 1
ATOM 2930 O O . PHE A 1 370 ? 4.864 -2.036 -14.597 1.00 98.69 370 PHE A O 1
ATOM 2937 N N . ASN A 1 371 ? 3.307 -1.892 -12.975 1.00 98.50 371 ASN A N 1
ATOM 2938 C CA . ASN A 1 371 ? 4.207 -1.384 -11.944 1.00 98.50 371 ASN A CA 1
ATOM 2939 C C . ASN A 1 371 ? 5.347 -2.376 -11.650 1.00 98.50 371 ASN A C 1
ATOM 2941 O O . ASN A 1 371 ? 6.513 -1.988 -11.676 1.00 98.50 371 ASN A O 1
ATOM 2945 N N . LYS A 1 372 ? 5.036 -3.673 -11.500 1.00 98.56 372 LYS A N 1
ATOM 2946 C CA . LYS A 1 372 ? 6.020 -4.762 -11.372 1.00 98.56 372 LYS A CA 1
ATOM 2947 C C . LYS A 1 372 ? 7.025 -4.753 -12.521 1.00 98.56 372 LYS A C 1
ATOM 2949 O O . LYS A 1 372 ? 8.229 -4.814 -12.289 1.00 98.56 372 LYS A O 1
ATOM 2954 N N . GLY A 1 373 ? 6.533 -4.670 -13.754 1.00 98.44 373 GLY A N 1
ATOM 2955 C CA . GLY A 1 373 ? 7.359 -4.669 -14.955 1.00 98.44 373 GLY A CA 1
ATOM 2956 C C . GLY A 1 373 ? 8.276 -3.451 -15.063 1.00 98.44 373 GLY A C 1
ATOM 2957 O O . GLY A 1 373 ? 9.471 -3.600 -15.318 1.00 98.44 373 GLY A O 1
ATOM 2958 N N . LYS A 1 374 ? 7.748 -2.254 -14.787 1.00 98.25 374 LYS A N 1
ATOM 2959 C CA . LYS A 1 374 ? 8.534 -1.013 -14.714 1.00 98.25 374 LYS A CA 1
ATOM 2960 C C . LYS A 1 374 ? 9.634 -1.107 -13.648 1.00 98.25 374 LYS A C 1
ATOM 2962 O O . LYS A 1 374 ? 10.782 -0.765 -13.924 1.00 98.25 374 LYS A O 1
ATOM 2967 N N . THR A 1 375 ? 9.305 -1.606 -12.459 1.00 98.06 375 THR A N 1
ATOM 2968 C CA . THR A 1 375 ? 10.265 -1.781 -11.361 1.00 98.06 375 THR A CA 1
ATOM 2969 C C . THR A 1 375 ? 11.350 -2.804 -11.707 1.00 98.06 375 THR A C 1
ATOM 2971 O O . THR A 1 375 ? 12.529 -2.521 -11.518 1.00 98.06 375 THR A O 1
ATOM 2974 N N . LEU A 1 376 ? 10.999 -3.953 -12.294 1.00 98.31 376 LEU A N 1
ATOM 2975 C CA . LEU A 1 376 ? 11.979 -4.949 -12.758 1.00 98.31 376 LEU A CA 1
ATOM 2976 C C . LEU A 1 376 ? 12.931 -4.378 -13.812 1.00 98.31 376 LEU A C 1
ATOM 2978 O O . LEU A 1 376 ? 14.133 -4.634 -13.760 1.00 98.31 376 LEU A O 1
ATOM 2982 N N . ARG A 1 377 ? 12.410 -3.559 -14.733 1.00 97.75 377 ARG A N 1
ATOM 2983 C CA . ARG A 1 377 ? 13.225 -2.844 -15.721 1.00 97.75 377 ARG A CA 1
ATOM 2984 C C . ARG A 1 377 ? 14.222 -1.907 -15.044 1.00 97.75 377 ARG A C 1
ATOM 2986 O O . ARG A 1 377 ? 15.379 -1.867 -15.451 1.00 97.75 377 ARG A O 1
ATOM 2993 N N . ASN A 1 378 ? 13.796 -1.147 -14.034 1.00 95.88 378 ASN A N 1
ATOM 2994 C CA . ASN A 1 378 ? 14.685 -0.237 -13.303 1.00 95.88 378 ASN A CA 1
ATOM 2995 C C . ASN A 1 378 ? 15.764 -0.988 -12.512 1.00 95.88 378 ASN A C 1
ATOM 2997 O O . ASN A 1 378 ? 16.888 -0.512 -12.390 1.00 95.88 378 ASN A O 1
ATOM 3001 N N . LEU A 1 379 ? 15.448 -2.199 -12.054 1.00 96.06 379 LEU A N 1
ATOM 3002 C CA . LEU A 1 379 ? 16.392 -3.134 -11.441 1.00 96.06 379 LEU A CA 1
ATOM 3003 C C . LEU A 1 379 ? 17.224 -3.922 -12.469 1.00 96.06 379 LEU A C 1
ATOM 3005 O O . LEU A 1 379 ? 17.884 -4.888 -12.101 1.00 96.06 379 LEU A O 1
ATOM 3009 N N . HIS A 1 380 ? 17.195 -3.540 -13.751 1.00 96.81 380 HIS A N 1
ATOM 3010 C CA . HIS A 1 380 ? 17.933 -4.178 -14.852 1.00 96.81 380 HIS A CA 1
ATOM 3011 C C . HIS A 1 380 ? 17.585 -5.665 -15.079 1.00 96.81 380 HIS A C 1
ATOM 3013 O O . HIS A 1 380 ? 18.242 -6.360 -15.852 1.00 96.81 380 HIS A O 1
ATOM 3019 N N . SER A 1 381 ? 16.502 -6.158 -14.472 1.00 97.56 381 SER A N 1
ATOM 3020 C CA . SER A 1 381 ? 15.960 -7.507 -14.678 1.00 97.56 381 SER A CA 1
ATOM 3021 C C . SER A 1 381 ? 15.059 -7.522 -15.913 1.00 97.56 381 SER A C 1
ATOM 3023 O O . SER A 1 381 ? 13.841 -7.702 -15.830 1.00 97.56 381 SER A O 1
ATOM 3025 N N . TYR A 1 382 ? 15.655 -7.263 -17.078 1.00 97.69 382 TYR A N 1
ATOM 3026 C CA . TYR A 1 382 ? 14.908 -6.995 -18.308 1.00 97.69 382 TYR A CA 1
ATOM 3027 C C . TYR A 1 382 ? 14.057 -8.176 -18.776 1.00 97.69 382 TYR A C 1
ATOM 3029 O O . TYR A 1 382 ? 12.979 -7.956 -19.327 1.00 97.69 382 TYR A O 1
ATOM 3037 N N . GLU A 1 383 ? 14.509 -9.418 -18.583 1.00 97.44 383 GLU A N 1
ATOM 3038 C CA . GLU A 1 383 ? 13.759 -10.605 -19.008 1.00 97.44 383 GLU A CA 1
ATOM 3039 C C . GLU A 1 383 ? 12.410 -10.708 -18.287 1.00 97.44 383 GLU A C 1
ATOM 3041 O O . GLU A 1 383 ? 11.356 -10.801 -18.925 1.00 97.44 383 GLU A O 1
ATOM 3046 N N . ASP A 1 384 ? 12.428 -10.603 -16.960 1.00 98.06 384 ASP A N 1
ATOM 3047 C CA . ASP A 1 384 ? 11.216 -10.648 -16.147 1.00 98.06 384 ASP A CA 1
ATOM 3048 C C . ASP A 1 384 ? 10.370 -9.384 -16.309 1.00 98.06 384 ASP A C 1
ATOM 3050 O O . ASP A 1 384 ? 9.137 -9.462 -16.277 1.00 98.06 384 ASP A O 1
ATOM 3054 N N . ALA A 1 385 ? 11.004 -8.234 -16.562 1.00 98.62 385 ALA A N 1
ATOM 3055 C CA . ALA A 1 385 ? 10.296 -7.014 -16.929 1.00 98.62 385 ALA A CA 1
ATOM 3056 C C . ALA A 1 385 ? 9.448 -7.227 -18.190 1.00 98.62 385 ALA A C 1
ATOM 3058 O O . ALA A 1 385 ? 8.264 -6.897 -18.189 1.00 98.62 385 ALA A O 1
ATOM 3059 N N . VAL A 1 386 ? 10.008 -7.847 -19.236 1.00 98.75 386 VAL A N 1
ATOM 3060 C CA . VAL A 1 386 ? 9.273 -8.166 -20.471 1.00 98.75 386 VAL A CA 1
ATOM 3061 C C . VAL A 1 386 ? 8.093 -9.097 -20.194 1.00 98.75 386 VAL A C 1
ATOM 3063 O O . VAL A 1 386 ? 7.004 -8.835 -20.702 1.00 98.75 386 VAL A O 1
ATOM 3066 N N . LYS A 1 387 ? 8.263 -10.145 -19.375 1.00 98.50 387 LYS A N 1
ATOM 3067 C CA . LYS A 1 387 ? 7.158 -11.056 -19.007 1.00 98.50 387 LYS A CA 1
ATOM 3068 C C . LYS A 1 387 ? 6.017 -10.295 -18.319 1.00 98.50 387 LYS A C 1
ATOM 3070 O O . LYS A 1 387 ? 4.858 -10.423 -18.714 1.00 98.50 387 LYS A O 1
ATOM 3075 N N . ALA A 1 388 ? 6.345 -9.467 -17.326 1.00 98.50 388 ALA A N 1
ATOM 3076 C CA . ALA A 1 388 ? 5.359 -8.688 -16.579 1.00 98.50 388 ALA A CA 1
ATOM 3077 C C . ALA A 1 388 ? 4.678 -7.605 -17.437 1.00 98.50 388 ALA A C 1
ATOM 3079 O O . ALA A 1 388 ? 3.460 -7.440 -17.367 1.00 98.50 388 ALA A O 1
ATOM 3080 N N . LEU A 1 389 ? 5.440 -6.899 -18.278 1.00 98.75 389 LEU A N 1
ATOM 3081 C CA . LEU A 1 389 ? 4.921 -5.842 -19.150 1.00 98.75 389 LEU A CA 1
ATOM 3082 C C . LEU A 1 389 ? 4.046 -6.399 -20.272 1.00 98.75 389 LEU A C 1
ATOM 3084 O O . LEU A 1 389 ? 3.016 -5.796 -20.550 1.00 98.75 389 LEU A O 1
ATOM 3088 N N . LYS A 1 390 ? 4.385 -7.563 -20.846 1.00 98.56 390 LYS A N 1
ATOM 3089 C CA . LYS A 1 390 ? 3.498 -8.273 -21.784 1.00 98.56 390 LYS A CA 1
ATOM 3090 C C . LYS A 1 390 ? 2.152 -8.583 -21.135 1.00 98.56 390 LYS A C 1
ATOM 3092 O O . LYS A 1 390 ? 1.115 -8.209 -21.668 1.00 98.56 390 LYS A O 1
ATOM 3097 N N . LYS A 1 391 ? 2.157 -9.146 -19.920 1.00 98.50 391 LYS A N 1
ATOM 3098 C CA . LYS A 1 391 ? 0.910 -9.397 -19.183 1.00 98.50 391 LYS A CA 1
ATOM 3099 C C . LYS A 1 391 ? 0.117 -8.106 -18.934 1.00 98.50 391 LYS A C 1
ATOM 3101 O O . LYS A 1 391 ? -1.106 -8.107 -19.047 1.00 98.50 391 LYS A O 1
ATOM 3106 N N . ALA A 1 392 ? 0.798 -7.001 -18.629 1.00 98.50 392 ALA A N 1
ATOM 3107 C CA . ALA A 1 392 ? 0.159 -5.700 -18.449 1.00 98.50 392 ALA A CA 1
ATOM 3108 C C . ALA A 1 392 ? -0.481 -5.165 -19.743 1.00 98.50 392 ALA A C 1
ATOM 3110 O O . ALA A 1 392 ? -1.596 -4.643 -19.690 1.00 98.50 392 ALA A O 1
ATOM 3111 N N . THR A 1 393 ? 0.193 -5.302 -20.889 1.00 98.31 393 THR A N 1
ATOM 3112 C CA . THR A 1 393 ? -0.336 -4.891 -22.199 1.00 98.31 393 THR A CA 1
ATOM 3113 C C . THR A 1 393 ? -1.464 -5.798 -22.677 1.00 98.31 393 THR A C 1
ATOM 3115 O O . THR A 1 393 ? -2.408 -5.295 -23.274 1.00 98.31 393 THR A O 1
ATOM 3118 N N . ASP A 1 394 ? -1.432 -7.092 -22.356 1.00 98.19 394 ASP A N 1
ATOM 3119 C CA . ASP A 1 394 ? -2.523 -8.019 -22.681 1.00 98.19 394 ASP A CA 1
ATOM 3120 C C . ASP A 1 394 ? -3.794 -7.671 -21.891 1.00 98.19 394 ASP A C 1
ATOM 3122 O O . ASP A 1 394 ? -4.894 -7.653 -22.437 1.00 98.19 394 ASP A O 1
ATOM 3126 N N . LEU A 1 395 ? -3.645 -7.347 -20.600 1.00 97.81 395 LEU A N 1
ATOM 3127 C CA . LEU A 1 395 ? -4.759 -6.952 -19.730 1.00 97.81 395 LEU A CA 1
ATOM 3128 C C . LEU A 1 395 ? -5.295 -5.551 -20.051 1.00 97.81 395 LEU A C 1
ATOM 3130 O O . LEU A 1 395 ? -6.487 -5.290 -19.892 1.00 97.81 395 LEU A O 1
ATOM 3134 N N . LYS A 1 396 ? -4.420 -4.622 -20.455 1.00 96.81 396 LYS A N 1
ATOM 3135 C CA . LYS A 1 396 ? -4.787 -3.248 -20.829 1.00 96.81 396 LYS A CA 1
ATOM 3136 C C . LYS A 1 396 ? -4.081 -2.824 -22.123 1.00 96.81 396 LYS A C 1
ATOM 3138 O O . LYS A 1 396 ? -3.119 -2.051 -22.062 1.00 96.81 396 LYS A O 1
ATOM 3143 N N . PRO A 1 397 ? -4.606 -3.228 -23.297 1.00 97.25 397 PRO A N 1
ATOM 3144 C CA . PRO A 1 397 ? -3.983 -2.926 -24.588 1.00 97.25 397 PRO A CA 1
ATOM 3145 C C . PRO A 1 397 ? -3.843 -1.431 -24.878 1.00 97.25 397 PRO A C 1
ATOM 3147 O O . PRO A 1 397 ? -2.907 -1.035 -25.558 1.00 97.25 397 PRO A O 1
ATOM 3150 N N . GLY A 1 398 ? -4.722 -0.588 -24.324 1.00 97.06 398 GLY A N 1
ATOM 3151 C CA . GLY A 1 398 ? -4.682 0.872 -24.474 1.00 97.06 398 GLY A CA 1
ATOM 3152 C C . GLY A 1 398 ? -3.672 1.604 -23.579 1.00 97.06 398 GLY A C 1
ATOM 3153 O O . GLY A 1 398 ? -3.685 2.831 -23.533 1.00 97.06 398 GLY A O 1
ATOM 3154 N N . ASN A 1 399 ? -2.811 0.906 -22.830 1.00 97.38 399 ASN A N 1
ATOM 3155 C CA . ASN A 1 399 ? -1.794 1.555 -21.998 1.00 97.38 399 ASN A CA 1
ATOM 3156 C C . ASN A 1 399 ? -0.508 1.822 -22.802 1.00 97.38 399 ASN A C 1
ATOM 3158 O O . ASN A 1 399 ? 0.412 1.003 -22.812 1.00 97.38 399 ASN A O 1
ATOM 3162 N N . ALA A 1 400 ? -0.423 2.994 -23.441 1.00 98.19 400 ALA A N 1
ATOM 3163 C CA . ALA A 1 400 ? 0.754 3.405 -24.219 1.00 98.19 400 ALA A CA 1
ATOM 3164 C C . ALA A 1 400 ? 2.065 3.351 -23.412 1.00 98.19 400 ALA A C 1
ATOM 3166 O O . ALA A 1 400 ? 3.109 2.966 -23.936 1.00 98.19 400 ALA A O 1
ATOM 3167 N N . THR A 1 401 ? 2.020 3.702 -22.125 1.00 98.31 401 THR A N 1
ATOM 3168 C CA . THR A 1 401 ? 3.193 3.691 -21.241 1.00 98.31 401 THR A CA 1
ATOM 3169 C C . THR A 1 401 ? 3.699 2.267 -20.998 1.00 98.31 401 THR A C 1
ATOM 3171 O O . THR A 1 401 ? 4.907 2.041 -20.998 1.00 98.31 401 THR A O 1
ATOM 3174 N N . ALA A 1 402 ? 2.804 1.286 -20.842 1.00 98.31 402 ALA A N 1
ATOM 3175 C CA . ALA A 1 402 ? 3.192 -0.122 -20.714 1.00 98.31 402 ALA A CA 1
ATOM 3176 C C . ALA A 1 402 ? 3.890 -0.639 -21.979 1.00 98.31 402 ALA A C 1
ATOM 3178 O O . ALA A 1 402 ? 4.947 -1.262 -21.878 1.00 98.31 402 ALA A O 1
ATOM 3179 N N . TRP A 1 403 ? 3.356 -0.306 -23.158 1.00 98.75 403 TRP A N 1
ATOM 3180 C CA . TRP A 1 403 ? 3.985 -0.627 -24.442 1.00 98.75 403 TRP A CA 1
ATOM 3181 C C . TRP A 1 403 ? 5.366 0.013 -24.601 1.00 98.75 403 TRP A C 1
ATOM 3183 O O . TRP A 1 403 ? 6.302 -0.647 -25.048 1.00 98.75 403 TRP A O 1
ATOM 3193 N N . TYR A 1 404 ? 5.523 1.266 -24.170 1.00 98.75 404 TYR A N 1
ATOM 3194 C CA . TYR A 1 404 ? 6.820 1.939 -24.164 1.00 98.75 404 TYR A CA 1
ATOM 3195 C C . TYR A 1 404 ? 7.845 1.206 -23.288 1.00 98.75 404 TYR A C 1
ATOM 3197 O O . TYR A 1 404 ? 8.931 0.882 -23.763 1.00 98.75 404 TYR A O 1
ATOM 3205 N N . TYR A 1 405 ? 7.509 0.893 -22.032 1.00 98.75 405 TYR A N 1
ATOM 3206 C CA . TYR A 1 405 ? 8.437 0.176 -21.149 1.00 98.75 405 TYR A CA 1
ATOM 3207 C C . TYR A 1 405 ? 8.721 -1.251 -21.633 1.00 98.75 405 TYR A C 1
ATOM 3209 O O . TYR A 1 405 ? 9.825 -1.758 -21.412 1.00 98.75 405 TYR A O 1
ATOM 3217 N N . LEU A 1 406 ? 7.758 -1.902 -22.300 1.00 98.81 406 LEU A N 1
ATOM 3218 C CA . LEU A 1 406 ? 7.969 -3.202 -22.938 1.00 98.81 406 LEU A CA 1
ATOM 3219 C C . LEU A 1 406 ? 9.013 -3.084 -24.051 1.00 98.81 406 LEU A C 1
ATOM 3221 O O . LEU A 1 406 ? 9.965 -3.864 -24.081 1.00 98.81 406 LEU A O 1
ATOM 3225 N N . GLY A 1 407 ? 8.862 -2.082 -24.922 1.00 98.56 407 GLY A N 1
ATOM 3226 C CA . GLY A 1 407 ? 9.822 -1.783 -25.979 1.00 98.56 407 GLY A CA 1
ATOM 3227 C C . GLY A 1 407 ? 11.210 -1.466 -25.431 1.00 98.56 407 GLY A C 1
ATOM 3228 O O . GLY A 1 407 ? 12.191 -2.036 -25.900 1.00 98.56 407 GLY A O 1
ATOM 3229 N N . ASP A 1 408 ? 11.300 -0.639 -24.388 1.00 98.62 408 ASP A N 1
ATOM 3230 C CA . ASP A 1 408 ? 12.574 -0.298 -23.743 1.00 98.62 408 ASP A CA 1
ATOM 3231 C C . ASP A 1 408 ? 13.251 -1.540 -23.147 1.00 98.62 408 ASP A C 1
ATOM 3233 O O . ASP A 1 408 ? 14.423 -1.794 -23.406 1.00 98.62 408 ASP A O 1
ATOM 3237 N N . SER A 1 409 ? 12.504 -2.390 -22.441 1.00 98.44 409 SER A N 1
ATOM 3238 C CA . SER A 1 409 ? 13.051 -3.626 -21.861 1.00 98.44 409 SER A CA 1
ATOM 3239 C C . SER A 1 409 ? 13.522 -4.622 -22.932 1.00 98.44 409 SER A C 1
ATOM 3241 O O . SER A 1 409 ? 14.532 -5.301 -22.745 1.00 98.44 409 SER A O 1
ATOM 3243 N N . LEU A 1 410 ? 12.822 -4.705 -24.070 1.00 98.25 410 LEU A N 1
ATOM 3244 C CA . LEU A 1 410 ? 13.233 -5.514 -25.226 1.00 98.25 410 LEU A CA 1
ATOM 3245 C C . LEU A 1 410 ? 14.472 -4.935 -25.920 1.00 98.25 410 LEU A C 1
ATOM 3247 O O . LEU A 1 410 ? 15.345 -5.692 -26.347 1.00 98.25 410 LEU A O 1
ATOM 3251 N N . HIS A 1 411 ? 14.567 -3.607 -26.011 1.00 96.94 411 HIS A N 1
ATOM 3252 C CA . HIS A 1 411 ? 15.721 -2.907 -26.573 1.00 96.94 411 HIS A CA 1
ATOM 3253 C C . HIS A 1 411 ? 16.989 -3.184 -25.759 1.00 96.94 411 HIS A C 1
ATOM 3255 O O . HIS A 1 411 ? 18.010 -3.541 -26.343 1.00 96.94 411 HIS A O 1
ATOM 3261 N N . GLN A 1 412 ? 16.900 -3.154 -24.424 1.00 96.94 412 GLN A N 1
ATOM 3262 C CA . GLN A 1 412 ? 18.020 -3.501 -23.534 1.00 96.94 412 GLN A CA 1
ATOM 3263 C C . GLN A 1 412 ? 18.468 -4.966 -23.677 1.00 96.94 412 GLN A C 1
ATOM 3265 O O . GLN A 1 412 ? 19.648 -5.275 -23.532 1.00 96.94 412 GLN A O 1
ATOM 3270 N N . GLN A 1 413 ? 17.555 -5.872 -24.047 1.00 95.38 413 GLN A N 1
ATOM 3271 C CA . GLN A 1 413 ? 17.880 -7.259 -24.415 1.00 95.38 413 GLN A CA 1
ATOM 3272 C C . GLN A 1 413 ? 18.410 -7.409 -25.851 1.00 95.38 413 GLN A C 1
ATOM 3274 O O . GLN A 1 413 ? 18.562 -8.534 -26.327 1.00 95.38 413 GLN A O 1
ATOM 3279 N N . LYS A 1 414 ? 18.637 -6.306 -26.575 1.00 94.25 414 LYS A N 1
ATOM 3280 C CA . LYS A 1 414 ? 19.020 -6.277 -27.998 1.00 94.25 414 LYS A CA 1
ATOM 3281 C C . LYS A 1 414 ? 17.993 -6.920 -28.942 1.00 94.25 414 LYS A C 1
ATOM 3283 O O . LYS A 1 414 ? 18.281 -7.180 -30.107 1.00 94.25 414 LYS A O 1
ATOM 3288 N N . LYS A 1 415 ? 16.751 -7.129 -28.486 1.00 94.00 415 LYS A N 1
ATOM 3289 C CA . LYS A 1 415 ? 15.634 -7.652 -29.294 1.00 94.00 415 LYS A CA 1
ATOM 3290 C C . LYS A 1 415 ? 14.984 -6.520 -30.093 1.00 94.00 415 LYS A C 1
ATOM 3292 O O . LYS A 1 415 ? 13.795 -6.232 -29.942 1.00 94.00 415 LYS A O 1
ATOM 3297 N N . TYR A 1 416 ? 15.772 -5.857 -30.939 1.00 94.81 416 TYR A N 1
ATOM 3298 C CA . TYR A 1 416 ? 15.409 -4.574 -31.551 1.00 94.81 416 TYR A CA 1
ATOM 3299 C C . TYR A 1 416 ? 14.120 -4.626 -32.387 1.00 94.81 416 TYR A C 1
ATOM 3301 O O . TYR A 1 416 ? 13.279 -3.743 -32.250 1.00 94.81 416 TYR A O 1
ATOM 3309 N N . ARG A 1 417 ? 13.885 -5.690 -33.173 1.00 94.75 417 ARG A N 1
ATOM 3310 C CA . ARG A 1 417 ? 12.637 -5.851 -33.954 1.00 94.75 417 ARG A CA 1
ATOM 3311 C C . ARG A 1 417 ? 11.386 -5.929 -33.073 1.00 94.75 417 ARG A C 1
ATOM 3313 O O . ARG A 1 417 ? 10.343 -5.378 -33.411 1.00 94.75 417 ARG A O 1
ATOM 3320 N N . GLN A 1 418 ? 11.467 -6.639 -31.946 1.00 96.62 418 GLN A N 1
ATOM 3321 C CA . GLN A 1 418 ? 10.350 -6.737 -31.001 1.00 96.62 418 GLN A CA 1
ATOM 3322 C C . GLN A 1 418 ? 10.149 -5.403 -30.267 1.00 96.62 418 GLN A C 1
ATOM 3324 O O . GLN A 1 418 ? 9.010 -4.987 -30.065 1.00 96.62 418 GLN A O 1
ATOM 3329 N N . ALA A 1 419 ? 11.244 -4.715 -29.928 1.00 98.00 419 ALA A N 1
ATOM 3330 C CA . ALA A 1 419 ? 11.203 -3.389 -29.320 1.00 98.00 419 ALA A CA 1
ATOM 3331 C C . ALA A 1 419 ? 10.512 -2.355 -30.222 1.00 98.00 419 ALA A C 1
ATOM 3333 O O . ALA A 1 419 ? 9.617 -1.652 -29.760 1.00 98.00 419 ALA A O 1
ATOM 3334 N N . ILE A 1 420 ? 10.871 -2.317 -31.511 1.00 98.31 420 ILE A N 1
ATOM 3335 C CA . ILE A 1 420 ? 10.260 -1.443 -32.526 1.00 98.31 420 ILE A CA 1
ATOM 3336 C C . ILE A 1 420 ? 8.741 -1.636 -32.563 1.00 98.31 420 ILE A C 1
ATOM 3338 O O . ILE A 1 420 ? 8.014 -0.668 -32.352 1.00 98.31 420 ILE A O 1
ATOM 3342 N N . ARG A 1 421 ? 8.258 -2.882 -32.687 1.00 98.44 421 ARG A N 1
ATOM 3343 C CA . ARG A 1 421 ? 6.813 -3.189 -32.679 1.00 98.44 421 ARG A CA 1
ATOM 3344 C C . ARG A 1 421 ? 6.106 -2.687 -31.418 1.00 98.44 421 ARG A C 1
ATOM 3346 O O . ARG A 1 421 ? 4.998 -2.161 -31.493 1.00 98.44 421 ARG A O 1
ATOM 3353 N N . ALA A 1 422 ? 6.731 -2.842 -30.251 1.00 98.44 422 ALA A N 1
ATOM 3354 C CA . ALA A 1 422 ? 6.163 -2.348 -28.999 1.00 98.44 422 ALA A CA 1
ATOM 3355 C C . ALA A 1 422 ? 6.111 -0.808 -28.960 1.00 98.44 422 ALA A C 1
ATOM 3357 O O . ALA A 1 422 ? 5.097 -0.239 -28.552 1.00 98.44 422 ALA A O 1
ATOM 3358 N N . PHE A 1 423 ? 7.153 -0.120 -29.439 1.00 98.81 423 PHE A N 1
ATOM 3359 C CA . PHE A 1 423 ? 7.138 1.340 -29.551 1.00 98.81 423 PHE A CA 1
ATOM 3360 C C . PHE A 1 423 ? 6.102 1.841 -30.564 1.00 98.81 423 PHE A C 1
ATOM 3362 O O . PHE A 1 423 ? 5.422 2.825 -30.282 1.00 98.81 423 PHE A O 1
ATOM 3369 N N . GLU A 1 424 ? 5.915 1.158 -31.693 1.00 98.62 424 GLU A N 1
ATOM 3370 C CA . GLU A 1 424 ? 4.862 1.475 -32.666 1.00 98.62 424 GLU A CA 1
ATOM 3371 C C . GLU A 1 424 ? 3.467 1.382 -32.040 1.00 98.62 424 GLU A C 1
ATOM 3373 O O . GLU A 1 424 ? 2.656 2.284 -32.243 1.00 98.62 424 GLU A O 1
ATOM 3378 N N . GLN A 1 425 ? 3.189 0.356 -31.223 1.00 98.62 425 GLN A N 1
ATOM 3379 C CA . GLN A 1 425 ? 1.922 0.286 -30.481 1.00 98.62 425 GLN A CA 1
ATOM 3380 C C . GLN A 1 425 ? 1.771 1.456 -29.502 1.00 98.62 425 GLN A C 1
ATOM 3382 O O . GLN A 1 425 ? 0.712 2.083 -29.457 1.00 98.62 425 GLN A O 1
ATOM 3387 N N . ALA A 1 426 ? 2.831 1.810 -28.766 1.00 98.56 426 ALA A N 1
ATOM 3388 C CA . ALA A 1 426 ? 2.807 2.970 -27.873 1.00 98.56 426 ALA A CA 1
ATOM 3389 C C . ALA A 1 426 ? 2.491 4.276 -28.629 1.00 98.56 426 ALA A C 1
ATOM 3391 O O . ALA A 1 426 ? 1.670 5.066 -28.162 1.00 98.56 426 ALA A O 1
ATOM 3392 N N . ILE A 1 427 ? 3.097 4.480 -29.804 1.00 98.62 427 ILE A N 1
ATOM 3393 C CA . ILE A 1 427 ? 2.886 5.654 -30.668 1.00 98.62 427 ILE A CA 1
ATOM 3394 C C . ILE A 1 427 ? 1.489 5.631 -31.301 1.00 98.62 427 ILE A C 1
ATOM 3396 O O . ILE A 1 427 ? 0.848 6.671 -31.396 1.00 98.62 427 ILE A O 1
ATOM 3400 N N . LYS A 1 428 ? 0.979 4.460 -31.697 1.00 98.44 428 LYS A N 1
ATOM 3401 C CA . LYS A 1 428 ? -0.378 4.312 -32.239 1.00 98.44 428 LYS A CA 1
ATOM 3402 C C . LYS A 1 428 ? -1.437 4.719 -31.215 1.00 98.44 428 LYS A C 1
ATOM 3404 O O . LYS A 1 428 ? -2.389 5.409 -31.563 1.00 98.44 428 LYS A O 1
ATOM 3409 N N . ILE A 1 429 ? -1.269 4.293 -29.963 1.00 98.31 429 ILE A N 1
ATOM 3410 C CA . ILE A 1 429 ? -2.185 4.626 -28.864 1.00 98.31 429 ILE A CA 1
ATOM 3411 C C . ILE A 1 429 ? -2.039 6.098 -28.467 1.00 98.31 429 ILE A C 1
ATOM 3413 O O . ILE A 1 429 ? -3.034 6.768 -28.203 1.00 98.31 429 ILE A O 1
ATOM 3417 N N . LYS A 1 430 ? -0.799 6.598 -28.414 1.00 98.12 430 LYS A N 1
ATOM 3418 C CA . LYS A 1 430 ? -0.484 7.977 -28.047 1.00 98.12 430 LYS A CA 1
ATOM 3419 C C . LYS A 1 430 ? 0.427 8.624 -29.108 1.00 98.12 430 LYS A C 1
ATOM 3421 O O . LYS A 1 430 ? 1.655 8.588 -28.966 1.00 98.12 430 LYS A O 1
ATOM 3426 N N . PRO A 1 431 ? -0.149 9.250 -30.156 1.00 97.81 431 PRO A N 1
ATOM 3427 C CA . PRO A 1 431 ? 0.620 9.820 -31.268 1.00 97.81 431 PRO A CA 1
ATOM 3428 C C . PRO A 1 431 ? 1.601 10.931 -30.882 1.00 97.81 431 PRO A C 1
ATOM 3430 O O . PRO A 1 431 ? 2.576 11.157 -31.595 1.00 97.81 431 PRO A O 1
ATOM 3433 N N . ASP A 1 432 ? 1.395 11.622 -29.763 1.00 96.75 432 ASP A N 1
ATOM 3434 C CA . ASP A 1 432 ? 2.271 12.673 -29.231 1.00 96.75 432 ASP A CA 1
ATOM 3435 C C . ASP A 1 432 ? 3.340 12.140 -28.252 1.00 96.75 432 ASP A C 1
ATOM 3437 O O . ASP A 1 432 ? 4.069 12.924 -27.640 1.00 96.75 432 ASP A O 1
ATOM 3441 N N . TYR A 1 433 ? 3.492 10.815 -28.102 1.00 97.62 433 TYR A N 1
ATOM 3442 C CA . TYR A 1 433 ? 4.441 10.223 -27.156 1.00 97.62 433 TYR A CA 1
ATOM 3443 C C . TYR A 1 433 ? 5.903 10.323 -27.633 1.00 97.62 433 TYR A C 1
ATOM 3445 O O . TYR A 1 433 ? 6.493 9.364 -28.135 1.00 97.62 433 TYR A O 1
ATOM 3453 N N . GLN A 1 434 ? 6.514 11.495 -27.445 1.00 97.81 434 GLN A N 1
ATOM 3454 C CA . GLN A 1 434 ? 7.860 11.799 -27.953 1.00 97.81 434 GLN A CA 1
ATOM 3455 C C . GLN A 1 434 ? 8.944 10.832 -27.461 1.00 97.81 434 GLN A C 1
ATOM 3457 O O . GLN A 1 434 ? 9.812 10.437 -28.234 1.00 97.81 434 GLN A O 1
ATOM 3462 N N . GLN A 1 435 ? 8.873 10.387 -26.201 1.00 97.44 435 GLN A N 1
ATOM 3463 C CA . GLN A 1 435 ? 9.816 9.396 -25.670 1.00 97.44 435 GLN A CA 1
ATOM 3464 C C . GLN A 1 435 ? 9.765 8.082 -26.463 1.00 97.44 435 GLN A C 1
ATOM 3466 O O . GLN A 1 435 ? 10.812 7.559 -26.833 1.00 97.44 435 GLN A O 1
ATOM 3471 N N . ALA A 1 436 ? 8.568 7.588 -26.801 1.00 98.00 436 ALA A N 1
ATOM 3472 C CA . ALA A 1 436 ? 8.416 6.375 -27.602 1.00 98.00 436 ALA A CA 1
ATOM 3473 C C . ALA A 1 436 ? 8.924 6.559 -29.039 1.00 98.00 436 ALA A C 1
ATOM 3475 O O . ALA A 1 436 ? 9.615 5.679 -29.544 1.00 98.00 436 ALA A O 1
ATOM 3476 N N . LYS A 1 437 ? 8.669 7.715 -29.670 1.00 98.62 437 LYS A N 1
ATOM 3477 C CA . LYS A 1 437 ? 9.210 8.051 -31.004 1.00 98.62 437 LYS A CA 1
ATOM 3478 C C . LYS A 1 437 ? 10.739 8.069 -31.022 1.00 98.62 437 LYS A C 1
ATOM 3480 O O . LYS A 1 437 ? 11.362 7.500 -31.917 1.00 98.62 437 LYS A O 1
ATOM 3485 N N . ASN A 1 438 ? 11.351 8.684 -30.014 1.00 98.31 438 ASN A N 1
ATOM 3486 C CA . ASN A 1 438 ? 12.805 8.751 -29.901 1.00 98.31 438 ASN A CA 1
ATOM 3487 C C . ASN A 1 438 ? 13.413 7.359 -29.676 1.00 98.31 438 ASN A C 1
ATOM 3489 O O . ASN A 1 438 ? 14.376 6.997 -30.356 1.00 98.31 438 ASN A O 1
ATOM 3493 N N . SER A 1 439 ? 12.828 6.558 -28.779 1.00 98.31 439 SER A N 1
ATOM 3494 C CA . SER A 1 439 ? 13.281 5.185 -28.520 1.00 98.31 439 SER A CA 1
ATOM 3495 C C . SER A 1 439 ? 13.071 4.259 -29.718 1.00 98.31 439 SER A C 1
ATOM 3497 O O . SER A 1 439 ? 13.945 3.445 -30.008 1.00 98.31 439 SER A O 1
ATOM 3499 N N . HIS A 1 440 ? 11.982 4.431 -30.471 1.00 98.38 440 HIS A N 1
ATOM 3500 C CA . HIS A 1 440 ? 11.757 3.756 -31.748 1.00 98.38 440 HIS A CA 1
ATOM 3501 C C . HIS A 1 440 ? 12.886 4.048 -32.744 1.00 98.38 440 HIS A C 1
ATOM 3503 O O . HIS A 1 440 ? 13.528 3.129 -33.252 1.00 98.38 440 HIS A O 1
ATOM 3509 N N . ASN A 1 441 ? 13.191 5.329 -32.973 1.00 97.81 441 ASN A N 1
ATOM 3510 C CA . ASN A 1 441 ? 14.245 5.734 -33.905 1.00 97.81 441 ASN A CA 1
ATOM 3511 C C . ASN A 1 441 ? 15.626 5.230 -33.468 1.00 97.81 441 ASN A C 1
ATOM 3513 O O . ASN A 1 441 ? 16.435 4.834 -34.308 1.00 97.81 441 ASN A O 1
ATOM 3517 N N . LYS A 1 442 ? 15.897 5.215 -32.158 1.00 97.25 442 LYS A N 1
ATOM 3518 C CA . LYS A 1 442 ? 17.117 4.622 -31.601 1.00 97.25 442 LYS A CA 1
ATOM 3519 C C . LYS A 1 442 ? 17.178 3.116 -31.867 1.00 97.25 442 LYS A C 1
ATOM 3521 O O . LYS A 1 442 ? 18.180 2.642 -32.387 1.00 97.25 442 LYS A O 1
ATOM 3526 N N . ALA A 1 443 ? 16.100 2.385 -31.585 1.00 96.25 443 ALA A N 1
ATOM 3527 C CA . ALA A 1 443 ? 16.022 0.950 -31.842 1.00 96.25 443 ALA A CA 1
ATOM 3528 C C . ALA A 1 443 ? 16.228 0.609 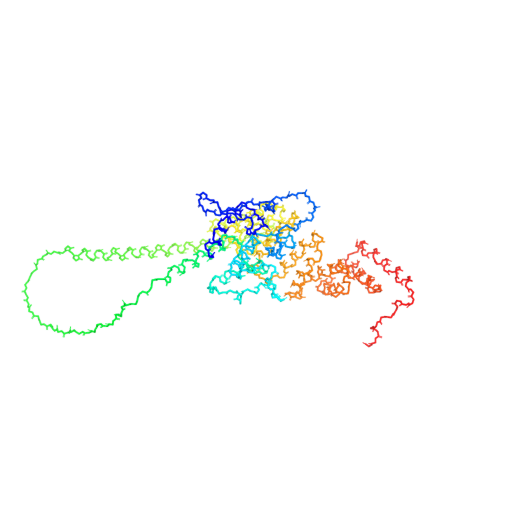-33.327 1.00 96.25 443 ALA A C 1
ATOM 3530 O O . ALA A 1 443 ? 16.891 -0.378 -33.634 1.00 96.25 443 ALA A O 1
ATOM 3531 N N . GLN A 1 444 ? 15.727 1.446 -34.241 1.00 95.81 444 GLN A N 1
ATOM 3532 C CA . GLN A 1 444 ? 15.951 1.285 -35.678 1.00 95.81 444 GLN A CA 1
ATOM 3533 C C . GLN A 1 444 ? 17.422 1.483 -36.066 1.00 95.81 444 GLN A C 1
ATOM 3535 O O . GLN A 1 444 ? 17.960 0.704 -36.852 1.00 95.81 444 GLN A O 1
ATOM 3540 N N . LYS A 1 445 ? 18.089 2.502 -35.508 1.00 95.06 445 LYS A N 1
ATOM 3541 C CA . LYS A 1 445 ? 19.529 2.722 -35.724 1.00 95.06 445 LYS A CA 1
ATOM 3542 C C . LYS A 1 445 ? 20.356 1.546 -35.208 1.00 95.06 445 LYS A C 1
ATOM 3544 O O . LYS A 1 445 ? 21.216 1.061 -35.936 1.00 95.06 445 LYS A O 1
ATOM 3549 N N . ASP A 1 446 ? 20.056 1.063 -34.005 1.00 93.12 446 ASP A N 1
ATOM 3550 C CA . ASP A 1 446 ? 20.774 -0.059 -33.391 1.00 93.12 446 ASP A CA 1
ATOM 3551 C C . ASP A 1 446 ? 20.544 -1.374 -34.158 1.00 93.12 446 ASP A C 1
ATOM 3553 O O . ASP A 1 446 ? 21.482 -2.145 -34.360 1.00 93.12 446 ASP A O 1
ATOM 3557 N N . LEU A 1 447 ? 19.326 -1.601 -34.669 1.00 91.75 447 LEU A N 1
ATOM 3558 C CA . LEU A 1 447 ? 19.028 -2.728 -35.557 1.00 91.75 447 LEU A CA 1
ATOM 3559 C C . LEU A 1 447 ? 19.865 -2.671 -36.842 1.00 91.75 447 LEU A C 1
ATOM 3561 O O . LEU A 1 447 ? 20.443 -3.682 -37.236 1.00 91.75 447 LEU A O 1
ATOM 3565 N N . ASN A 1 448 ? 19.955 -1.497 -37.471 1.00 88.19 448 ASN A N 1
ATOM 3566 C CA . ASN A 1 448 ? 20.735 -1.308 -38.696 1.00 88.19 448 ASN A CA 1
ATOM 3567 C C . ASN A 1 448 ? 22.247 -1.464 -38.441 1.00 88.19 448 ASN A C 1
ATOM 3569 O O . ASN A 1 448 ? 22.957 -2.002 -39.287 1.00 88.19 448 ASN A O 1
ATOM 3573 N N . ALA A 1 449 ? 22.735 -1.029 -37.275 1.00 84.94 449 ALA A N 1
ATOM 3574 C CA . ALA A 1 449 ? 24.141 -1.133 -36.887 1.00 84.94 449 ALA A CA 1
ATOM 3575 C C . ALA A 1 449 ? 24.576 -2.570 -36.542 1.00 84.94 449 ALA A C 1
ATOM 3577 O O . ALA A 1 449 ? 25.742 -2.913 -36.718 1.00 84.94 449 ALA A O 1
ATOM 3578 N N . CYS A 1 450 ? 23.659 -3.422 -36.072 1.00 73.12 450 CYS A N 1
ATOM 3579 C CA . CYS A 1 450 ? 23.964 -4.807 -35.696 1.00 73.12 450 CYS A CA 1
ATOM 3580 C C . CYS A 1 450 ? 24.252 -5.740 -36.899 1.00 73.12 450 CYS A C 1
ATOM 3582 O O . CYS A 1 450 ? 24.788 -6.837 -36.726 1.00 73.12 450 CYS A O 1
ATOM 3584 N N . GLY A 1 451 ? 23.921 -5.328 -38.129 1.00 65.69 451 GLY A N 1
ATOM 3585 C CA . GLY A 1 451 ? 24.122 -6.143 -39.332 1.00 65.69 451 GLY A CA 1
ATOM 3586 C C . GLY A 1 451 ? 23.304 -7.448 -39.343 1.00 65.69 451 GLY A C 1
ATOM 3587 O O . GLY A 1 451 ? 22.275 -7.572 -38.679 1.00 65.69 451 GLY A O 1
ATOM 3588 N N . ILE A 1 452 ? 23.754 -8.445 -40.115 1.00 58.69 452 ILE A N 1
ATOM 3589 C CA . ILE A 1 452 ? 23.032 -9.716 -40.358 1.00 58.69 452 ILE A CA 1
ATOM 3590 C C . ILE A 1 452 ? 22.954 -10.606 -39.095 1.00 58.69 452 ILE A C 1
ATOM 3592 O O . ILE A 1 452 ? 22.074 -11.455 -38.995 1.00 58.69 452 ILE A O 1
ATOM 3596 N N . TRP A 1 453 ? 23.805 -10.391 -38.087 1.00 53.25 453 TRP A N 1
ATOM 3597 C CA . TRP A 1 453 ? 23.938 -11.277 -36.918 1.00 53.25 453 TRP A CA 1
ATOM 3598 C C . TRP A 1 453 ? 22.874 -11.086 -35.826 1.00 53.25 453 TRP A C 1
ATOM 3600 O O . TRP A 1 453 ? 22.744 -11.930 -34.945 1.00 53.25 453 TRP A O 1
ATOM 3610 N N . CYS A 1 454 ? 22.048 -10.040 -35.912 1.00 54.78 454 CYS A N 1
ATOM 3611 C CA . CYS A 1 454 ? 20.870 -9.880 -35.052 1.00 54.78 454 CYS A CA 1
ATOM 3612 C C . CYS A 1 454 ? 19.642 -10.708 -35.519 1.00 54.78 454 CYS A C 1
ATOM 3614 O O . CYS A 1 454 ? 18.577 -10.600 -34.912 1.00 54.78 454 CYS A O 1
ATOM 3616 N N . ASN A 1 455 ? 19.750 -11.494 -36.606 1.00 48.81 455 ASN A N 1
ATOM 3617 C CA . ASN A 1 455 ? 18.603 -12.088 -37.319 1.00 48.81 455 ASN A CA 1
ATOM 3618 C C . ASN A 1 455 ? 18.180 -13.512 -36.923 1.00 48.81 455 ASN A C 1
ATOM 3620 O O . ASN A 1 455 ? 17.276 -14.041 -37.566 1.00 48.81 455 ASN A O 1
ATOM 3624 N N . VAL A 1 456 ? 18.754 -14.155 -35.909 1.00 52.12 456 VAL A N 1
ATOM 3625 C CA . VAL A 1 456 ? 18.295 -15.510 -35.552 1.00 52.12 456 VAL A CA 1
ATOM 3626 C C . VAL A 1 456 ? 17.258 -15.426 -34.430 1.00 52.12 456 VAL A C 1
ATOM 3628 O O . VAL A 1 456 ? 17.584 -15.523 -33.250 1.00 52.12 456 VAL A O 1
ATOM 3631 N N . ASP A 1 457 ? 15.996 -15.195 -34.804 1.00 48.44 457 ASP A N 1
ATOM 3632 C CA . ASP A 1 457 ? 14.847 -15.493 -33.938 1.00 48.44 457 ASP A CA 1
ATOM 3633 C C . ASP A 1 457 ? 14.813 -17.026 -33.730 1.00 48.44 457 ASP A C 1
ATOM 3635 O O . ASP A 1 457 ? 14.696 -17.754 -34.716 1.00 48.44 457 ASP A O 1
ATOM 3639 N N . PRO A 1 458 ? 14.870 -17.569 -32.496 1.00 45.19 458 PRO A N 1
ATOM 3640 C CA . PRO A 1 458 ? 14.797 -19.021 -32.277 1.00 45.19 458 PRO A CA 1
ATOM 3641 C C . PRO A 1 458 ? 13.411 -19.632 -32.551 1.00 45.19 458 PRO A C 1
ATOM 3643 O O . PRO A 1 458 ? 13.224 -20.824 -32.343 1.00 45.19 458 PRO A O 1
ATOM 3646 N N . TYR A 1 459 ? 12.424 -18.836 -32.975 1.00 43.91 459 TYR A N 1
ATOM 3647 C CA . TYR A 1 459 ? 11.016 -19.242 -33.057 1.00 43.91 459 TYR A CA 1
ATOM 3648 C C . TYR A 1 459 ? 10.396 -18.949 -34.431 1.00 43.91 459 TYR A C 1
ATOM 3650 O O . TYR A 1 459 ? 9.301 -18.399 -34.543 1.00 43.91 459 TYR A O 1
ATOM 3658 N N . HIS A 1 460 ? 11.106 -19.320 -35.494 1.00 40.94 460 HIS A N 1
ATOM 3659 C CA . HIS A 1 460 ? 10.509 -19.588 -36.803 1.00 40.94 460 HIS A CA 1
ATOM 3660 C C . HIS A 1 460 ? 10.731 -21.055 -37.167 1.00 40.94 460 HIS A C 1
ATOM 3662 O O . HIS A 1 460 ? 11.535 -21.352 -38.037 1.00 40.94 460 HIS A O 1
ATOM 3668 N N . TRP A 1 461 ? 10.016 -21.956 -36.488 1.00 38.41 461 TRP A N 1
ATOM 3669 C CA . TRP A 1 461 ? 9.643 -23.265 -37.027 1.00 38.41 461 TRP A CA 1
ATOM 3670 C C . TRP A 1 461 ? 8.278 -23.671 -36.450 1.00 38.41 461 TRP A C 1
ATOM 3672 O O . TRP A 1 461 ? 8.184 -23.933 -35.253 1.00 38.41 461 TRP A O 1
ATOM 3682 N N . LEU A 1 462 ? 7.296 -23.731 -37.362 1.00 35.41 462 LEU A N 1
ATOM 3683 C CA . LEU A 1 462 ? 5.924 -24.266 -37.279 1.00 35.41 462 LEU A CA 1
ATOM 3684 C C . LEU A 1 462 ? 4.868 -23.451 -36.517 1.00 35.41 462 LEU A C 1
ATOM 3686 O O . LEU A 1 462 ? 4.929 -23.351 -35.273 1.00 35.41 462 LEU A O 1
#